Protein AF-A0A517VPV9-F1 (afdb_monomer)

Sequence (368 aa):
MKRKRGSSGGASLDSLLDTMTNVVGILVILLTVTQLGVGEAVERIKDALPDITDEDMDRSQKRVEDLDSLLKLEKEQLQTVKKLTEQKKPVNIEEQKALAEKLKKELEKLKEIQINIEALKKQIAERDKKVKSIEKTIVEKETELADIKAKLAKTPDPGPAPNAKIVNLPNPRDAPKGAKPIDYVCRGGRILHVDIPQLQSLALAAIAKSRFVTAQEQAVDCEKLVKLFENRNVGNRDWRIKLKPAGGVPYLILEPRKGRGDTSERLRKPSALFRKSIQKVNPNLFYLNFRVWSDSYDTYLVARQYADQRGVLAGWTALDTNSEFRVPLGGNLKLTCEGYTPPPTPPQPEVPDLPPPTERKLPGTKID

Organism: NCBI:txid2527964

pLDDT: mean 75.74, std 15.05, range [38.19, 94.62]

Secondary structure (DSSP, 8-state):
---------S-TTHHHHHHHHHHHHHHHHHHHHHHHHHHHHHHHHHHTS----HHHHHHHHHHHHHHHHHHHHHHHHHHHHHHHHHHS----HHHHHHHHHHHHHHHHHHHHHHHHHHHHHHHHHHHHHHHHHHHHHHHHHHHHHHHHHHHHHTSPP--S---------PPPPPPPTTPEEEEEEEETTEEEE--HHHHHHHHHHHHHHHT---TTT-EE-HHHHHHHHHHS--B-SSEEEEEEEETTEEEEEEEEPTT-SEEHHHHTSTT-HHHHHHTT--TTTEEEEEEEEGGGHHHHHHHHHHHHHTT--EEEEEE-TT---EEE--SS---EETTPPPPPPPPPP----PPPPP---PPP----

Foldseek 3Di:
DDDDDDDDDDCPPVVVVVVVCVVVVVVVVVVVCCVVVCVVVVVVVVVVDPDDDPVNVVVVVVVVVVVVVVVVVVVVVVVVVVVVVVPPDPPPVVVVVVVVVVVVVVVVVVVVVVVCPVVVVVVVVVVVVVVVVVVVVVVVVVVVVVVVVVVVVVPPDPPDDPPPPPPPPPDFDDDDVQAAEFEWEFAPQFIDTDDPVVLLVQLVVLVVVVPQQDPPPLAGAQVVSQVSLVVDQTDDPFWGWGWDDDLQAIKTFTDGDPPDGAHLVRLVDCPHPLNVVLVPDDQVRHAYEYEYEPNHVSVVSSSVVSCVVVNRHYGYDYDYNPDTPIDGSDDPRRYGHPPRDHDDDDPDPPPPCDPDPDPPPDPDPPDD

Mean predicted aligned error: 22.24 Å

Structure (mmCIF, N/CA/C/O backbone):
data_AF-A0A517VPV9-F1
#
_entry.id   AF-A0A517VPV9-F1
#
loop_
_atom_site.group_PDB
_atom_site.id
_atom_site.type_symbol
_atom_site.label_atom_id
_atom_site.label_alt_id
_atom_site.label_comp_id
_atom_site.label_asym_id
_atom_site.label_entity_id
_atom_site.label_seq_id
_atom_site.pdbx_PDB_ins_code
_atom_site.Cartn_x
_atom_site.Cartn_y
_atom_site.Cartn_z
_atom_site.occupancy
_atom_site.B_iso_or_equiv
_atom_site.auth_seq_id
_atom_site.auth_comp_id
_atom_site.auth_asym_id
_atom_site.auth_atom_id
_atom_site.pdbx_PDB_model_num
ATOM 1 N N . MET A 1 1 ? 117.061 19.006 -67.668 1.00 40.00 1 MET A N 1
ATOM 2 C CA . MET A 1 1 ? 118.178 19.965 -67.829 1.00 40.00 1 MET A CA 1
ATOM 3 C C . MET A 1 1 ? 117.732 21.121 -68.720 1.00 40.00 1 MET A C 1
ATOM 5 O O . MET A 1 1 ? 116.997 20.876 -69.662 1.00 40.00 1 MET A O 1
ATOM 9 N N . LYS A 1 2 ? 118.140 22.346 -68.340 1.00 40.81 2 LYS A N 1
ATOM 10 C CA . LYS A 1 2 ? 118.360 23.592 -69.123 1.00 40.81 2 LYS A CA 1
ATOM 11 C C . LYS A 1 2 ? 117.968 23.572 -70.625 1.00 40.81 2 LYS A C 1
ATOM 13 O O . LYS A 1 2 ? 118.418 22.694 -71.338 1.00 40.81 2 LYS A O 1
ATOM 18 N N . ARG A 1 3 ? 117.127 24.516 -71.107 1.00 40.88 3 ARG A N 1
ATOM 19 C CA . ARG A 1 3 ? 117.476 25.870 -71.662 1.00 40.88 3 ARG A CA 1
ATOM 20 C C . ARG A 1 3 ? 118.312 25.746 -72.963 1.00 40.88 3 ARG A C 1
ATOM 22 O O . ARG A 1 3 ? 119.274 25.008 -72.948 1.00 40.88 3 ARG A O 1
ATOM 29 N N . LYS A 1 4 ? 118.144 26.488 -74.065 1.00 44.91 4 LYS A N 1
ATOM 30 C CA . LYS A 1 4 ? 117.578 27.821 -74.353 1.00 44.91 4 LYS A CA 1
ATOM 31 C C . LYS A 1 4 ? 117.811 28.086 -75.867 1.00 44.91 4 LYS A C 1
ATOM 33 O O . LYS A 1 4 ? 118.820 27.608 -76.356 1.00 44.91 4 LYS A O 1
ATOM 38 N N . ARG A 1 5 ? 116.945 28.902 -76.500 1.00 41.94 5 ARG A N 1
ATOM 39 C CA . ARG A 1 5 ? 117.170 29.957 -77.543 1.00 41.94 5 ARG A CA 1
ATOM 40 C C . ARG A 1 5 ? 118.299 29.760 -78.583 1.00 41.94 5 ARG A C 1
ATOM 42 O O . ARG A 1 5 ? 119.426 29.501 -78.209 1.00 41.94 5 ARG A O 1
ATOM 49 N N . GLY A 1 6 ? 118.132 30.081 -79.862 1.00 38.50 6 GLY A N 1
ATOM 50 C CA . GLY A 1 6 ? 117.142 30.929 -80.526 1.00 38.50 6 GLY A CA 1
ATOM 51 C C . GLY A 1 6 ? 117.776 31.610 -81.749 1.00 38.50 6 GLY A C 1
ATOM 52 O O . GLY A 1 6 ? 118.976 31.838 -81.710 1.00 38.50 6 GLY A O 1
ATOM 53 N N . SER A 1 7 ? 116.926 31.989 -82.723 1.00 38.19 7 SER A N 1
ATOM 54 C CA . SER A 1 7 ? 116.943 33.261 -83.491 1.00 38.19 7 SER A CA 1
ATOM 55 C C . SER A 1 7 ? 118.188 33.583 -84.342 1.00 38.19 7 SER A C 1
ATOM 57 O O . SER A 1 7 ? 119.300 33.516 -83.853 1.00 38.19 7 SER A O 1
ATOM 59 N N . SER A 1 8 ? 118.147 34.083 -85.577 1.00 43.34 8 SER A N 1
ATOM 60 C CA . SER A 1 8 ? 117.158 34.747 -86.445 1.00 43.34 8 SER A CA 1
ATOM 61 C C . SER A 1 8 ? 117.899 34.889 -87.792 1.00 43.34 8 SER A C 1
ATOM 63 O O . SER A 1 8 ? 119.102 35.119 -87.784 1.00 43.34 8 SER A O 1
ATOM 65 N N . GLY A 1 9 ? 117.313 34.634 -88.959 1.00 43.28 9 GLY A N 1
ATOM 66 C CA . GLY A 1 9 ? 116.405 35.560 -89.637 1.00 43.28 9 GLY A CA 1
ATOM 67 C C . GLY A 1 9 ? 117.114 36.174 -90.852 1.00 43.28 9 GLY A C 1
ATOM 68 O O . GLY A 1 9 ? 117.814 37.170 -90.730 1.00 43.28 9 GLY A O 1
ATOM 69 N N . GLY A 1 10 ? 116.929 35.532 -92.008 1.00 46.44 10 GLY A N 1
ATOM 70 C CA . GLY A 1 10 ? 117.367 36.001 -93.331 1.00 46.44 10 GLY A CA 1
ATOM 71 C C . GLY A 1 10 ? 116.617 35.336 -94.498 1.00 46.44 10 GLY A C 1
ATOM 72 O O . GLY A 1 10 ? 117.012 35.494 -95.642 1.00 46.44 10 GLY A O 1
ATOM 73 N N . ALA A 1 11 ? 115.542 34.583 -94.223 1.00 55.34 11 ALA A N 1
ATOM 74 C CA . ALA A 1 11 ? 114.932 33.630 -95.161 1.00 55.34 11 ALA A CA 1
ATOM 75 C C . ALA A 1 11 ? 113.523 34.026 -95.658 1.00 55.34 11 ALA A C 1
ATOM 77 O O . ALA A 1 11 ? 112.802 33.188 -96.190 1.00 55.34 11 ALA A O 1
ATOM 78 N N . SER A 1 12 ? 113.080 35.271 -95.451 1.00 57.59 12 SER A N 1
ATOM 79 C CA . SER A 1 12 ? 111.659 35.626 -95.617 1.00 57.59 12 SER A CA 1
ATOM 80 C C . SER A 1 12 ? 111.259 36.212 -96.976 1.00 57.59 12 SER A C 1
ATOM 82 O O . SER A 1 12 ? 110.064 36.293 -97.235 1.00 57.59 12 SER A O 1
ATOM 84 N N . LEU A 1 13 ? 112.195 36.606 -97.847 1.00 58.50 13 LEU A N 1
ATOM 85 C CA . LEU A 1 13 ? 111.855 37.116 -99.190 1.00 58.50 13 LEU A CA 1
ATOM 86 C C . LEU A 1 13 ? 112.043 36.061 -100.290 1.00 58.50 13 LEU A C 1
ATOM 88 O O . LEU A 1 13 ? 111.191 35.951 -101.167 1.00 58.50 13 LEU A O 1
ATOM 92 N N . ASP A 1 14 ? 113.077 35.226 -100.186 1.00 60.56 14 ASP A N 1
ATOM 93 C CA . ASP A 1 14 ? 113.318 34.118 -101.121 1.00 60.56 14 ASP A CA 1
ATOM 94 C C . ASP A 1 14 ? 112.247 33.020 -100.979 1.00 60.56 14 ASP A C 1
ATOM 96 O O . ASP A 1 14 ? 111.657 32.584 -101.959 1.00 60.56 14 ASP A O 1
ATOM 100 N N . SER A 1 15 ? 111.841 32.694 -99.743 1.00 63.81 15 SER A N 1
ATOM 101 C CA . SER A 1 15 ? 110.750 31.740 -99.490 1.00 63.81 15 SER A CA 1
ATOM 102 C C . SER A 1 15 ? 109.384 32.224 -100.003 1.00 63.81 15 SER A C 1
ATOM 104 O O . SER A 1 15 ? 108.512 31.402 -100.274 1.00 63.81 15 SER A O 1
ATOM 106 N N . LEU A 1 16 ? 109.174 33.535 -100.169 1.00 65.00 16 LEU A N 1
ATOM 107 C CA . LEU A 1 16 ? 107.915 34.086 -100.688 1.00 65.00 16 LEU A CA 1
ATOM 108 C C . LEU A 1 16 ? 107.869 34.030 -102.222 1.00 65.00 16 LEU A C 1
ATOM 110 O O . LEU A 1 16 ? 106.837 33.702 -102.802 1.00 65.00 16 LEU A O 1
ATOM 114 N N . LEU A 1 17 ? 109.001 34.282 -102.881 1.00 73.00 17 LEU A N 1
ATOM 115 C CA . LEU A 1 17 ? 109.107 34.156 -104.332 1.00 73.00 17 LEU A CA 1
ATOM 116 C C . LEU A 1 17 ? 109.133 32.677 -104.755 1.00 73.00 17 LEU A C 1
ATOM 118 O O . LEU A 1 17 ? 108.445 32.301 -105.701 1.00 73.00 17 LEU A O 1
ATOM 122 N N . ASP A 1 18 ? 109.796 31.810 -103.989 1.00 71.44 18 ASP A N 1
ATOM 123 C CA . ASP A 1 18 ? 109.818 30.362 -104.225 1.00 71.44 18 ASP A CA 1
ATOM 124 C C . ASP A 1 18 ? 108.444 29.713 -103.953 1.00 71.44 18 ASP A C 1
ATOM 126 O O . ASP A 1 18 ? 107.989 28.857 -104.709 1.00 71.44 18 ASP A O 1
ATOM 130 N N . THR A 1 19 ? 107.682 30.197 -102.959 1.00 71.94 19 THR A N 1
ATOM 131 C CA . THR A 1 19 ? 106.290 29.742 -102.757 1.00 71.94 19 THR A CA 1
ATOM 132 C C . THR A 1 19 ? 105.344 30.230 -103.849 1.00 71.94 19 THR A C 1
ATOM 134 O O . THR A 1 19 ? 104.514 29.443 -104.295 1.00 71.94 19 THR A O 1
ATOM 137 N N . MET A 1 20 ? 105.470 31.466 -104.348 1.00 74.44 20 MET A N 1
ATOM 138 C CA . MET A 1 20 ? 104.643 31.908 -105.479 1.00 74.44 20 MET A CA 1
ATOM 139 C C . MET A 1 20 ? 104.975 31.146 -106.766 1.00 74.44 20 MET A C 1
ATOM 141 O O . MET A 1 20 ? 104.061 30.750 -107.485 1.00 74.44 20 MET A O 1
ATOM 145 N N . THR A 1 21 ? 106.251 30.871 -107.040 1.00 70.50 21 THR A N 1
ATOM 146 C CA . THR A 1 21 ? 106.643 30.174 -108.276 1.00 70.50 21 THR A CA 1
ATOM 147 C C . THR A 1 21 ? 106.316 28.680 -108.217 1.00 70.50 21 THR A C 1
ATOM 149 O O . THR A 1 21 ? 105.867 28.119 -109.214 1.00 70.50 21 THR A O 1
ATOM 152 N N . ASN A 1 22 ? 106.427 28.043 -107.045 1.00 73.94 22 ASN A N 1
ATOM 153 C CA . ASN A 1 22 ? 106.031 26.646 -106.846 1.00 73.94 22 ASN A CA 1
ATOM 154 C C . ASN A 1 22 ? 104.497 26.471 -106.875 1.00 73.94 22 ASN A C 1
ATOM 156 O O . ASN A 1 22 ? 103.988 25.525 -107.475 1.00 73.94 22 ASN A O 1
ATOM 160 N N . VAL A 1 23 ? 103.734 27.421 -106.314 1.00 79.06 23 VAL A N 1
ATOM 161 C CA . VAL A 1 23 ? 102.258 27.399 -106.358 1.00 79.06 23 VAL A CA 1
ATOM 162 C C . VAL A 1 23 ? 101.730 27.679 -107.767 1.00 79.06 23 VAL A C 1
ATOM 164 O O . VAL A 1 23 ? 100.814 27.000 -108.229 1.00 79.06 23 VAL A O 1
ATOM 167 N N . VAL A 1 24 ? 102.316 28.637 -108.489 1.00 79.94 24 VAL A N 1
ATOM 168 C CA . VAL A 1 24 ? 101.944 28.887 -109.889 1.00 79.94 24 VAL A CA 1
ATOM 169 C C . VAL A 1 24 ? 102.392 27.723 -110.778 1.00 79.94 24 VAL A C 1
ATOM 171 O O . VAL A 1 24 ? 101.628 27.290 -111.635 1.00 79.94 24 VAL A O 1
ATOM 174 N N . GLY A 1 25 ? 103.571 27.147 -110.533 1.00 77.31 25 GLY A N 1
ATOM 175 C CA . GLY A 1 25 ? 104.073 25.975 -111.251 1.00 77.31 25 GLY A CA 1
ATOM 176 C C . GLY A 1 25 ? 103.159 24.759 -111.108 1.00 77.31 25 GLY A C 1
ATOM 177 O O . GLY A 1 25 ? 102.794 24.149 -112.113 1.00 77.31 25 GLY A O 1
ATOM 178 N N . ILE A 1 26 ? 102.706 24.446 -109.887 1.00 79.56 26 ILE A N 1
ATOM 179 C CA . ILE A 1 26 ? 101.782 23.324 -109.680 1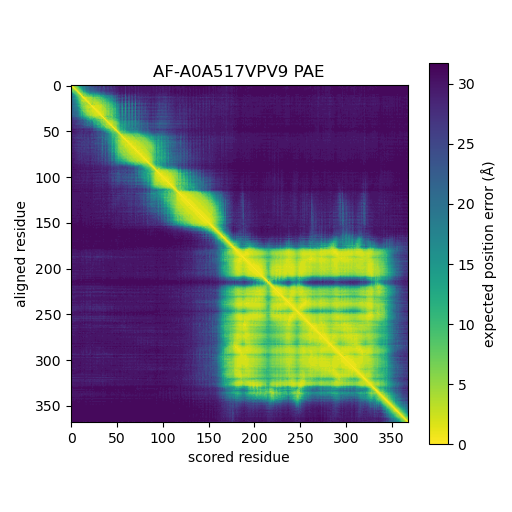.00 79.56 26 ILE A CA 1
ATOM 180 C C . ILE A 1 26 ? 100.392 23.601 -110.257 1.00 79.56 26 ILE A C 1
ATOM 182 O O . ILE A 1 26 ? 99.758 22.680 -110.763 1.00 79.56 26 ILE A O 1
ATOM 186 N N . LEU A 1 27 ? 99.939 24.859 -110.261 1.00 77.19 27 LEU A N 1
ATOM 187 C CA . LEU A 1 27 ? 98.692 25.254 -110.920 1.00 77.19 27 LEU A CA 1
ATOM 188 C C . LEU A 1 27 ? 98.769 25.098 -112.440 1.00 77.19 27 LEU A C 1
ATOM 190 O O . LEU A 1 27 ? 97.826 24.581 -113.030 1.00 77.19 27 LEU A O 1
ATOM 194 N N . VAL A 1 28 ? 99.879 25.491 -113.071 1.00 77.56 28 VAL A N 1
ATOM 195 C CA . VAL A 1 28 ? 100.078 25.326 -114.520 1.00 77.56 28 VAL A CA 1
ATOM 196 C C . VAL A 1 28 ? 100.158 23.844 -114.889 1.00 77.56 28 VAL A C 1
ATOM 198 O O . VAL A 1 28 ? 99.532 23.437 -115.863 1.00 77.56 28 VAL A O 1
ATOM 201 N N . ILE A 1 29 ? 100.843 23.020 -114.089 1.00 74.62 29 ILE A N 1
ATOM 202 C CA . ILE A 1 29 ? 100.905 21.565 -114.302 1.00 74.62 29 ILE A CA 1
ATOM 203 C C . ILE A 1 29 ? 99.531 20.910 -114.083 1.00 74.62 29 ILE A C 1
ATOM 205 O O . ILE A 1 29 ? 99.129 20.052 -114.861 1.00 74.62 29 ILE A O 1
ATOM 209 N N . LEU A 1 30 ? 98.763 21.326 -113.071 1.00 74.69 30 LEU A N 1
ATOM 210 C CA . LEU A 1 30 ? 97.394 20.835 -112.867 1.00 74.69 30 LEU A CA 1
ATOM 211 C C . LEU A 1 30 ? 96.463 21.252 -114.010 1.00 74.69 30 LEU A C 1
ATOM 213 O O . LEU A 1 30 ? 95.627 20.457 -114.435 1.00 74.69 30 LEU A O 1
ATOM 217 N N . LEU A 1 31 ? 96.612 22.466 -114.542 1.00 71.31 31 LEU A N 1
ATOM 218 C CA . LEU A 1 31 ? 95.843 22.932 -115.696 1.00 71.31 31 LEU A CA 1
ATOM 219 C C . LEU A 1 31 ? 96.191 22.156 -116.967 1.00 71.31 31 LEU A C 1
ATOM 221 O O . LEU A 1 31 ? 95.282 21.761 -117.689 1.00 71.31 31 LEU A O 1
ATOM 225 N N . THR A 1 32 ? 97.466 21.866 -117.228 1.00 72.75 32 THR A N 1
ATOM 226 C CA . THR A 1 32 ? 97.845 21.062 -118.400 1.00 72.75 32 THR A CA 1
ATOM 227 C C . THR A 1 32 ? 97.427 19.602 -118.245 1.00 72.75 32 THR A C 1
ATOM 229 O O . THR A 1 32 ? 96.916 19.028 -119.201 1.00 72.75 32 THR A O 1
ATOM 232 N N . VAL A 1 33 ? 97.539 19.010 -117.051 1.00 70.19 33 VAL A N 1
ATOM 233 C CA . VAL A 1 33 ? 97.084 17.632 -116.780 1.00 70.19 33 VAL A CA 1
ATOM 234 C C . VAL A 1 33 ? 95.559 17.512 -116.843 1.00 70.19 33 VAL A C 1
ATOM 236 O O . VAL A 1 33 ? 95.050 16.515 -117.345 1.00 70.19 33 VAL A O 1
ATOM 239 N N . THR A 1 34 ? 94.808 18.523 -116.401 1.00 66.81 34 THR A N 1
ATOM 240 C CA . THR A 1 34 ? 93.341 18.525 -116.542 1.00 66.81 34 THR A CA 1
ATOM 241 C C . THR A 1 34 ? 92.908 18.789 -117.981 1.00 66.81 34 THR A C 1
ATOM 243 O O . THR A 1 34 ? 91.985 18.137 -118.451 1.00 66.81 34 THR A O 1
ATOM 246 N N . GLN A 1 35 ? 93.594 19.655 -118.730 1.00 62.25 35 GLN A N 1
ATOM 247 C CA . GLN A 1 35 ? 93.282 19.876 -120.147 1.00 62.25 35 GLN A CA 1
ATOM 248 C C . GLN A 1 35 ? 93.642 18.664 -121.023 1.00 62.25 35 GLN A C 1
ATOM 250 O O . GLN A 1 35 ? 92.851 18.288 -121.886 1.00 62.25 35 GLN A O 1
ATOM 255 N N . LEU A 1 36 ? 94.775 18.002 -120.764 1.00 63.50 36 LEU A N 1
ATOM 256 C CA . LEU A 1 36 ? 95.171 16.770 -121.461 1.00 63.50 36 LEU A CA 1
ATOM 257 C C . LEU A 1 36 ? 94.307 15.571 -121.036 1.00 63.50 36 LEU A C 1
ATOM 259 O O . LEU A 1 36 ? 93.930 14.758 -121.874 1.00 63.50 36 LEU A O 1
ATOM 263 N N . GLY A 1 37 ? 93.924 15.494 -119.757 1.00 61.25 37 GLY A N 1
ATOM 264 C CA . GLY A 1 37 ? 93.083 14.421 -119.226 1.00 61.25 37 GLY A CA 1
ATOM 265 C C . GLY A 1 37 ? 91.610 14.522 -119.627 1.00 61.25 37 GLY A C 1
ATOM 266 O O . GLY A 1 37 ? 90.955 13.495 -119.766 1.00 61.25 37 GLY A O 1
ATOM 267 N N . VAL A 1 38 ? 91.079 15.729 -119.851 1.00 60.34 38 VAL A N 1
ATOM 268 C CA . VAL A 1 38 ? 89.680 15.918 -120.273 1.00 60.34 38 VAL A CA 1
ATOM 269 C C . VAL A 1 38 ? 89.503 15.624 -121.764 1.00 60.34 38 VAL A C 1
ATOM 271 O O . VAL A 1 38 ? 88.489 15.041 -122.124 1.00 60.34 38 VAL A O 1
ATOM 274 N N . GLY A 1 39 ? 90.482 15.930 -122.626 1.00 59.31 39 GLY A N 1
ATOM 275 C CA . GLY A 1 39 ? 90.413 15.571 -124.051 1.00 59.31 39 GLY A CA 1
ATOM 276 C C . GLY A 1 39 ? 90.358 14.056 -124.279 1.00 59.31 39 GLY A C 1
ATOM 277 O O . GLY A 1 39 ? 89.467 13.564 -124.966 1.00 59.31 39 GLY A O 1
ATOM 278 N N . GLU A 1 40 ? 91.244 13.309 -123.613 1.00 61.91 40 GLU A N 1
ATOM 279 C CA . GLU A 1 40 ? 91.336 11.850 -123.759 1.00 61.91 40 GLU A CA 1
ATOM 280 C C . GLU A 1 40 ? 90.228 11.103 -122.990 1.00 61.91 40 GLU A C 1
ATOM 282 O O . GLU A 1 40 ? 89.731 10.075 -123.450 1.00 61.91 40 GLU A O 1
ATOM 287 N N . ALA A 1 41 ? 89.779 11.623 -121.838 1.00 58.59 41 ALA A N 1
ATOM 288 C CA . ALA A 1 41 ? 88.627 11.062 -121.128 1.00 58.59 41 ALA A CA 1
ATOM 289 C C . ALA A 1 41 ? 87.314 11.304 -121.883 1.00 58.59 41 ALA A C 1
ATOM 291 O O . ALA A 1 41 ? 86.446 10.437 -121.867 1.00 58.59 41 ALA A O 1
ATOM 292 N N . VAL A 1 42 ? 87.163 12.441 -122.571 1.00 59.09 42 VA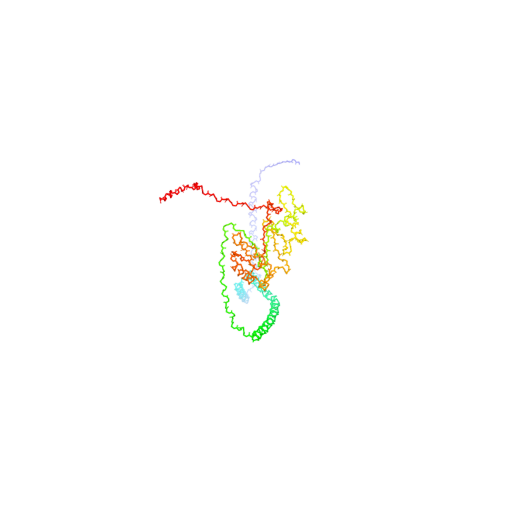L A N 1
ATOM 293 C CA . VAL A 1 42 ? 85.971 12.721 -123.382 1.00 59.09 42 VAL A CA 1
ATOM 294 C C . VAL A 1 42 ? 85.964 11.886 -124.661 1.00 59.09 42 VAL A C 1
ATOM 296 O O . VAL A 1 42 ? 84.910 11.344 -124.971 1.00 59.09 42 VAL A O 1
ATOM 299 N N . GLU A 1 43 ? 87.094 11.690 -125.355 1.00 61.59 43 GLU A N 1
ATOM 300 C CA . GLU A 1 43 ? 87.169 10.755 -126.499 1.00 61.59 43 GLU A CA 1
ATOM 301 C C . GLU A 1 43 ? 86.896 9.304 -126.079 1.00 61.59 43 GLU A C 1
ATOM 303 O O . GLU A 1 43 ? 86.076 8.639 -126.704 1.00 61.59 43 GLU A O 1
ATOM 308 N N . ARG A 1 44 ? 87.450 8.836 -124.949 1.00 60.88 44 ARG A N 1
ATOM 309 C CA . ARG A 1 44 ? 87.146 7.489 -124.425 1.00 60.88 44 ARG A CA 1
ATOM 310 C C . ARG A 1 44 ? 85.696 7.320 -123.973 1.00 60.88 44 ARG A C 1
ATOM 312 O O . ARG A 1 44 ? 85.170 6.219 -124.077 1.00 60.88 44 ARG A O 1
ATOM 319 N N . ILE A 1 45 ? 85.045 8.368 -123.462 1.00 60.59 45 ILE A N 1
ATOM 320 C CA . ILE A 1 45 ? 83.608 8.326 -123.142 1.00 60.59 45 ILE A CA 1
ATOM 321 C C . ILE A 1 45 ? 82.781 8.341 -124.432 1.00 60.59 45 ILE A C 1
ATOM 323 O O . ILE A 1 45 ? 81.776 7.644 -124.503 1.00 60.59 45 ILE A O 1
ATOM 327 N N . LYS A 1 46 ? 83.210 9.076 -125.464 1.00 56.78 46 LYS A N 1
ATOM 328 C CA . LYS A 1 46 ? 82.527 9.126 -126.763 1.00 56.78 46 LYS A CA 1
ATOM 329 C C . LYS A 1 46 ? 82.596 7.789 -127.510 1.00 56.78 46 LYS A C 1
ATOM 331 O O . LYS A 1 46 ? 81.591 7.394 -128.084 1.00 56.78 46 LYS A O 1
ATOM 336 N N . ASP A 1 47 ? 83.721 7.080 -127.421 1.00 59.03 47 ASP A N 1
ATOM 337 C CA . ASP A 1 47 ? 83.918 5.756 -128.034 1.00 59.03 47 ASP A CA 1
ATOM 338 C C . ASP A 1 47 ? 83.347 4.594 -127.190 1.00 59.03 47 ASP A C 1
ATOM 340 O O . ASP A 1 47 ? 83.197 3.479 -127.688 1.00 59.03 47 ASP A O 1
ATOM 344 N N . ALA A 1 48 ? 83.016 4.832 -125.912 1.00 58.53 48 ALA A N 1
ATOM 345 C CA . ALA A 1 48 ? 82.433 3.840 -124.995 1.00 58.53 48 ALA A CA 1
ATOM 346 C C . ALA A 1 48 ? 80.910 3.984 -124.798 1.00 58.53 48 ALA A C 1
ATOM 348 O O . ALA A 1 48 ? 80.321 3.239 -124.009 1.00 58.53 48 ALA A O 1
ATOM 349 N N . LEU A 1 49 ? 80.267 4.928 -125.489 1.00 52.25 49 LEU A N 1
ATOM 350 C CA . LEU A 1 49 ? 78.814 5.085 -125.496 1.00 52.25 49 LEU A CA 1
ATOM 351 C C . LEU A 1 49 ? 78.241 4.379 -126.738 1.00 52.25 49 LEU A C 1
ATOM 353 O O . LEU A 1 49 ? 78.573 4.777 -127.851 1.00 52.25 49 LEU A O 1
ATOM 357 N N . PRO A 1 50 ? 77.401 3.338 -126.590 1.00 57.53 50 PRO A N 1
ATOM 358 C CA . PRO A 1 50 ? 76.704 2.750 -127.730 1.00 57.53 50 PRO A CA 1
ATOM 359 C C . PRO A 1 50 ? 75.737 3.773 -128.346 1.00 57.53 50 PRO A C 1
ATOM 361 O O . PRO A 1 50 ? 75.092 4.528 -127.614 1.00 57.53 50 PRO A O 1
ATOM 364 N N . ASP A 1 51 ? 75.621 3.779 -129.678 1.00 55.72 51 ASP A N 1
ATOM 365 C CA . ASP A 1 51 ? 74.591 4.539 -130.392 1.00 55.72 51 ASP A CA 1
ATOM 366 C C . ASP A 1 51 ? 73.213 4.131 -129.852 1.00 55.72 51 ASP A C 1
ATOM 368 O O . ASP A 1 51 ? 72.806 2.973 -129.953 1.00 55.72 51 ASP A O 1
ATOM 372 N N . ILE A 1 52 ? 72.517 5.076 -129.219 1.00 54.44 52 ILE A N 1
ATOM 373 C CA . ILE A 1 52 ? 71.195 4.851 -128.634 1.00 54.44 52 ILE A CA 1
ATOM 374 C C . ILE A 1 52 ? 70.211 4.660 -129.791 1.00 54.44 52 ILE A C 1
ATOM 376 O O . ILE A 1 52 ? 69.805 5.622 -130.439 1.00 54.44 52 ILE A O 1
ATOM 380 N N . THR A 1 53 ? 69.845 3.412 -130.062 1.00 62.88 53 THR A N 1
ATOM 381 C CA . THR A 1 53 ? 68.759 3.056 -130.978 1.00 62.88 53 THR A CA 1
ATOM 382 C C . THR A 1 53 ? 67.416 3.559 -130.444 1.00 62.88 53 THR A C 1
ATOM 384 O O . THR A 1 53 ? 67.189 3.551 -129.233 1.00 62.88 53 THR A O 1
ATOM 387 N N . ASP A 1 54 ? 66.489 3.941 -131.331 1.00 61.28 54 ASP A N 1
ATOM 388 C CA . ASP A 1 54 ? 65.140 4.412 -130.956 1.00 61.28 54 ASP A CA 1
ATOM 389 C C . ASP A 1 54 ? 64.401 3.427 -130.015 1.00 61.28 54 ASP A C 1
ATOM 391 O O . ASP A 1 54 ? 63.626 3.834 -129.149 1.00 61.28 54 ASP A O 1
ATOM 395 N N . GLU A 1 55 ? 64.718 2.129 -130.090 1.00 62.78 55 GLU A N 1
ATOM 396 C CA . GLU A 1 55 ? 64.182 1.085 -129.204 1.00 62.78 55 GLU A CA 1
ATOM 397 C C . GLU A 1 55 ? 64.615 1.215 -127.727 1.00 62.78 55 GLU A C 1
ATOM 399 O O . GLU A 1 55 ? 63.871 0.816 -126.823 1.00 62.78 55 GLU A O 1
ATOM 404 N N . ASP A 1 56 ? 65.791 1.783 -127.444 1.00 63.16 56 ASP A N 1
ATOM 405 C CA . ASP A 1 56 ? 66.291 1.974 -126.075 1.00 63.16 56 ASP A CA 1
ATOM 406 C C . ASP A 1 56 ? 65.694 3.223 -125.409 1.00 63.16 56 ASP A C 1
ATOM 408 O O . ASP A 1 56 ? 65.481 3.241 -124.187 1.00 63.16 56 ASP A O 1
ATOM 412 N N . MET A 1 57 ? 65.338 4.233 -126.211 1.00 60.72 57 MET A N 1
ATOM 413 C CA . MET A 1 57 ? 64.566 5.396 -125.765 1.00 60.72 57 MET A CA 1
ATOM 414 C C . MET A 1 57 ? 63.129 5.007 -125.417 1.00 60.72 57 MET A C 1
ATOM 416 O O . MET A 1 57 ? 62.655 5.365 -124.338 1.00 60.72 57 MET A O 1
ATOM 420 N N . ASP A 1 58 ? 62.487 4.179 -126.244 1.00 71.62 58 ASP A N 1
ATOM 421 C CA . ASP A 1 58 ? 61.144 3.646 -125.982 1.00 71.62 58 ASP A CA 1
ATOM 422 C C . ASP A 1 58 ? 61.103 2.765 -124.723 1.00 71.62 58 ASP A C 1
ATOM 424 O O . ASP A 1 58 ? 60.182 2.855 -123.906 1.00 71.62 58 ASP A O 1
ATOM 428 N N . ARG A 1 59 ? 62.122 1.921 -124.505 1.00 72.88 59 ARG A N 1
ATOM 429 C CA . ARG A 1 59 ? 62.237 1.129 -123.266 1.00 72.88 59 ARG A CA 1
ATOM 430 C C . ARG A 1 59 ? 62.442 2.007 -122.040 1.00 72.88 59 ARG A C 1
ATOM 432 O O . ARG A 1 59 ? 61.952 1.665 -120.965 1.00 72.88 59 ARG A O 1
ATOM 439 N N . SER A 1 60 ? 63.174 3.105 -122.179 1.00 68.25 60 SER A N 1
ATOM 440 C CA . SER A 1 60 ? 63.417 4.040 -121.081 1.00 68.25 60 SER A CA 1
ATOM 441 C C . SER A 1 60 ? 62.171 4.869 -120.771 1.00 68.25 60 SER A C 1
ATOM 443 O O . SER A 1 60 ? 61.827 5.011 -119.600 1.00 68.25 60 SER A O 1
ATOM 445 N N . GLN A 1 61 ? 61.434 5.321 -121.790 1.00 74.69 61 GLN A N 1
ATOM 446 C CA . GLN A 1 61 ? 60.141 5.991 -121.624 1.00 74.69 61 GLN A CA 1
ATOM 447 C C . GLN A 1 61 ? 59.109 5.074 -120.969 1.00 74.69 61 GLN A C 1
ATOM 449 O O . GLN A 1 61 ? 58.503 5.477 -119.980 1.00 74.69 61 GLN A O 1
ATOM 454 N N . LYS A 1 62 ? 58.997 3.812 -121.406 1.00 78.62 62 LYS A N 1
ATOM 455 C CA . LYS A 1 62 ? 58.122 2.828 -120.746 1.00 78.62 62 LYS A CA 1
ATOM 456 C C . LYS A 1 62 ? 58.497 2.594 -119.286 1.00 78.62 62 LYS A C 1
ATOM 458 O O . LYS A 1 62 ? 57.618 2.561 -118.438 1.00 78.62 62 LYS A O 1
ATOM 463 N N . ARG A 1 63 ? 59.792 2.508 -118.954 1.00 75.19 63 ARG A N 1
ATOM 464 C CA . ARG A 1 63 ? 60.223 2.399 -117.547 1.00 75.19 63 ARG A CA 1
ATOM 465 C C . ARG A 1 63 ? 59.852 3.627 -116.726 1.00 75.19 63 ARG A C 1
ATOM 467 O O . ARG A 1 63 ? 59.511 3.472 -115.559 1.00 75.19 63 ARG A O 1
ATOM 474 N N . VAL A 1 64 ? 59.948 4.825 -117.303 1.00 78.19 64 VAL A N 1
ATOM 475 C CA . VAL A 1 64 ? 59.557 6.068 -116.626 1.00 78.19 64 VAL A CA 1
ATOM 476 C C . VAL A 1 64 ? 58.045 6.108 -116.414 1.00 78.19 64 VAL A C 1
ATOM 478 O O . VAL A 1 64 ? 57.617 6.420 -115.309 1.00 78.19 64 VAL A O 1
ATOM 481 N N . GLU A 1 65 ? 57.244 5.724 -117.409 1.00 80.75 65 GLU A N 1
ATOM 482 C CA . GLU A 1 65 ? 55.784 5.620 -117.280 1.00 80.75 65 GLU A CA 1
ATOM 483 C C . GLU A 1 65 ? 55.365 4.560 -116.250 1.00 80.75 65 GLU A C 1
ATOM 485 O O . GLU A 1 65 ? 54.507 4.827 -115.405 1.00 80.75 65 GLU A O 1
ATOM 490 N N . ASP A 1 66 ? 56.017 3.395 -116.253 1.00 80.94 66 ASP A N 1
ATOM 491 C CA . ASP A 1 66 ? 55.794 2.334 -115.269 1.00 80.94 66 ASP A CA 1
ATOM 492 C C . ASP A 1 66 ? 56.164 2.809 -113.855 1.00 80.94 66 ASP A C 1
ATOM 494 O O . ASP A 1 66 ? 55.389 2.616 -112.916 1.00 80.94 66 ASP A O 1
ATOM 498 N N . LEU A 1 67 ? 57.300 3.495 -113.687 1.00 74.75 67 LEU A N 1
ATOM 499 C CA . LEU A 1 67 ? 57.712 4.098 -112.414 1.00 74.75 67 LEU A CA 1
ATOM 500 C C . LEU A 1 67 ? 56.729 5.171 -111.935 1.00 74.75 67 LEU A C 1
ATOM 502 O O . LEU A 1 67 ? 56.391 5.201 -110.751 1.00 74.75 67 LEU A O 1
ATOM 506 N N . ASP A 1 68 ? 56.237 6.020 -112.834 1.00 80.44 68 ASP A N 1
ATOM 507 C CA . ASP A 1 68 ? 55.240 7.040 -112.508 1.00 80.44 68 ASP A CA 1
ATOM 508 C C . ASP A 1 68 ? 53.902 6.409 -112.109 1.00 80.44 68 ASP A C 1
ATOM 510 O O . ASP A 1 68 ? 53.230 6.888 -111.188 1.00 80.44 68 ASP A O 1
ATOM 514 N N . SER A 1 69 ? 53.519 5.309 -112.762 1.00 80.31 69 SER A N 1
ATOM 515 C CA . SER A 1 69 ? 52.323 4.546 -112.408 1.00 80.31 69 SER A CA 1
ATOM 516 C C . SER A 1 69 ? 52.454 3.915 -111.017 1.00 80.31 69 SER A C 1
ATOM 518 O O . SER A 1 69 ? 51.542 4.047 -110.199 1.00 80.31 69 SER A O 1
ATOM 520 N N . LEU A 1 70 ? 53.620 3.340 -110.699 1.00 79.56 70 LEU A N 1
ATOM 521 C CA . LEU A 1 70 ? 53.930 2.766 -109.390 1.00 79.56 70 LEU A CA 1
ATOM 522 C C . LEU A 1 70 ? 53.959 3.836 -108.296 1.00 79.56 70 LEU A C 1
ATOM 524 O O . LEU A 1 70 ? 53.366 3.637 -107.239 1.00 79.56 70 LEU A O 1
ATOM 528 N N . LEU A 1 71 ? 54.564 4.998 -108.558 1.00 80.12 71 LEU A N 1
ATOM 529 C CA . LEU A 1 71 ? 54.589 6.124 -107.621 1.00 80.12 71 LEU A CA 1
ATOM 530 C C . LEU A 1 71 ? 53.194 6.695 -107.357 1.00 80.12 71 LEU A C 1
ATOM 532 O O . LEU A 1 71 ? 52.906 7.117 -106.235 1.00 80.12 71 LEU A O 1
ATOM 536 N N . LYS A 1 72 ? 52.311 6.727 -108.362 1.00 83.88 72 LYS A N 1
ATOM 537 C CA . LYS A 1 72 ? 50.903 7.108 -108.166 1.00 83.88 72 LYS A CA 1
ATOM 538 C C . LYS A 1 72 ? 50.177 6.093 -107.294 1.00 83.88 72 LYS A C 1
ATOM 540 O O . LYS A 1 72 ? 49.508 6.497 -106.346 1.00 83.88 72 LYS A O 1
ATOM 545 N N . LEU A 1 73 ? 50.370 4.804 -107.560 1.00 79.94 73 LEU A N 1
ATOM 546 C CA . LEU A 1 73 ? 49.774 3.713 -106.792 1.00 79.94 73 LEU A CA 1
ATOM 547 C C . LEU A 1 73 ? 50.242 3.734 -105.333 1.00 79.94 73 LEU A C 1
ATOM 549 O O . LEU A 1 73 ? 49.430 3.641 -104.418 1.00 79.94 73 LEU A O 1
ATOM 553 N N . GLU A 1 74 ? 51.536 3.944 -105.099 1.00 77.00 74 GLU A N 1
ATOM 554 C CA . GLU A 1 74 ? 52.102 4.053 -103.757 1.00 77.00 74 GLU A CA 1
ATOM 555 C C . GLU A 1 74 ? 51.607 5.317 -103.037 1.00 77.00 74 GLU A C 1
ATOM 557 O O . GLU A 1 74 ? 51.272 5.272 -101.855 1.00 77.00 74 GLU A O 1
ATOM 562 N N . LYS A 1 75 ? 51.463 6.448 -103.744 1.00 80.75 75 LYS A N 1
ATOM 563 C CA . LYS A 1 75 ? 50.855 7.666 -103.182 1.00 80.75 75 LYS A CA 1
ATOM 564 C C . LYS A 1 75 ? 49.384 7.470 -102.831 1.00 80.75 75 LYS A C 1
ATOM 566 O O . LYS A 1 75 ? 48.964 7.947 -101.780 1.00 80.75 75 LYS A O 1
ATOM 571 N N . GLU A 1 76 ? 48.605 6.779 -103.656 1.00 79.19 76 GLU A N 1
ATOM 572 C CA . GLU A 1 76 ? 47.210 6.437 -103.355 1.00 79.19 76 GLU A CA 1
ATOM 573 C C . GLU A 1 76 ? 47.111 5.463 -102.179 1.00 79.19 76 GLU A C 1
ATOM 575 O O . GLU A 1 76 ? 46.273 5.647 -101.293 1.00 79.19 76 GLU A O 1
ATOM 580 N N . GLN A 1 77 ? 48.009 4.480 -102.097 1.00 77.44 77 GLN A N 1
ATOM 581 C CA . GLN A 1 77 ? 48.130 3.595 -100.939 1.00 77.44 77 GLN A CA 1
ATOM 582 C C . GLN A 1 77 ? 48.517 4.373 -99.675 1.00 77.44 77 GLN A C 1
ATOM 584 O O . GLN A 1 77 ? 47.905 4.204 -98.627 1.00 77.44 77 GLN A O 1
ATOM 589 N N . LEU A 1 78 ? 49.457 5.313 -99.757 1.00 75.69 78 LEU A N 1
ATOM 590 C CA . LEU A 1 78 ? 49.828 6.169 -98.630 1.00 75.69 78 LEU A CA 1
ATOM 591 C C . LEU A 1 78 ? 48.697 7.124 -98.236 1.00 75.69 78 LEU A C 1
ATOM 593 O O . LEU A 1 78 ? 48.512 7.384 -97.050 1.00 75.69 78 LEU A O 1
ATOM 597 N N . GLN A 1 79 ? 47.919 7.639 -99.189 1.00 77.25 79 GLN A N 1
ATOM 598 C CA . GLN A 1 79 ? 46.750 8.477 -98.909 1.00 77.25 79 GLN A CA 1
ATOM 599 C C . GLN A 1 79 ? 45.592 7.679 -98.309 1.00 77.25 79 GLN A C 1
ATOM 601 O O . GLN A 1 79 ? 44.921 8.178 -97.409 1.00 77.25 79 GLN A O 1
ATOM 606 N N . THR A 1 80 ? 45.353 6.451 -98.768 1.00 71.75 80 THR A N 1
ATOM 607 C CA . THR A 1 80 ? 44.343 5.559 -98.182 1.00 71.75 80 THR A CA 1
ATOM 608 C C . THR A 1 80 ? 44.762 5.113 -96.791 1.00 71.75 80 THR A C 1
ATOM 610 O O . THR A 1 80 ? 43.949 5.199 -95.876 1.00 71.75 80 THR A O 1
ATOM 613 N N . VAL A 1 81 ? 46.033 4.760 -96.583 1.00 70.25 81 VAL A N 1
ATOM 614 C CA . VAL A 1 81 ? 46.581 4.484 -95.250 1.00 70.25 81 VAL A CA 1
ATOM 615 C C . VAL A 1 81 ? 46.442 5.712 -94.358 1.00 70.25 81 VAL A C 1
ATOM 617 O O . VAL A 1 81 ? 45.871 5.565 -93.288 1.00 70.25 81 VAL A O 1
ATOM 620 N N . LYS A 1 82 ? 46.840 6.917 -94.800 1.00 72.06 82 LYS A N 1
ATOM 621 C CA . LYS A 1 82 ? 46.662 8.171 -94.038 1.00 72.06 82 LYS A CA 1
ATOM 622 C C . LYS A 1 82 ? 45.200 8.450 -93.691 1.00 72.06 82 LYS A C 1
ATOM 624 O O . LYS A 1 82 ? 44.911 8.737 -92.537 1.00 72.06 82 LYS A O 1
ATOM 629 N N . LYS A 1 83 ? 44.269 8.291 -94.637 1.00 70.75 83 LYS A N 1
ATOM 630 C CA . LYS A 1 83 ? 42.824 8.421 -94.374 1.00 70.75 83 LYS A CA 1
ATOM 631 C C . LYS A 1 83 ? 42.330 7.373 -93.373 1.00 70.75 83 LYS A C 1
ATOM 633 O O . LYS A 1 83 ? 41.508 7.693 -92.522 1.00 70.75 83 LYS A O 1
ATOM 638 N N . LEU A 1 84 ? 42.837 6.141 -93.429 1.00 62.22 84 LEU A N 1
ATOM 639 C CA . LEU A 1 84 ? 42.506 5.078 -92.473 1.00 62.22 84 LEU A CA 1
ATOM 640 C C . LEU A 1 84 ? 43.116 5.331 -91.083 1.00 62.22 84 LEU A C 1
ATOM 642 O O . LEU A 1 84 ? 42.485 4.987 -90.082 1.00 62.22 84 LEU A O 1
ATOM 646 N N . THR A 1 85 ? 44.303 5.940 -90.982 1.00 58.16 85 THR A N 1
ATOM 647 C CA . THR A 1 85 ? 44.886 6.366 -89.697 1.00 58.16 85 THR A CA 1
ATOM 648 C C . THR A 1 85 ? 44.228 7.623 -89.136 1.00 58.16 85 THR A C 1
ATOM 650 O O . THR A 1 85 ? 44.081 7.704 -87.923 1.00 58.16 85 THR A O 1
ATOM 653 N N . GLU A 1 86 ? 43.766 8.553 -89.971 1.00 60.09 86 GLU A N 1
ATOM 654 C CA . GLU A 1 86 ? 42.975 9.723 -89.553 1.00 60.09 86 GLU A CA 1
ATOM 655 C C . GLU A 1 86 ? 41.550 9.333 -89.111 1.00 60.09 86 GLU A C 1
ATOM 657 O O . GLU A 1 86 ? 40.988 9.951 -88.208 1.00 60.09 86 GLU A O 1
ATOM 662 N N . GLN A 1 87 ? 40.971 8.273 -89.690 1.00 55.34 87 GLN A N 1
ATOM 663 C CA . GLN A 1 87 ? 39.666 7.724 -89.288 1.00 55.34 87 GLN A CA 1
ATOM 664 C C . GLN A 1 87 ? 39.728 6.792 -88.071 1.00 55.34 87 GLN A C 1
ATOM 666 O O . GLN A 1 87 ? 38.707 6.560 -87.414 1.00 55.34 87 GLN A O 1
ATOM 671 N N . LYS A 1 88 ? 40.909 6.273 -87.716 1.00 52.97 88 LYS A N 1
ATOM 672 C CA . LYS A 1 88 ? 41.114 5.640 -86.413 1.00 52.97 88 LYS A CA 1
ATOM 673 C C . LYS A 1 88 ? 41.155 6.739 -85.360 1.00 52.97 88 LYS A C 1
ATOM 675 O O . LYS A 1 88 ? 42.207 7.304 -85.077 1.00 52.97 88 LYS A O 1
ATOM 680 N N . LYS A 1 89 ? 39.997 7.000 -84.738 1.00 52.94 89 LYS A N 1
ATOM 681 C CA . LYS A 1 89 ? 39.933 7.661 -83.425 1.00 52.94 89 LYS A CA 1
ATOM 682 C C . LYS A 1 89 ? 41.075 7.097 -82.570 1.00 52.94 89 LYS A C 1
ATOM 684 O O . LYS A 1 89 ? 41.191 5.865 -82.522 1.00 52.94 89 LYS A O 1
ATOM 689 N N . PRO A 1 90 ? 41.913 7.931 -81.925 1.00 54.06 90 PRO A N 1
ATOM 690 C CA . PRO A 1 90 ? 42.880 7.409 -80.976 1.00 54.06 90 PRO A CA 1
ATOM 691 C C . PRO A 1 90 ? 42.081 6.557 -80.000 1.00 54.06 90 PRO A C 1
ATOM 693 O O . PRO A 1 90 ? 41.093 7.023 -79.433 1.00 54.06 90 PRO A O 1
ATOM 696 N N . VAL A 1 91 ? 42.427 5.276 -79.899 1.00 56.72 91 VAL A N 1
ATOM 697 C CA . VAL A 1 91 ? 41.837 4.394 -78.899 1.00 56.72 91 VAL A CA 1
ATOM 698 C C . VAL A 1 91 ? 42.148 5.057 -77.565 1.00 56.72 91 VAL A C 1
ATOM 700 O O . VAL A 1 91 ? 43.289 5.026 -77.110 1.00 56.72 91 VAL A O 1
ATOM 703 N N . ASN A 1 92 ? 41.163 5.751 -76.996 1.00 62.84 92 ASN A N 1
ATOM 704 C CA . ASN A 1 92 ? 41.335 6.452 -75.742 1.00 62.84 92 ASN A CA 1
ATOM 705 C C . ASN A 1 92 ? 41.365 5.376 -74.656 1.00 62.84 92 ASN A C 1
ATOM 707 O O . ASN A 1 92 ? 40.334 4.879 -74.200 1.00 62.84 92 ASN A O 1
ATOM 711 N N . ILE A 1 93 ? 42.579 4.943 -74.316 1.00 64.56 93 ILE A N 1
ATOM 712 C CA . ILE A 1 93 ? 42.846 3.895 -73.327 1.00 64.56 93 ILE A CA 1
ATOM 713 C C . ILE A 1 93 ? 42.174 4.252 -71.991 1.00 64.56 93 ILE A C 1
ATOM 715 O O . ILE A 1 93 ? 41.764 3.355 -71.256 1.00 64.56 93 ILE A O 1
ATOM 719 N N . GLU A 1 94 ? 42.003 5.541 -71.687 1.00 69.38 94 GLU A N 1
ATOM 720 C CA . GLU A 1 94 ? 41.310 6.007 -70.486 1.00 69.38 94 GLU A CA 1
ATOM 721 C C . GLU A 1 94 ? 39.798 5.771 -70.544 1.00 69.38 94 GLU A C 1
ATOM 723 O O . GLU A 1 94 ? 39.230 5.284 -69.569 1.00 69.38 94 GLU A O 1
ATOM 728 N N . GLU A 1 95 ? 39.145 6.014 -71.683 1.00 71.50 95 GLU A N 1
ATOM 729 C CA . GLU A 1 95 ? 37.709 5.742 -71.848 1.00 71.50 95 GLU A CA 1
ATOM 730 C C . GLU A 1 95 ? 37.404 4.245 -71.771 1.00 71.50 95 GLU A C 1
ATOM 732 O O . GLU A 1 95 ? 36.438 3.845 -71.123 1.00 71.50 95 GLU A O 1
ATOM 737 N N . GLN A 1 96 ? 38.249 3.397 -72.365 1.00 70.62 96 GLN A N 1
ATOM 738 C CA . GLN A 1 96 ? 38.085 1.944 -72.269 1.00 70.62 96 GLN A CA 1
ATOM 739 C C . GLN A 1 96 ? 38.364 1.423 -70.856 1.00 70.62 96 GLN A C 1
ATOM 741 O O . GLN A 1 96 ? 37.645 0.543 -70.381 1.00 70.62 96 GLN A O 1
ATOM 746 N N . LYS A 1 97 ? 39.351 1.987 -70.144 1.00 76.25 97 LYS A N 1
ATOM 747 C CA . LYS A 1 97 ? 39.582 1.686 -68.722 1.00 76.25 97 LYS A CA 1
ATOM 748 C C . LYS A 1 97 ? 38.409 2.133 -67.854 1.00 76.25 97 LYS A C 1
ATOM 750 O O . LYS A 1 97 ? 37.985 1.371 -66.991 1.00 76.25 97 LYS A O 1
ATOM 755 N N . ALA A 1 98 ? 37.847 3.312 -68.111 1.00 80.19 98 ALA A N 1
ATOM 756 C CA . ALA A 1 98 ? 36.674 3.813 -67.404 1.00 80.19 98 ALA A CA 1
ATOM 757 C C . ALA A 1 98 ? 35.433 2.948 -67.676 1.00 80.19 98 ALA A C 1
ATOM 759 O O . ALA A 1 98 ? 34.665 2.662 -66.758 1.00 80.19 98 ALA A O 1
ATOM 760 N N . LEU A 1 99 ? 35.246 2.481 -68.915 1.00 79.75 99 LEU A N 1
ATOM 761 C CA . LEU A 1 99 ? 34.168 1.558 -69.265 1.00 79.75 99 LEU A CA 1
ATOM 762 C C . LEU A 1 99 ? 34.365 0.191 -68.593 1.00 79.75 99 LEU A C 1
ATOM 764 O O . LEU A 1 99 ? 33.419 -0.360 -68.039 1.00 79.75 99 LEU A O 1
ATOM 768 N N . ALA A 1 100 ? 35.595 -0.328 -68.576 1.00 77.38 100 ALA A N 1
ATOM 769 C CA . ALA A 1 100 ? 35.939 -1.574 -67.899 1.00 77.38 100 ALA A CA 1
ATOM 770 C C . ALA A 1 100 ? 35.769 -1.476 -66.373 1.00 77.38 100 ALA A C 1
ATOM 772 O O . ALA A 1 100 ? 35.309 -2.430 -65.750 1.00 77.38 100 ALA A O 1
ATOM 773 N N . GLU A 1 101 ? 36.081 -0.332 -65.758 1.00 85.19 101 GLU A N 1
ATOM 774 C CA . GLU A 1 101 ? 35.777 -0.072 -64.346 1.00 85.19 101 GLU A CA 1
ATOM 775 C C . GLU A 1 101 ? 34.273 -0.004 -64.078 1.00 85.19 101 GLU A C 1
ATOM 777 O O . GLU A 1 101 ? 33.805 -0.576 -63.094 1.00 85.19 101 GLU A O 1
ATOM 782 N N . LYS A 1 102 ? 33.505 0.675 -64.939 1.00 84.62 102 LYS A N 1
ATOM 783 C CA . LYS A 1 102 ? 32.041 0.726 -64.822 1.00 84.62 102 LYS A CA 1
ATOM 784 C C . LYS A 1 102 ? 31.436 -0.670 -64.932 1.00 84.62 102 LYS A C 1
ATOM 786 O O . LYS A 1 102 ? 30.657 -1.048 -64.065 1.00 84.62 102 LYS A O 1
ATOM 791 N N . LEU A 1 103 ? 31.874 -1.459 -65.912 1.00 83.75 103 LEU A N 1
ATOM 792 C CA . LEU A 1 103 ? 31.458 -2.851 -66.087 1.00 83.75 103 LEU A CA 1
ATOM 793 C C . LEU A 1 103 ? 31.855 -3.724 -64.891 1.00 83.75 103 LEU A C 1
ATOM 795 O O . LEU A 1 103 ? 31.056 -4.540 -64.444 1.00 83.75 103 LEU A O 1
ATOM 799 N N . LYS A 1 104 ? 33.050 -3.536 -64.311 1.00 83.12 104 LYS A N 1
ATOM 800 C CA . LYS A 1 104 ? 33.442 -4.220 -63.066 1.00 83.12 104 LYS A CA 1
ATOM 801 C C . LYS A 1 104 ? 32.533 -3.841 -61.897 1.00 83.12 104 LYS A C 1
ATOM 803 O O . LYS A 1 104 ? 32.071 -4.732 -61.194 1.00 83.12 104 LYS A O 1
ATOM 808 N N . LYS A 1 105 ? 32.230 -2.552 -61.717 1.00 84.06 105 LYS A N 1
ATOM 809 C CA . LYS A 1 105 ? 31.308 -2.074 -60.672 1.00 84.06 105 LYS A CA 1
ATOM 810 C C . LYS A 1 105 ? 29.890 -2.610 -60.868 1.00 84.06 105 LYS A C 1
ATOM 812 O O . LYS A 1 105 ? 29.236 -2.962 -59.893 1.00 84.06 105 LYS A O 1
ATOM 817 N N . GLU A 1 106 ? 29.405 -2.689 -62.102 1.00 81.69 106 GLU A N 1
ATOM 818 C CA . GLU A 1 106 ? 28.103 -3.289 -62.411 1.00 81.69 106 GLU A CA 1
ATOM 819 C C . GLU A 1 106 ? 28.095 -4.801 -62.160 1.00 81.69 106 GLU A C 1
ATOM 821 O O . GLU A 1 106 ? 27.146 -5.308 -61.568 1.00 81.69 106 GLU A O 1
ATOM 826 N N . LEU A 1 107 ? 29.170 -5.516 -62.504 1.00 76.56 107 LEU A N 1
ATOM 827 C CA . LEU A 1 107 ? 29.316 -6.938 -62.185 1.00 76.56 107 LEU A CA 1
ATOM 828 C C . LEU A 1 107 ? 29.379 -7.202 -60.676 1.00 76.56 107 LEU A C 1
ATOM 830 O O . LEU A 1 107 ? 28.805 -8.188 -60.217 1.00 76.56 107 LEU A O 1
ATOM 834 N N . GLU A 1 108 ? 30.037 -6.347 -59.891 1.00 77.94 108 GLU A N 1
ATOM 835 C CA . GLU A 1 108 ? 30.030 -6.474 -58.428 1.00 77.94 108 GLU A CA 1
ATOM 836 C C . GLU A 1 108 ? 28.649 -6.197 -57.830 1.00 77.94 108 GLU A C 1
ATOM 838 O O . GLU A 1 108 ? 28.173 -7.002 -57.031 1.00 77.94 108 GLU A O 1
ATOM 843 N N . LYS A 1 109 ? 27.943 -5.159 -58.297 1.00 76.44 109 LYS A N 1
ATOM 844 C CA . LYS A 1 109 ? 26.546 -4.906 -57.900 1.00 76.44 109 LYS A CA 1
ATOM 845 C C . LYS A 1 109 ? 25.633 -6.091 -58.223 1.00 76.44 109 LYS A C 1
ATOM 847 O O . LYS A 1 109 ? 24.795 -6.468 -57.409 1.00 76.44 109 LYS A O 1
ATOM 852 N N . LEU A 1 110 ? 25.794 -6.708 -59.394 1.00 71.19 110 LEU A N 1
ATOM 853 C CA . LEU A 1 110 ? 25.021 -7.894 -59.773 1.00 71.19 110 LEU A CA 1
ATOM 854 C C . LEU A 1 110 ? 25.364 -9.112 -58.902 1.00 71.19 110 LEU A C 1
ATOM 856 O O . LEU A 1 110 ? 24.458 -9.855 -58.524 1.00 71.19 110 LEU A O 1
ATOM 860 N N . LYS A 1 111 ? 26.634 -9.294 -58.514 1.00 68.12 111 LYS A N 1
ATOM 861 C CA . LYS A 1 111 ? 27.041 -10.339 -57.559 1.00 68.12 111 LYS A CA 1
ATOM 862 C C . LYS A 1 111 ? 26.461 -10.108 -56.162 1.00 68.12 111 LYS A C 1
ATOM 864 O O . LYS A 1 111 ? 25.975 -11.063 -55.567 1.00 68.12 111 LYS A O 1
ATOM 869 N N . GLU A 1 112 ? 26.439 -8.876 -55.655 1.00 65.19 112 GLU A N 1
ATOM 870 C CA . GLU A 1 112 ? 25.788 -8.543 -54.375 1.00 65.19 112 GLU A CA 1
ATOM 871 C C . GLU A 1 112 ? 24.282 -8.849 -54.388 1.00 65.19 112 GLU A C 1
ATOM 873 O O . GLU A 1 112 ? 23.734 -9.372 -53.414 1.00 65.19 112 GLU A O 1
ATOM 878 N N . ILE A 1 113 ? 23.607 -8.582 -55.509 1.00 61.22 113 ILE A N 1
ATOM 879 C CA . ILE A 1 113 ? 22.193 -8.936 -55.698 1.00 61.22 113 ILE A CA 1
ATOM 880 C C . ILE A 1 113 ? 22.015 -10.462 -55.699 1.00 61.22 113 ILE A C 1
ATOM 882 O O . ILE A 1 113 ? 21.080 -10.970 -55.081 1.00 61.22 113 ILE A O 1
ATOM 886 N N . GLN A 1 114 ? 22.931 -11.206 -56.327 1.00 59.50 114 GLN A N 1
ATOM 887 C CA . GLN A 1 114 ? 22.889 -12.670 -56.391 1.00 59.50 114 GLN A CA 1
ATOM 888 C C . GLN A 1 114 ? 23.174 -13.333 -55.028 1.00 59.50 114 GLN A C 1
ATOM 890 O O . GLN A 1 114 ? 22.529 -14.325 -54.687 1.00 59.50 114 GLN A O 1
ATOM 895 N N . ILE A 1 115 ? 24.053 -12.741 -54.209 1.00 57.78 115 ILE A N 1
ATOM 896 C CA . ILE A 1 115 ? 24.357 -13.174 -52.831 1.00 57.78 115 ILE A CA 1
ATOM 897 C C . ILE A 1 115 ? 23.162 -12.932 -51.884 1.00 57.78 115 ILE A C 1
ATOM 899 O O . ILE A 1 115 ? 22.949 -13.690 -50.938 1.00 57.78 115 ILE A O 1
ATOM 903 N N . ASN A 1 116 ? 22.303 -11.945 -52.160 1.00 63.12 116 ASN A N 1
ATOM 904 C CA . ASN A 1 116 ? 21.136 -11.645 -51.321 1.00 63.12 116 ASN A CA 1
ATOM 905 C C . ASN A 1 116 ? 19.894 -12.519 -51.580 1.00 63.12 116 ASN A C 1
ATOM 907 O O . ASN A 1 116 ? 18.953 -12.483 -50.785 1.00 63.12 116 ASN A O 1
ATOM 911 N N . ILE A 1 117 ? 19.865 -13.342 -52.633 1.00 70.25 117 ILE A N 1
ATOM 912 C CA . ILE A 1 117 ? 18.713 -14.216 -52.932 1.00 70.25 117 ILE A CA 1
ATOM 913 C C . ILE A 1 117 ? 18.532 -15.288 -51.847 1.00 70.25 117 ILE A C 1
ATOM 915 O O . ILE A 1 117 ? 17.409 -15.613 -51.464 1.00 70.25 117 ILE A O 1
ATOM 919 N N . GLU A 1 118 ? 19.626 -15.834 -51.323 1.00 75.62 118 GLU A N 1
ATOM 920 C CA . GLU A 1 118 ? 19.582 -16.875 -50.294 1.00 75.62 118 GLU A CA 1
ATOM 921 C C . GLU A 1 118 ? 19.162 -16.311 -48.928 1.00 75.62 118 GLU A C 1
ATOM 923 O O . GLU A 1 118 ? 18.329 -16.900 -48.232 1.00 75.62 118 GLU A O 1
ATOM 928 N N . ALA A 1 119 ? 19.630 -15.102 -48.596 1.00 80.50 119 ALA A N 1
ATOM 929 C CA . ALA A 1 119 ? 19.171 -14.352 -47.429 1.00 80.50 119 ALA A CA 1
ATOM 930 C C . ALA A 1 119 ? 17.671 -14.016 -47.521 1.00 80.50 119 ALA A C 1
ATOM 932 O O . ALA A 1 119 ? 16.935 -14.207 -46.551 1.00 80.50 119 ALA A O 1
ATOM 933 N N . LEU A 1 120 ? 17.194 -13.593 -48.697 1.00 79.56 120 LEU A N 1
ATOM 934 C CA . LEU A 1 120 ? 15.774 -13.339 -48.954 1.00 79.56 120 LEU A CA 1
ATOM 935 C C . LEU A 1 120 ? 14.930 -14.616 -48.829 1.00 79.56 120 LEU A C 1
ATOM 937 O O . LEU A 1 120 ? 13.899 -14.592 -48.160 1.00 79.56 120 LEU A O 1
ATOM 941 N N . LYS A 1 121 ? 15.382 -15.754 -49.374 1.00 82.56 121 LYS A N 1
ATOM 942 C CA . LYS A 1 121 ? 14.708 -17.057 -49.199 1.00 82.56 121 LYS A CA 1
ATOM 943 C C . LYS A 1 121 ? 14.603 -17.457 -47.727 1.00 82.56 121 LYS A C 1
ATOM 945 O O . LYS A 1 121 ? 13.550 -17.923 -47.292 1.00 82.56 121 LYS A O 1
ATOM 950 N N . LYS A 1 122 ? 15.662 -17.234 -46.943 1.00 86.12 122 LYS A N 1
ATOM 951 C CA . LYS A 1 122 ? 15.654 -17.496 -45.498 1.00 86.12 122 LYS A CA 1
ATOM 952 C C . LYS A 1 122 ? 14.663 -16.590 -44.761 1.00 86.12 122 LYS A C 1
ATOM 954 O O . LYS A 1 122 ? 13.902 -17.079 -43.929 1.00 86.12 122 LYS A O 1
ATOM 959 N N . GLN A 1 123 ? 14.607 -15.302 -45.108 1.00 85.62 123 GLN A N 1
ATOM 960 C CA . GLN A 1 123 ? 13.635 -14.367 -44.532 1.00 85.62 123 GLN A CA 1
ATOM 961 C C . GLN A 1 123 ? 12.186 -14.713 -44.896 1.00 85.62 123 GLN A C 1
ATOM 963 O O . GLN A 1 123 ? 11.305 -14.568 -44.050 1.00 85.62 123 GLN A O 1
ATOM 968 N N . ILE A 1 124 ? 11.929 -15.177 -46.122 1.00 87.44 124 ILE A N 1
ATOM 969 C CA . ILE A 1 124 ? 10.601 -15.649 -46.544 1.00 87.44 124 ILE A CA 1
ATOM 970 C C . ILE A 1 124 ? 10.202 -16.871 -45.710 1.00 87.44 124 ILE A C 1
ATOM 972 O O . ILE A 1 124 ? 9.150 -16.852 -45.080 1.00 87.44 124 ILE A O 1
ATOM 976 N N . ALA A 1 125 ? 11.081 -17.868 -45.580 1.00 89.62 125 ALA A N 1
ATOM 977 C CA . ALA A 1 125 ? 10.808 -19.056 -44.770 1.00 89.62 125 ALA A CA 1
ATOM 978 C C . ALA A 1 125 ? 10.579 -18.735 -43.277 1.00 89.62 125 ALA A C 1
ATOM 980 O O . ALA A 1 125 ? 9.747 -19.361 -42.617 1.00 89.62 125 ALA A O 1
ATOM 981 N N . GLU A 1 126 ? 11.299 -17.758 -42.718 1.00 90.94 126 GLU A N 1
ATOM 982 C CA . GLU A 1 126 ? 11.061 -17.270 -41.354 1.00 90.94 126 GLU A CA 1
ATOM 983 C C . GLU A 1 126 ? 9.723 -16.538 -41.221 1.00 90.94 126 GLU A C 1
ATOM 985 O O . GLU A 1 126 ? 9.018 -16.725 -40.224 1.00 90.94 126 GLU A O 1
ATOM 990 N N . ARG A 1 127 ? 9.348 -15.723 -42.212 1.00 89.88 127 ARG A N 1
ATOM 991 C CA . ARG A 1 127 ? 8.045 -15.054 -42.231 1.00 89.88 127 ARG A CA 1
ATOM 992 C C . ARG A 1 127 ? 6.900 -16.048 -42.376 1.00 89.88 127 ARG A C 1
ATOM 994 O O . ARG A 1 127 ? 5.946 -15.929 -41.618 1.00 89.88 127 ARG A O 1
ATOM 1001 N N . ASP A 1 128 ? 7.031 -17.077 -43.205 1.00 92.81 128 ASP A N 1
ATOM 1002 C CA . ASP A 1 128 ? 6.021 -18.134 -43.339 1.00 92.81 128 ASP A CA 1
ATOM 1003 C C . ASP A 1 128 ? 5.812 -18.899 -42.026 1.00 92.81 128 ASP A C 1
ATOM 1005 O O . ASP A 1 128 ? 4.682 -19.206 -41.645 1.00 92.81 128 ASP A O 1
ATOM 1009 N N . LYS A 1 129 ? 6.890 -19.171 -41.276 1.00 93.31 129 LYS A N 1
ATOM 1010 C CA . LYS A 1 129 ? 6.784 -19.763 -39.930 1.00 93.31 129 LYS A CA 1
ATOM 1011 C C . LYS A 1 129 ? 6.029 -18.846 -38.968 1.00 93.31 129 LYS A C 1
ATOM 1013 O O . LYS A 1 129 ? 5.199 -19.332 -38.199 1.00 93.31 129 LYS A O 1
ATOM 1018 N N . LYS A 1 130 ? 6.293 -17.536 -39.017 1.00 91.94 130 LYS A N 1
ATOM 1019 C CA . LYS A 1 130 ? 5.586 -16.544 -38.193 1.00 91.94 130 LYS A CA 1
ATOM 1020 C C . LYS A 1 130 ? 4.110 -16.459 -38.568 1.00 91.94 130 LYS A C 1
ATOM 1022 O O . LYS A 1 130 ? 3.280 -16.526 -37.669 1.00 91.94 130 LYS A O 1
ATOM 1027 N N . VAL A 1 131 ? 3.782 -16.400 -39.858 1.00 92.69 131 VAL A N 1
ATOM 1028 C CA . VAL A 1 131 ? 2.393 -16.404 -40.346 1.00 92.69 131 VAL A CA 1
ATOM 1029 C C . VAL A 1 131 ? 1.656 -17.638 -39.831 1.00 92.69 131 VAL A C 1
ATOM 1031 O O . VAL A 1 131 ? 0.651 -17.485 -39.148 1.00 92.69 131 VAL A O 1
ATOM 1034 N N . LYS A 1 132 ? 2.223 -18.841 -39.993 1.00 92.75 132 LYS A N 1
ATOM 1035 C CA . LYS A 1 132 ? 1.617 -20.082 -39.472 1.00 92.75 132 LYS A CA 1
ATOM 1036 C C . LYS A 1 132 ? 1.427 -20.079 -37.954 1.00 92.75 132 LYS A C 1
ATOM 1038 O O . LYS A 1 132 ? 0.463 -20.648 -37.452 1.00 92.75 132 LYS A O 1
ATOM 1043 N N . SER A 1 133 ? 2.353 -19.483 -37.200 1.00 90.56 133 SER A N 1
ATOM 1044 C CA . SER A 1 133 ? 2.200 -19.354 -35.745 1.00 90.56 133 SER A CA 1
ATOM 1045 C C . SER A 1 133 ? 1.079 -18.384 -35.371 1.00 90.56 133 SER A C 1
ATOM 1047 O O . SER A 1 133 ? 0.294 -18.681 -34.477 1.00 90.56 133 SER A O 1
ATOM 1049 N N . ILE A 1 134 ? 0.963 -17.270 -36.097 1.00 91.56 134 ILE A N 1
ATOM 1050 C CA . ILE A 1 134 ? -0.072 -16.262 -35.876 1.00 91.56 134 ILE A CA 1
ATOM 1051 C C . ILE A 1 134 ? -1.442 -16.842 -36.234 1.00 91.56 134 ILE A C 1
ATOM 1053 O O . ILE A 1 134 ? -2.368 -16.726 -35.441 1.00 91.56 134 ILE A O 1
ATOM 1057 N N . GLU A 1 135 ? -1.561 -17.544 -37.360 1.00 91.00 135 GLU A N 1
ATOM 1058 C CA . GLU A 1 135 ? -2.788 -18.247 -37.753 1.00 91.00 135 GLU A CA 1
ATOM 1059 C C . GLU A 1 135 ? -3.251 -19.228 -36.671 1.00 91.00 135 GLU A C 1
ATOM 1061 O O . GLU A 1 135 ? -4.420 -19.208 -36.291 1.00 91.00 135 GLU A O 1
ATOM 1066 N N . LYS A 1 136 ? -2.336 -20.022 -36.093 1.00 93.12 136 LYS A N 1
ATOM 1067 C CA . LYS A 1 136 ? -2.668 -20.897 -34.956 1.00 93.12 136 LYS A CA 1
ATOM 1068 C C . LYS A 1 136 ? -3.193 -20.112 -33.758 1.00 93.12 136 LYS A C 1
ATOM 1070 O O . LYS A 1 136 ? -4.224 -20.480 -33.209 1.00 93.12 136 LYS A O 1
ATOM 1075 N N . THR A 1 137 ? -2.534 -19.012 -33.389 1.00 90.81 137 THR A N 1
ATOM 1076 C CA . THR A 1 137 ? -2.997 -18.182 -32.266 1.00 90.81 137 THR A CA 1
ATOM 1077 C C . THR A 1 137 ? -4.344 -17.515 -32.537 1.00 90.81 137 THR A C 1
ATOM 1079 O O . THR A 1 137 ? -5.129 -17.359 -31.608 1.00 90.81 137 THR A O 1
ATOM 1082 N N . ILE A 1 138 ? -4.641 -17.142 -33.787 1.00 92.69 138 ILE A N 1
ATOM 1083 C CA . ILE A 1 138 ? -5.945 -16.586 -34.167 1.00 92.69 138 ILE A CA 1
ATOM 1084 C C . ILE A 1 138 ? -7.024 -17.645 -33.955 1.00 92.69 138 ILE A C 1
ATOM 1086 O O . ILE A 1 138 ? -7.994 -17.371 -33.257 1.00 92.69 138 ILE A O 1
ATOM 1090 N N . VAL A 1 139 ? -6.813 -18.864 -34.459 1.00 94.56 139 VAL A N 1
ATOM 1091 C CA . VAL A 1 139 ? -7.760 -19.973 -34.275 1.00 94.56 139 VAL A CA 1
ATOM 1092 C C . VAL A 1 139 ? -7.962 -20.283 -32.787 1.00 94.56 139 VAL A C 1
ATOM 1094 O O . VAL A 1 139 ? -9.097 -20.391 -32.333 1.00 94.56 139 VAL A O 1
ATOM 1097 N N . GLU A 1 140 ? -6.889 -20.353 -31.994 1.00 92.25 140 GLU A N 1
ATOM 1098 C CA . GLU A 1 140 ? -6.979 -20.549 -30.539 1.00 92.25 140 GLU A CA 1
ATOM 1099 C C . GLU A 1 140 ? -7.810 -19.441 -29.869 1.00 92.25 140 GLU A C 1
ATOM 1101 O O . GLU A 1 140 ? -8.739 -19.724 -29.111 1.00 92.25 140 GLU A O 1
ATOM 1106 N N . LYS A 1 141 ? -7.552 -18.169 -30.192 1.00 91.62 141 LYS A N 1
ATOM 1107 C CA . LYS A 1 141 ? -8.294 -17.035 -29.621 1.00 91.62 141 LYS A CA 1
ATOM 1108 C C . LYS A 1 141 ? -9.752 -17.002 -30.065 1.00 91.62 141 LYS A C 1
ATOM 1110 O O . LYS A 1 141 ? -10.618 -16.664 -29.262 1.00 91.62 141 LYS A O 1
ATOM 1115 N N . GLU A 1 142 ? -10.048 -17.376 -31.304 1.00 90.06 142 GLU A N 1
ATOM 1116 C CA . GLU A 1 142 ? -11.421 -17.509 -31.792 1.00 90.06 142 GLU A CA 1
ATOM 1117 C C . GLU A 1 142 ? -12.176 -18.615 -31.048 1.00 90.06 142 GLU A C 1
ATOM 1119 O O . GLU A 1 142 ? -13.325 -18.400 -30.653 1.00 90.06 142 GLU A O 1
ATOM 1124 N N . THR A 1 143 ? -11.527 -19.753 -30.771 1.00 91.12 143 THR A N 1
ATOM 1125 C CA . THR A 1 143 ? -12.129 -20.822 -29.958 1.00 91.12 143 THR A CA 1
ATOM 1126 C C . THR A 1 143 ? -12.369 -20.384 -28.512 1.00 91.12 143 THR A C 1
ATOM 1128 O O . THR A 1 143 ? -13.467 -20.580 -27.995 1.00 91.12 143 THR A O 1
ATOM 1131 N N . GLU A 1 144 ? -11.415 -19.687 -27.883 1.00 90.56 144 GLU A N 1
ATOM 1132 C CA . GLU A 1 144 ? -11.597 -19.112 -26.543 1.00 90.56 144 GLU A CA 1
ATOM 1133 C C . GLU A 1 144 ? -12.758 -18.105 -26.511 1.00 90.56 144 GLU A C 1
ATOM 1135 O O . GLU A 1 144 ? -13.567 -18.109 -25.580 1.00 90.56 144 GLU A O 1
ATOM 1140 N N . LEU A 1 145 ? -12.875 -17.246 -27.530 1.00 88.31 145 LEU A N 1
ATOM 1141 C CA . LEU A 1 145 ? -13.977 -16.290 -27.641 1.00 88.31 145 LEU A CA 1
ATOM 1142 C C . LEU A 1 145 ? -15.325 -16.988 -27.821 1.00 88.31 145 LEU A C 1
ATOM 1144 O O . LEU A 1 145 ? -16.310 -16.558 -27.218 1.00 88.31 145 LEU A O 1
ATOM 1148 N N . ALA A 1 146 ? -15.386 -18.047 -28.629 1.00 90.88 146 ALA A N 1
ATOM 1149 C CA . ALA A 1 146 ? -16.592 -18.848 -28.797 1.00 90.88 146 ALA A CA 1
ATOM 1150 C C . ALA A 1 146 ? -17.003 -19.515 -27.473 1.00 90.88 146 ALA A C 1
ATOM 1152 O O . ALA A 1 146 ? -18.169 -19.429 -27.080 1.00 90.88 146 ALA A O 1
ATOM 1153 N N . ASP A 1 147 ? -16.046 -20.076 -26.733 1.00 91.19 147 ASP A N 1
ATOM 1154 C CA . ASP A 1 147 ? -16.274 -20.685 -25.422 1.00 91.19 147 ASP A CA 1
ATOM 1155 C C . ASP A 1 147 ? -16.745 -19.670 -24.376 1.00 91.19 147 ASP A C 1
ATOM 1157 O O . ASP A 1 147 ? -17.674 -19.942 -23.611 1.00 91.19 147 ASP A O 1
ATOM 1161 N N . ILE A 1 148 ? -16.132 -18.483 -24.333 1.00 87.31 148 ILE A N 1
ATOM 1162 C CA . ILE A 1 148 ? -16.542 -17.399 -23.433 1.00 87.31 148 ILE A CA 1
ATOM 1163 C C . ILE A 1 148 ? -17.956 -16.934 -23.781 1.00 87.31 148 ILE A C 1
ATOM 1165 O O . ILE A 1 148 ? -18.780 -16.798 -22.878 1.00 87.31 148 ILE A O 1
ATOM 1169 N N . LYS A 1 149 ? -18.278 -16.750 -25.068 1.00 87.19 149 LYS A N 1
ATOM 1170 C CA . LYS A 1 149 ? -19.636 -16.393 -25.510 1.00 87.19 149 LYS A CA 1
ATOM 1171 C C . LYS A 1 149 ? -20.655 -17.468 -25.137 1.00 87.19 149 LYS A C 1
ATOM 1173 O O . LYS A 1 149 ? -21.728 -17.135 -24.643 1.00 87.19 149 LYS A O 1
ATOM 1178 N N . ALA A 1 150 ? -20.315 -18.744 -25.304 1.00 89.50 150 ALA A N 1
ATOM 1179 C CA . ALA A 1 150 ? -21.178 -19.856 -24.918 1.00 89.50 150 ALA A CA 1
ATOM 1180 C C . ALA A 1 150 ? -21.396 -19.921 -23.395 1.00 89.50 150 ALA A C 1
ATOM 1182 O O . ALA A 1 150 ? -22.507 -20.193 -22.942 1.00 89.50 150 ALA A O 1
ATOM 1183 N N . LYS A 1 151 ? -20.363 -19.639 -22.589 1.00 86.38 151 LYS A N 1
ATOM 1184 C CA . LYS A 1 151 ? -20.480 -19.514 -21.125 1.00 86.38 151 LYS A CA 1
ATOM 1185 C C . LYS A 1 151 ? -21.330 -18.308 -20.721 1.00 86.38 151 LYS A C 1
ATOM 1187 O O . LYS A 1 151 ? -22.153 -18.428 -19.817 1.00 86.38 151 LYS A O 1
ATOM 1192 N N . LEU A 1 152 ? -21.178 -17.180 -21.413 1.00 82.25 152 LEU A N 1
ATOM 1193 C CA . LEU A 1 152 ? -21.969 -15.974 -21.175 1.00 82.25 152 LEU A CA 1
ATOM 1194 C C . LEU A 1 152 ? -23.453 -16.221 -21.480 1.00 82.25 152 LEU A C 1
ATOM 1196 O O . LEU A 1 152 ? -24.299 -15.898 -20.660 1.00 82.25 152 LEU A O 1
ATOM 1200 N N . ALA A 1 153 ? -23.764 -16.890 -22.594 1.00 82.75 153 ALA A N 1
ATOM 1201 C CA . ALA A 1 153 ? -25.133 -17.263 -22.958 1.00 82.75 153 ALA A CA 1
ATOM 1202 C C . ALA A 1 153 ? -25.781 -18.263 -21.980 1.00 82.75 153 ALA A C 1
ATOM 1204 O O . ALA A 1 153 ? -26.999 -18.287 -21.838 1.00 82.75 153 ALA A O 1
ATOM 1205 N N . LYS A 1 154 ? -24.977 -19.093 -21.300 1.00 83.19 154 LYS A N 1
ATOM 1206 C CA . LYS A 1 154 ? -25.435 -20.012 -20.242 1.00 83.19 154 LYS A CA 1
ATOM 1207 C C . LYS A 1 154 ? -25.514 -19.356 -18.865 1.00 83.19 154 LYS A C 1
ATOM 1209 O O . LYS A 1 154 ? -25.975 -19.999 -17.924 1.00 83.19 154 LYS A O 1
ATOM 1214 N N . THR A 1 155 ? -25.039 -18.119 -18.727 1.00 74.75 155 THR A N 1
ATOM 1215 C CA . THR A 1 155 ? -25.196 -17.359 -17.490 1.00 74.75 155 THR A CA 1
ATOM 1216 C C . THR A 1 155 ? -26.652 -16.903 -17.429 1.00 74.75 155 THR A C 1
ATOM 1218 O O . THR A 1 155 ? -27.091 -16.216 -18.350 1.00 74.75 155 THR A O 1
ATOM 1221 N N . PRO A 1 156 ? -27.426 -17.308 -16.405 1.00 73.44 156 PRO A N 1
ATOM 1222 C CA . PRO A 1 156 ? -28.786 -16.818 -16.232 1.00 73.44 156 PRO A CA 1
ATOM 1223 C C . PRO A 1 156 ? -28.775 -15.292 -16.200 1.00 73.44 156 PRO A C 1
ATOM 1225 O O . PRO A 1 156 ? -27.847 -14.711 -15.630 1.00 73.44 156 PRO A O 1
ATOM 1228 N N . ASP A 1 157 ? -29.792 -14.672 -16.801 1.00 65.25 157 ASP A N 1
ATOM 1229 C CA . ASP A 1 157 ? -29.970 -13.221 -16.777 1.00 65.25 157 ASP A CA 1
ATOM 1230 C C . ASP A 1 157 ? -29.788 -12.741 -15.329 1.00 65.25 157 ASP A C 1
ATOM 1232 O O . ASP A 1 157 ? -30.489 -13.253 -14.440 1.00 65.25 157 ASP A O 1
ATOM 1236 N N . PRO A 1 158 ? -28.797 -11.873 -15.032 1.00 57.06 158 PRO A N 1
ATOM 1237 C CA . PRO A 1 158 ? -28.693 -11.279 -13.718 1.00 57.06 158 PRO A CA 1
ATOM 1238 C C . PRO A 1 158 ? -29.985 -10.497 -13.542 1.00 57.06 158 PRO A C 1
ATOM 1240 O O . PRO A 1 158 ? -30.140 -9.413 -14.100 1.00 57.06 158 PRO A O 1
ATOM 1243 N N . GLY A 1 159 ? -30.935 -11.102 -12.820 1.00 63.25 159 GLY A N 1
ATOM 1244 C CA . GLY A 1 159 ? -32.224 -10.500 -12.511 1.00 63.25 159 GLY A CA 1
ATOM 1245 C C . GLY A 1 159 ? -32.038 -9.055 -12.051 1.00 63.25 159 GLY A C 1
ATOM 1246 O O . GLY A 1 159 ? -30.929 -8.695 -11.649 1.00 63.25 159 GLY A O 1
ATOM 1247 N N . PRO A 1 160 ? -33.101 -8.234 -12.112 1.00 60.38 160 PRO A N 1
ATOM 1248 C CA . PRO A 1 160 ? -33.032 -6.774 -12.079 1.00 60.38 160 PRO A CA 1
ATOM 1249 C C . PRO A 1 160 ? -31.896 -6.303 -11.185 1.00 60.38 160 PRO A C 1
ATOM 1251 O O . PRO A 1 160 ? -31.908 -6.615 -9.989 1.00 60.38 160 PRO A O 1
ATOM 1254 N N . ALA A 1 161 ? -30.900 -5.648 -11.804 1.00 50.59 161 ALA A N 1
ATOM 1255 C CA . ALA A 1 161 ? -29.691 -5.190 -11.132 1.00 50.59 161 ALA A CA 1
ATOM 1256 C C . ALA A 1 161 ? -30.101 -4.670 -9.752 1.00 50.59 161 ALA A C 1
ATOM 1258 O O . ALA A 1 161 ? -30.977 -3.797 -9.705 1.00 50.59 161 ALA A O 1
ATOM 1259 N N . PRO A 1 162 ? -29.586 -5.254 -8.647 1.00 54.56 162 PRO A N 1
ATOM 1260 C CA . PRO A 1 162 ? -30.038 -4.888 -7.314 1.00 54.56 162 PRO A CA 1
ATOM 1261 C C . PRO A 1 162 ? -29.986 -3.374 -7.249 1.00 54.56 162 PRO A C 1
ATOM 1263 O O . PRO A 1 162 ? -28.920 -2.832 -7.551 1.00 54.56 162 PRO A O 1
ATOM 1266 N N . ASN A 1 163 ? -31.145 -2.742 -6.979 1.00 46.34 163 ASN A N 1
ATOM 1267 C CA . ASN A 1 163 ? -31.351 -1.291 -7.041 1.00 46.34 163 ASN A CA 1
ATOM 1268 C C . ASN A 1 163 ? -30.035 -0.612 -6.729 1.00 46.34 163 ASN A C 1
ATOM 1270 O O . ASN A 1 163 ? -29.557 -0.799 -5.603 1.00 46.34 163 ASN A O 1
ATOM 1274 N N . ALA A 1 164 ? -29.430 0.033 -7.740 1.00 39.47 164 ALA A N 1
ATOM 1275 C CA . ALA A 1 164 ? -28.085 0.582 -7.652 1.00 39.47 164 ALA A CA 1
ATOM 1276 C C . ALA A 1 164 ? -27.947 1.199 -6.269 1.00 39.47 164 ALA A C 1
ATOM 1278 O O . ALA A 1 164 ? -28.663 2.150 -5.946 1.00 39.47 164 ALA A O 1
ATOM 1279 N N . LYS A 1 165 ? -27.150 0.570 -5.393 1.00 47.66 165 LYS A N 1
ATOM 1280 C CA . LYS A 1 165 ? -26.973 1.094 -4.046 1.00 47.66 165 LYS A CA 1
ATOM 1281 C C . LYS A 1 165 ? -26.326 2.440 -4.292 1.00 47.66 165 LYS A C 1
ATOM 1283 O O . LYS A 1 165 ? -25.172 2.477 -4.704 1.00 47.66 165 LYS A O 1
ATOM 1288 N N . ILE A 1 166 ? -27.097 3.515 -4.149 1.00 40.53 166 ILE A N 1
ATOM 1289 C CA . ILE A 1 166 ? -26.610 4.877 -4.320 1.00 40.53 166 ILE A CA 1
ATOM 1290 C C . ILE A 1 166 ? -25.616 5.071 -3.180 1.00 40.53 166 ILE A C 1
ATOM 1292 O O . ILE A 1 166 ? -25.970 5.410 -2.051 1.00 40.53 166 ILE A O 1
ATOM 1296 N N . VAL A 1 167 ? -24.363 4.716 -3.446 1.00 47.06 167 VAL A N 1
ATOM 1297 C CA . VAL A 1 167 ? -23.245 4.975 -2.561 1.00 47.06 167 VAL A CA 1
ATOM 1298 C C . VAL A 1 167 ? -22.891 6.424 -2.826 1.00 47.06 167 VAL A C 1
ATOM 1300 O O . VAL A 1 167 ? -22.064 6.736 -3.676 1.00 47.06 167 VAL A O 1
ATOM 1303 N N . ASN A 1 168 ? -23.561 7.324 -2.112 1.00 45.88 168 ASN A N 1
ATOM 1304 C CA . ASN A 1 168 ? -23.043 8.671 -1.951 1.00 45.88 168 ASN A CA 1
ATOM 1305 C C . ASN A 1 168 ? -21.666 8.520 -1.306 1.00 45.88 168 ASN A C 1
ATOM 1307 O O . ASN A 1 168 ? -21.600 8.149 -0.134 1.00 45.88 168 ASN A O 1
ATOM 1311 N N . LEU A 1 169 ? -20.587 8.747 -2.067 1.00 53.78 169 LEU A N 1
ATOM 1312 C CA . LEU A 1 169 ? -19.246 8.895 -1.504 1.00 53.78 169 LEU A CA 1
ATOM 1313 C C . LEU A 1 169 ? -19.347 10.020 -0.470 1.00 53.78 169 LEU A C 1
ATOM 1315 O O . LEU A 1 169 ? -19.573 11.170 -0.857 1.00 53.78 169 LEU A O 1
ATOM 1319 N N . PRO A 1 170 ? -19.249 9.728 0.837 1.00 52.38 170 PRO A N 1
ATOM 1320 C CA . PRO A 1 170 ? -19.301 10.788 1.817 1.00 52.38 170 PRO A CA 1
ATOM 1321 C C . PRO A 1 170 ? -18.048 11.637 1.621 1.00 52.38 170 PRO A C 1
ATOM 1323 O O . PRO A 1 170 ? -16.926 11.124 1.661 1.00 52.38 170 PRO A O 1
ATOM 1326 N N . ASN A 1 171 ? -18.258 12.931 1.374 1.00 47.00 171 ASN A N 1
ATOM 1327 C CA . ASN A 1 171 ? -17.181 13.902 1.249 1.00 47.00 171 ASN A CA 1
ATOM 1328 C C . ASN A 1 171 ? -16.295 13.786 2.507 1.00 47.00 171 ASN A C 1
ATOM 1330 O O . ASN A 1 171 ? -16.857 13.777 3.614 1.00 47.00 171 ASN A O 1
ATOM 1334 N N . PRO A 1 172 ? -14.965 13.617 2.379 1.00 52.06 172 PRO A N 1
ATOM 1335 C CA . PRO A 1 172 ? -14.080 13.533 3.533 1.00 52.06 172 PRO A CA 1
ATOM 1336 C C . PRO A 1 172 ? -14.303 14.775 4.399 1.00 52.06 172 PRO A C 1
ATOM 1338 O O . PRO A 1 172 ? -14.124 15.900 3.946 1.00 52.06 172 PRO A O 1
ATOM 1341 N N . ARG A 1 173 ? -14.791 14.571 5.625 1.00 57.66 173 ARG A N 1
ATOM 1342 C CA . ARG A 1 173 ? -14.950 15.659 6.589 1.00 57.66 173 ARG A CA 1
ATOM 1343 C C . ARG A 1 173 ? -13.612 15.859 7.280 1.00 57.66 173 ARG A C 1
ATOM 1345 O O . ARG A 1 173 ? -13.033 14.881 7.758 1.00 57.66 173 ARG A O 1
ATOM 1352 N N . ASP A 1 174 ? -13.155 17.103 7.346 1.00 55.69 174 ASP A N 1
ATOM 1353 C CA . ASP A 1 174 ? -11.961 17.449 8.107 1.00 55.69 174 ASP A CA 1
ATOM 1354 C C . ASP A 1 174 ? -12.124 17.043 9.573 1.00 55.69 174 ASP A C 1
ATOM 1356 O O . ASP A 1 174 ? -13.211 17.125 10.159 1.00 55.69 174 ASP A O 1
ATOM 1360 N N . ALA A 1 175 ? -11.029 16.568 10.164 1.00 59.28 175 ALA A N 1
ATOM 1361 C CA . ALA A 1 175 ? -11.007 16.175 11.561 1.00 59.28 175 ALA A CA 1
ATOM 1362 C C . ALA A 1 175 ? -11.396 17.369 12.458 1.00 59.28 175 ALA A C 1
ATOM 1364 O O . ALA A 1 175 ? -10.918 18.486 12.230 1.00 59.28 175 ALA A O 1
ATOM 1365 N N . PRO A 1 176 ? -12.209 17.166 13.511 1.00 62.25 176 PRO A N 1
ATOM 1366 C CA . PRO A 1 176 ? -12.438 18.201 14.513 1.00 62.25 176 PRO A CA 1
ATOM 1367 C C . PRO A 1 176 ? -11.108 18.687 15.084 1.00 62.25 176 PRO A C 1
ATOM 1369 O O . PRO A 1 176 ? -10.224 17.879 15.384 1.00 62.25 176 PRO A O 1
ATOM 1372 N N . LYS A 1 177 ? -10.965 20.004 15.267 1.00 63.56 177 LYS A N 1
ATOM 1373 C CA . LYS A 1 177 ? -9.756 20.598 15.852 1.00 63.56 177 LYS A CA 1
ATOM 1374 C C . LYS A 1 177 ? -9.472 19.950 17.217 1.00 63.56 177 LYS A C 1
ATOM 1376 O O . LYS A 1 177 ? -10.260 20.096 18.143 1.00 63.56 177 LYS A O 1
ATOM 1381 N N . GLY A 1 178 ? -8.356 19.224 17.324 1.00 70.38 178 GLY A N 1
ATOM 1382 C CA . GLY A 1 178 ? -7.909 18.552 18.554 1.00 70.38 178 GLY A CA 1
ATOM 1383 C C . GLY A 1 178 ? -8.320 17.080 18.716 1.00 70.38 178 GLY A C 1
ATOM 1384 O O . GLY A 1 178 ? -7.847 16.435 19.653 1.00 70.38 178 GLY A O 1
ATOM 1385 N N . ALA A 1 179 ? -9.138 16.517 17.819 1.00 76.12 179 ALA A N 1
ATOM 1386 C CA . ALA A 1 179 ? -9.482 15.095 17.866 1.00 76.12 179 ALA A CA 1
ATOM 1387 C C . ALA A 1 179 ? -8.300 14.216 17.424 1.00 76.12 179 ALA A C 1
ATOM 1389 O O . ALA A 1 179 ? -7.606 14.518 16.450 1.00 76.12 179 ALA A O 1
ATOM 1390 N N . LYS A 1 180 ? -8.078 13.096 18.120 1.00 84.88 180 LYS A N 1
ATOM 1391 C CA . LYS A 1 180 ? -6.999 12.154 17.791 1.00 84.88 180 LYS A CA 1
ATOM 1392 C C . LYS A 1 180 ? -7.466 11.132 16.743 1.00 84.88 180 LYS A C 1
ATOM 1394 O O . LYS A 1 180 ? -8.555 10.573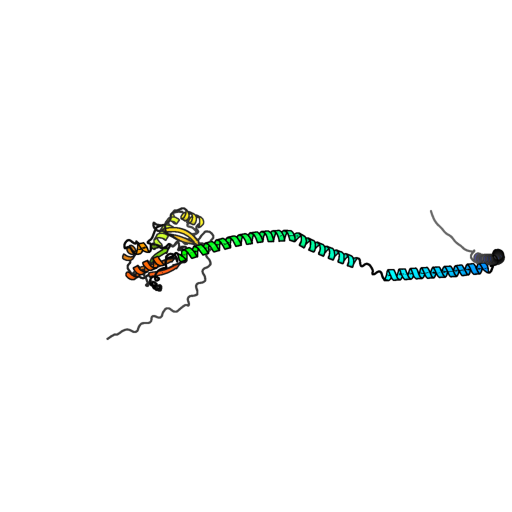 16.905 1.00 84.88 180 LYS A O 1
ATOM 1399 N N . PRO A 1 181 ? -6.667 10.853 15.697 1.00 88.44 181 PRO A N 1
ATOM 1400 C CA . PRO A 1 181 ? -7.002 9.817 14.729 1.00 88.44 181 PRO A CA 1
ATOM 1401 C C . PRO A 1 181 ? -6.909 8.429 15.357 1.00 88.44 181 PRO A C 1
ATOM 1403 O O . PRO A 1 181 ? -5.960 8.116 16.075 1.00 88.44 181 PRO A O 1
ATOM 1406 N N . ILE A 1 182 ? -7.874 7.580 15.023 1.00 90.62 182 ILE A N 1
ATOM 1407 C CA . ILE A 1 182 ? -7.770 6.130 15.148 1.00 90.62 182 ILE A CA 1
ATOM 1408 C C . ILE A 1 182 ? -7.625 5.583 13.734 1.00 90.62 182 ILE A C 1
ATOM 1410 O O . ILE A 1 182 ? -8.576 5.606 12.947 1.00 90.62 182 ILE A O 1
ATOM 1414 N N . ASP A 1 183 ? -6.425 5.116 13.410 1.00 92.69 183 ASP A N 1
ATOM 1415 C CA . ASP A 1 183 ? -6.095 4.665 12.067 1.00 92.69 183 ASP A CA 1
ATOM 1416 C C . ASP A 1 183 ? -6.607 3.236 11.806 1.00 92.69 183 ASP A C 1
ATOM 1418 O O . ASP A 1 183 ? -6.372 2.288 12.565 1.00 92.69 183 ASP A O 1
ATOM 1422 N N . TYR A 1 184 ? -7.278 3.071 10.670 1.00 94.50 184 TYR A N 1
ATOM 1423 C CA . TYR A 1 184 ? -7.705 1.787 10.130 1.00 94.50 184 TYR A CA 1
ATOM 1424 C C . TYR A 1 184 ? -7.190 1.612 8.705 1.00 94.50 184 TYR A C 1
ATOM 1426 O O . TYR A 1 184 ? -7.169 2.548 7.909 1.00 94.50 184 TYR A O 1
ATOM 1434 N N . VAL A 1 185 ? -6.814 0.384 8.366 1.00 94.38 185 VAL A N 1
ATOM 1435 C CA . VAL A 1 185 ? -6.393 -0.006 7.019 1.00 94.38 185 VAL A CA 1
ATOM 1436 C C . VAL A 1 185 ? -7.407 -0.974 6.438 1.00 94.38 185 VAL A C 1
ATOM 1438 O O . VAL A 1 185 ? -7.704 -1.999 7.054 1.00 94.38 185 VAL A O 1
ATOM 1441 N N . CYS A 1 186 ? -7.892 -0.661 5.241 1.00 93.12 186 CYS A N 1
ATOM 1442 C CA . CYS A 1 186 ? -8.733 -1.524 4.427 1.00 93.12 186 CYS A CA 1
ATOM 1443 C C . CYS A 1 186 ? -7.889 -2.084 3.274 1.00 93.12 186 CYS A C 1
ATOM 1445 O O . CYS A 1 186 ? -7.587 -1.348 2.334 1.00 93.12 186 CYS A O 1
ATOM 1447 N N . ARG A 1 187 ? -7.486 -3.359 3.367 1.00 91.38 187 ARG A N 1
ATOM 1448 C CA . ARG A 1 187 ? -6.664 -4.053 2.358 1.00 91.38 187 ARG A CA 1
ATOM 1449 C C . ARG A 1 187 ? -7.011 -5.543 2.278 1.00 91.38 187 ARG A C 1
ATOM 1451 O O . ARG A 1 187 ? -7.237 -6.176 3.312 1.00 91.38 1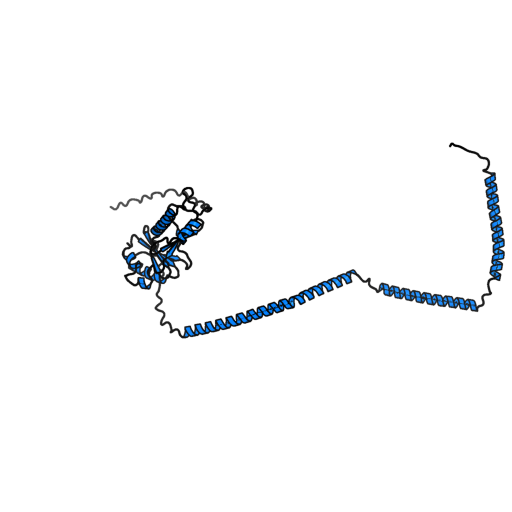87 ARG A O 1
ATOM 1458 N N . GLY A 1 188 ? -7.027 -6.125 1.077 1.00 89.25 188 GLY A N 1
ATOM 1459 C CA . GLY A 1 188 ? -7.364 -7.536 0.856 1.00 89.25 188 GLY A CA 1
ATOM 1460 C C . GLY A 1 188 ? -8.787 -7.908 1.287 1.00 89.25 188 GLY A C 1
ATOM 1461 O O . GLY A 1 188 ? -8.998 -8.983 1.854 1.00 89.25 188 GLY A O 1
ATOM 1462 N N . GLY A 1 189 ? -9.745 -6.990 1.123 1.00 90.19 189 GLY A N 1
ATOM 1463 C CA . GLY A 1 189 ? -11.136 -7.143 1.554 1.00 90.19 189 GLY A CA 1
ATOM 1464 C C . GLY A 1 189 ? -11.326 -7.118 3.074 1.00 90.19 189 GLY A C 1
ATOM 1465 O O . GLY A 1 189 ? -12.383 -7.518 3.573 1.00 90.19 189 GLY A O 1
ATOM 1466 N N . ARG A 1 190 ? -10.323 -6.673 3.840 1.00 93.00 190 ARG A N 1
ATOM 1467 C CA . ARG A 1 190 ? -10.319 -6.726 5.309 1.00 93.00 190 ARG A CA 1
ATOM 1468 C C . ARG A 1 190 ? -10.013 -5.376 5.921 1.00 93.00 190 ARG A C 1
ATOM 1470 O O . ARG A 1 190 ? -9.223 -4.617 5.375 1.00 93.00 190 ARG A O 1
ATOM 1477 N N . ILE A 1 191 ? -10.594 -5.126 7.091 1.00 94.31 191 ILE A N 1
ATOM 1478 C CA . ILE A 1 191 ? -10.288 -3.964 7.919 1.00 94.31 191 ILE A CA 1
ATOM 1479 C C . ILE A 1 191 ? -9.462 -4.356 9.144 1.00 94.31 191 ILE A C 1
ATOM 1481 O O . ILE A 1 191 ? -9.791 -5.302 9.867 1.00 94.31 191 ILE A O 1
ATOM 1485 N N . LEU A 1 192 ? -8.376 -3.618 9.371 1.00 94.62 192 LEU A N 1
ATOM 1486 C CA . LEU A 1 192 ? -7.461 -3.801 10.491 1.00 94.62 192 LEU A CA 1
ATOM 1487 C C . LEU A 1 192 ? -7.207 -2.466 11.183 1.00 94.62 192 LEU A C 1
ATOM 1489 O O . LEU A 1 192 ? -6.968 -1.457 10.526 1.00 94.62 192 LEU A O 1
ATOM 1493 N N . HIS A 1 193 ? -7.213 -2.477 12.513 1.00 93.94 193 HIS A N 1
ATOM 1494 C CA . HIS A 1 193 ? -6.711 -1.357 13.301 1.00 93.94 193 HIS A CA 1
ATOM 1495 C C . HIS A 1 193 ? -5.185 -1.284 13.177 1.00 93.94 193 HIS A C 1
ATOM 1497 O O . HIS A 1 193 ? -4.510 -2.319 13.273 1.00 93.94 193 HIS A O 1
ATOM 1503 N N . VAL A 1 194 ? -4.642 -0.082 13.001 1.00 93.75 194 VAL A N 1
ATOM 1504 C CA . VAL A 1 194 ? -3.199 0.158 13.031 1.00 93.75 194 VAL A CA 1
ATOM 1505 C C . VAL A 1 194 ? -2.863 1.158 14.131 1.00 93.75 194 VAL A C 1
ATOM 1507 O O . VAL A 1 194 ? -3.279 2.306 14.106 1.00 93.75 194 VAL A O 1
ATOM 1510 N N . ASP A 1 195 ? -2.071 0.707 15.101 1.00 92.12 195 ASP A N 1
ATOM 1511 C CA . ASP A 1 195 ? -1.483 1.569 16.122 1.00 92.12 195 ASP A CA 1
ATOM 1512 C C . ASP A 1 195 ? -0.060 1.924 15.678 1.00 92.12 195 ASP A C 1
ATOM 1514 O O . ASP A 1 195 ? 0.891 1.164 15.890 1.00 92.12 195 ASP A O 1
ATOM 1518 N N . ILE A 1 196 ? 0.063 3.042 14.959 1.00 91.12 196 ILE A N 1
ATOM 1519 C CA . ILE A 1 196 ? 1.345 3.509 14.425 1.00 91.12 196 ILE A CA 1
ATOM 1520 C C . ILE A 1 196 ? 2.374 3.731 15.552 1.00 91.12 196 ILE A C 1
ATOM 1522 O O . ILE A 1 196 ? 3.466 3.166 15.437 1.00 91.12 196 ILE A O 1
ATOM 1526 N N . PRO A 1 197 ? 2.063 4.457 16.648 1.00 91.31 197 PRO A N 1
ATOM 1527 C CA . PRO A 1 197 ? 2.998 4.636 17.762 1.00 91.31 197 PRO A CA 1
ATOM 1528 C C . PRO A 1 197 ? 3.497 3.316 18.361 1.00 91.31 197 PRO A C 1
ATOM 1530 O O . PRO A 1 197 ? 4.698 3.150 18.600 1.00 91.31 197 PRO A O 1
ATOM 1533 N N . GLN A 1 198 ? 2.605 2.339 18.558 1.00 92.19 198 GLN A N 1
ATOM 1534 C CA . GLN A 1 198 ? 3.001 1.029 19.068 1.00 92.19 198 GLN A CA 1
ATOM 1535 C C . GLN A 1 198 ? 3.954 0.318 18.098 1.00 92.19 198 GLN A C 1
ATOM 1537 O O . GLN A 1 198 ? 4.981 -0.212 18.524 1.00 92.19 198 GLN A O 1
ATOM 1542 N N . LEU A 1 199 ? 3.659 0.316 16.797 1.00 92.06 199 LEU A N 1
ATOM 1543 C CA . LEU A 1 199 ? 4.505 -0.340 15.794 1.00 92.06 199 LEU A CA 1
ATOM 1544 C C . LEU A 1 199 ? 5.871 0.345 15.648 1.00 92.06 199 LEU A C 1
ATOM 1546 O O . LEU A 1 199 ? 6.883 -0.348 15.535 1.00 92.06 199 LEU A O 1
ATOM 1550 N N . GLN A 1 200 ? 5.920 1.677 15.726 1.00 90.88 200 GLN A N 1
ATOM 1551 C CA . GLN A 1 200 ? 7.170 2.441 15.748 1.00 90.88 200 GLN A CA 1
ATOM 1552 C C . GLN A 1 200 ? 8.019 2.088 16.974 1.00 90.88 200 GLN A C 1
ATOM 1554 O O . GLN A 1 200 ? 9.199 1.775 16.828 1.00 90.88 200 GLN A O 1
ATOM 1559 N N . SER A 1 201 ? 7.426 2.038 18.173 1.00 90.25 201 SER A N 1
ATOM 1560 C CA . SER A 1 201 ? 8.161 1.651 19.389 1.00 90.25 201 SER A CA 1
ATOM 1561 C C . SER A 1 201 ? 8.723 0.223 19.318 1.00 90.25 201 SER A C 1
ATOM 1563 O O . SER A 1 201 ? 9.861 -0.012 19.725 1.00 90.25 201 SER A O 1
ATOM 1565 N N . LEU A 1 202 ? 7.981 -0.727 18.731 1.00 90.56 202 LEU A N 1
ATOM 1566 C CA . LEU A 1 202 ? 8.454 -2.097 18.506 1.00 90.56 202 LEU A CA 1
ATOM 1567 C C . LEU A 1 202 ? 9.619 -2.150 17.511 1.00 90.56 202 LEU A C 1
ATOM 1569 O O . LEU A 1 202 ? 10.574 -2.899 17.726 1.00 90.56 202 LEU A O 1
ATOM 1573 N N . ALA A 1 203 ? 9.554 -1.357 16.439 1.00 89.25 203 ALA A N 1
ATOM 1574 C CA . ALA A 1 203 ? 10.634 -1.251 15.466 1.00 89.25 203 ALA A CA 1
ATOM 1575 C C . ALA A 1 203 ? 11.895 -0.638 16.096 1.00 89.25 203 ALA A C 1
ATOM 1577 O O . ALA A 1 203 ? 12.972 -1.223 15.993 1.00 89.25 203 ALA A O 1
ATOM 1578 N N . LEU A 1 204 ? 11.759 0.472 16.828 1.00 86.69 204 LEU A N 1
ATOM 1579 C CA . LEU A 1 204 ? 12.864 1.112 17.548 1.00 86.69 204 LEU A CA 1
ATOM 1580 C C . LEU A 1 204 ? 13.485 0.175 18.590 1.00 86.69 204 LEU A C 1
ATOM 1582 O O . LEU A 1 204 ? 14.706 0.079 18.674 1.00 86.69 204 LEU A O 1
ATOM 1586 N N . ALA A 1 205 ? 12.678 -0.586 19.333 1.00 87.44 205 ALA A N 1
ATOM 1587 C CA . ALA A 1 205 ? 13.180 -1.580 20.280 1.00 87.44 205 ALA A CA 1
ATOM 1588 C C . ALA A 1 205 ? 13.942 -2.726 19.587 1.00 87.44 205 ALA A C 1
ATOM 1590 O O . ALA A 1 205 ? 14.912 -3.251 20.138 1.00 87.44 205 ALA A O 1
ATOM 1591 N N . ALA A 1 206 ? 13.526 -3.130 18.382 1.00 87.50 206 ALA A N 1
ATOM 1592 C CA . ALA A 1 206 ? 14.251 -4.120 17.587 1.00 87.50 206 ALA A CA 1
ATOM 1593 C C . ALA A 1 206 ? 15.600 -3.574 17.091 1.00 87.50 206 ALA A C 1
ATOM 1595 O O . ALA A 1 206 ? 16.601 -4.290 17.167 1.00 87.50 206 ALA A O 1
ATOM 1596 N N . ILE A 1 207 ? 15.632 -2.309 16.659 1.00 84.31 207 ILE A N 1
ATOM 1597 C CA . ILE A 1 207 ? 16.845 -1.603 16.227 1.00 84.31 207 ILE A CA 1
ATOM 1598 C C . ILE A 1 207 ? 17.807 -1.410 17.406 1.00 84.31 207 ILE A C 1
ATOM 1600 O O . ILE A 1 207 ? 18.975 -1.771 17.298 1.00 84.31 207 ILE A O 1
ATOM 1604 N N . ALA A 1 208 ? 17.329 -0.945 18.562 1.00 82.50 208 ALA A N 1
ATOM 1605 C CA . ALA A 1 208 ? 18.157 -0.748 19.754 1.00 82.50 208 ALA A CA 1
ATOM 1606 C C . ALA A 1 208 ? 18.843 -2.049 20.213 1.00 82.50 208 ALA A C 1
ATOM 1608 O O . ALA A 1 208 ? 20.010 -2.046 20.597 1.00 82.50 208 ALA A O 1
ATOM 1609 N N . LYS A 1 209 ? 18.155 -3.195 20.102 1.00 81.94 209 LYS A N 1
ATOM 1610 C CA . LYS A 1 209 ? 18.724 -4.519 20.418 1.00 81.94 209 LYS A CA 1
ATOM 1611 C C . LY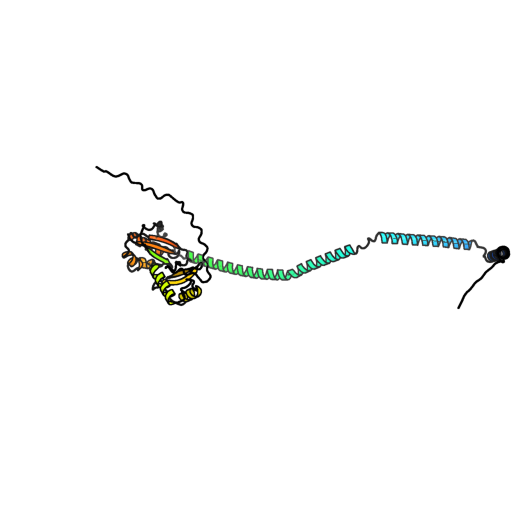S A 1 209 ? 19.792 -4.987 19.427 1.00 81.94 209 LYS A C 1
ATOM 1613 O O . LYS A 1 209 ? 20.558 -5.885 19.758 1.00 81.94 209 LYS A O 1
ATOM 1618 N N . SER A 1 210 ? 19.819 -4.428 18.221 1.00 75.19 210 SER A N 1
ATOM 1619 C CA . SER A 1 210 ? 20.710 -4.869 17.146 1.00 75.19 210 SER A CA 1
ATOM 1620 C C . SER A 1 210 ? 22.138 -4.336 17.261 1.00 75.19 210 SER A C 1
ATOM 1622 O O . SER A 1 210 ? 23.029 -4.866 16.609 1.00 75.19 210 SER A O 1
ATOM 1624 N N . ARG A 1 211 ? 22.363 -3.307 18.096 1.00 69.88 211 ARG A N 1
ATOM 1625 C CA . ARG A 1 211 ? 23.645 -2.587 18.233 1.00 69.88 211 ARG A CA 1
ATOM 1626 C C . ARG A 1 211 ? 24.194 -1.998 16.919 1.00 69.88 211 ARG A C 1
ATOM 1628 O O . ARG A 1 211 ? 25.339 -1.575 16.891 1.00 69.88 211 ARG A O 1
ATOM 1635 N N . PHE A 1 212 ? 23.387 -1.923 15.857 1.00 68.12 212 PHE A N 1
ATOM 1636 C CA . PHE A 1 212 ? 23.775 -1.327 14.569 1.00 68.12 212 PHE A CA 1
ATOM 1637 C C . PHE A 1 212 ? 23.671 0.205 14.542 1.00 68.12 212 PHE A C 1
ATOM 1639 O O . PHE A 1 212 ? 23.909 0.813 13.507 1.00 68.12 212 PHE A O 1
ATOM 1646 N N . VAL A 1 213 ? 23.296 0.834 15.659 1.00 61.97 213 VAL A N 1
ATOM 1647 C CA . VAL A 1 213 ? 23.253 2.292 15.794 1.00 61.97 213 VAL A CA 1
ATOM 1648 C C . VAL A 1 213 ? 24.528 2.740 16.497 1.00 61.97 213 VAL A C 1
ATOM 1650 O O . VAL A 1 213 ? 24.679 2.520 17.700 1.00 61.97 213 VAL A O 1
ATOM 1653 N N . THR A 1 214 ? 25.440 3.359 15.754 1.00 56.12 214 THR A N 1
ATOM 1654 C CA . THR A 1 214 ? 26.667 3.936 16.313 1.00 56.12 214 THR A CA 1
ATOM 1655 C C . THR A 1 214 ? 26.369 5.346 16.825 1.00 56.12 214 THR A C 1
ATOM 1657 O O . THR A 1 214 ? 25.754 6.157 16.132 1.00 56.12 214 THR A O 1
ATOM 1660 N N . ALA A 1 215 ? 26.778 5.644 18.060 1.00 54.12 215 ALA A N 1
ATOM 1661 C CA . ALA A 1 215 ? 26.396 6.867 18.772 1.00 54.12 215 ALA A CA 1
ATOM 1662 C C . ALA A 1 215 ? 26.942 8.168 18.153 1.00 54.12 215 ALA A C 1
ATOM 1664 O O . ALA A 1 215 ? 26.430 9.238 18.470 1.00 54.12 215 ALA A O 1
ATOM 1665 N N . GLN A 1 216 ? 27.966 8.093 17.298 1.00 49.84 216 GLN A N 1
ATOM 1666 C CA . GLN A 1 216 ? 28.710 9.276 16.867 1.00 49.84 216 GLN A CA 1
ATOM 1667 C C . GLN A 1 216 ? 28.136 10.015 15.653 1.00 49.84 216 GLN A C 1
ATOM 1669 O O . GLN A 1 216 ? 28.375 11.212 15.559 1.00 49.84 216 GLN A O 1
ATOM 1674 N N . GLU A 1 217 ? 27.329 9.389 14.787 1.00 51.72 217 GLU A N 1
ATOM 1675 C CA . GLU A 1 217 ? 26.830 10.085 13.579 1.00 51.72 217 GLU A CA 1
ATOM 1676 C C . GLU A 1 217 ? 25.367 9.807 13.214 1.00 51.72 217 GLU A C 1
ATOM 1678 O O . GLU A 1 217 ? 24.874 10.364 12.240 1.00 51.72 217 GLU A O 1
ATOM 1683 N N . GLN A 1 218 ? 24.644 8.957 13.960 1.00 61.41 218 GLN A N 1
ATOM 1684 C CA . GLN A 1 218 ? 23.275 8.518 13.609 1.00 61.41 218 GLN A CA 1
ATOM 1685 C C . GLN A 1 218 ? 23.152 7.897 12.194 1.00 61.41 218 GLN A C 1
ATOM 1687 O O . GLN A 1 218 ? 22.058 7.506 11.786 1.00 61.41 218 GLN A O 1
ATOM 1692 N N . ALA A 1 219 ? 24.269 7.741 11.480 1.00 63.16 219 ALA A N 1
ATOM 1693 C CA . ALA A 1 219 ? 24.398 6.965 10.267 1.00 63.16 219 ALA A CA 1
ATOM 1694 C C . ALA A 1 219 ? 24.269 5.481 10.616 1.00 63.16 219 ALA A C 1
ATOM 1696 O O . ALA A 1 219 ? 24.855 4.998 11.591 1.00 63.16 219 ALA A O 1
ATOM 1697 N N . VAL A 1 220 ? 23.447 4.770 9.852 1.00 72.12 220 VAL A N 1
ATOM 1698 C CA . VAL A 1 220 ? 23.209 3.345 10.049 1.00 72.12 220 VAL A CA 1
ATOM 1699 C C . VAL A 1 220 ? 23.376 2.614 8.734 1.00 72.12 220 VAL A C 1
ATOM 1701 O O . VAL A 1 220 ? 22.898 3.054 7.687 1.00 72.12 220 VAL A O 1
ATOM 1704 N N . ASP A 1 221 ? 23.998 1.444 8.810 1.00 76.44 221 ASP A N 1
ATOM 1705 C CA . ASP A 1 221 ? 23.999 0.469 7.732 1.00 76.44 221 ASP A CA 1
ATOM 1706 C C . ASP A 1 221 ? 22.559 -0.010 7.464 1.00 76.44 221 ASP A C 1
ATOM 1708 O O . ASP A 1 221 ? 22.003 -0.902 8.124 1.00 76.44 221 ASP A O 1
ATOM 1712 N N . CYS A 1 222 ? 21.928 0.639 6.487 1.00 79.19 222 CYS A N 1
ATOM 1713 C CA . CYS A 1 222 ? 20.570 0.343 6.063 1.00 79.19 222 CYS A CA 1
ATOM 1714 C C . CYS A 1 222 ? 20.436 -1.088 5.530 1.00 79.19 222 CYS A C 1
ATOM 1716 O O . CYS A 1 222 ? 19.375 -1.683 5.704 1.00 79.19 222 CYS A O 1
ATOM 1718 N N . GLU A 1 223 ? 21.480 -1.682 4.946 1.00 82.19 223 GLU A N 1
ATOM 1719 C CA . GLU A 1 223 ? 21.417 -3.063 4.464 1.00 82.19 223 GLU A CA 1
ATOM 1720 C C . GLU A 1 223 ? 21.335 -4.054 5.622 1.00 82.19 223 GLU A C 1
ATOM 1722 O O . GLU A 1 223 ? 20.518 -4.979 5.599 1.00 82.19 223 GLU A O 1
ATOM 1727 N N . LYS A 1 224 ? 22.140 -3.851 6.672 1.00 83.56 224 LYS A N 1
ATOM 1728 C CA . LYS A 1 224 ? 22.065 -4.663 7.895 1.00 83.56 224 LYS A CA 1
ATOM 1729 C C . LYS A 1 224 ? 20.710 -4.517 8.581 1.00 83.56 224 LYS A C 1
ATOM 1731 O O . LYS A 1 224 ? 20.157 -5.517 9.045 1.00 83.56 224 LYS A O 1
ATOM 1736 N N . LEU A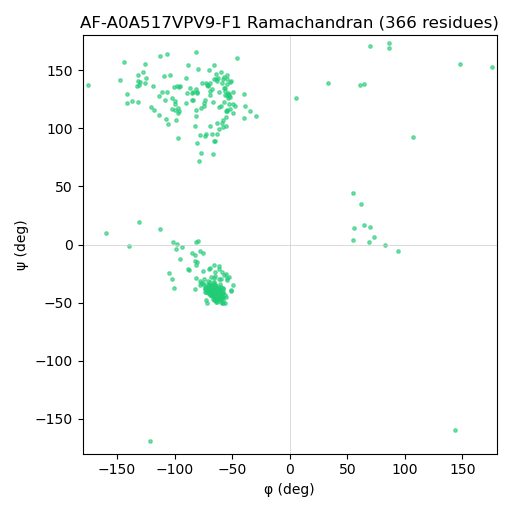 1 225 ? 20.140 -3.309 8.611 1.00 84.06 225 LEU A N 1
ATOM 1737 C CA . LEU A 1 225 ? 18.790 -3.096 9.139 1.00 84.06 225 LEU A CA 1
ATOM 1738 C C . LEU A 1 225 ? 17.719 -3.806 8.309 1.00 84.06 225 LEU A C 1
ATOM 1740 O O . LEU A 1 225 ? 16.867 -4.483 8.883 1.00 84.06 225 LEU A O 1
ATOM 1744 N N . VAL A 1 226 ? 17.759 -3.694 6.980 1.00 87.69 226 VAL A N 1
ATOM 1745 C CA . VAL A 1 226 ? 16.820 -4.400 6.095 1.00 87.69 226 VAL A CA 1
ATOM 1746 C C . VAL A 1 226 ? 16.909 -5.908 6.343 1.00 87.69 226 VAL A C 1
ATOM 1748 O O . VAL A 1 226 ? 15.896 -6.527 6.671 1.00 87.69 226 VAL A O 1
ATOM 1751 N N . LYS A 1 227 ? 18.122 -6.480 6.341 1.00 87.75 227 LYS A N 1
ATOM 1752 C CA . LYS A 1 227 ? 18.360 -7.906 6.631 1.00 87.75 227 LYS A CA 1
ATOM 1753 C C . LYS A 1 227 ? 17.835 -8.322 8.007 1.00 87.75 227 LYS A C 1
ATOM 1755 O O . LYS A 1 227 ? 17.282 -9.412 8.156 1.00 87.75 227 LYS A O 1
ATOM 1760 N N . LEU A 1 228 ? 17.961 -7.467 9.025 1.00 86.19 228 LEU A N 1
ATOM 1761 C CA . LEU A 1 228 ? 17.413 -7.744 10.353 1.00 86.19 228 LEU A CA 1
ATOM 1762 C C . LEU A 1 228 ? 15.888 -7.872 10.323 1.00 86.19 228 LEU A C 1
ATOM 1764 O O . LEU A 1 228 ? 15.354 -8.809 10.913 1.00 86.19 228 LEU A O 1
ATOM 1768 N N . PHE A 1 229 ? 15.184 -6.954 9.659 1.00 90.12 229 PHE A N 1
ATOM 1769 C CA . PHE A 1 229 ? 13.717 -6.973 9.582 1.00 90.12 229 PHE A CA 1
ATOM 1770 C C . PHE A 1 229 ? 13.178 -8.044 8.618 1.00 90.12 229 PHE A C 1
ATOM 1772 O O . PHE A 1 229 ? 12.044 -8.502 8.769 1.00 90.12 229 PHE A O 1
ATOM 1779 N N . GLU A 1 230 ? 13.980 -8.488 7.653 1.00 89.44 230 GLU A N 1
ATOM 1780 C CA . GLU A 1 230 ? 13.646 -9.628 6.798 1.00 89.44 230 GLU A CA 1
ATOM 1781 C C . GLU A 1 230 ? 13.742 -10.954 7.558 1.00 89.44 230 GLU A C 1
ATOM 1783 O O . GLU A 1 230 ? 12.790 -11.743 7.540 1.00 89.44 230 GLU A O 1
ATOM 1788 N N . ASN A 1 231 ? 14.846 -11.158 8.283 1.00 86.31 231 ASN A N 1
ATOM 1789 C CA . ASN A 1 231 ? 15.127 -12.400 9.005 1.00 86.31 231 ASN A CA 1
ATOM 1790 C C . ASN A 1 231 ? 14.354 -12.514 10.321 1.00 86.31 231 ASN A C 1
ATOM 1792 O O . ASN A 1 231 ? 14.000 -13.611 10.757 1.00 86.31 231 ASN A O 1
ATOM 1796 N N . ARG A 1 232 ? 14.074 -11.386 10.980 1.00 85.69 232 ARG A N 1
ATOM 1797 C CA . ARG A 1 232 ? 13.357 -11.357 12.252 1.00 85.69 232 ARG A CA 1
ATOM 1798 C C . ARG A 1 232 ? 11.886 -11.043 12.036 1.00 85.69 232 ARG A C 1
ATOM 1800 O O . ARG A 1 232 ? 11.513 -10.109 11.337 1.00 85.69 232 ARG A O 1
ATOM 1807 N N . ASN A 1 233 ? 11.024 -11.776 12.733 1.00 87.19 233 ASN A N 1
ATOM 1808 C CA . ASN A 1 233 ? 9.591 -11.509 12.720 1.00 87.19 233 ASN A CA 1
ATOM 1809 C C . ASN A 1 233 ? 9.229 -10.327 13.641 1.00 87.19 233 ASN A C 1
ATOM 1811 O O . ASN A 1 233 ? 8.678 -10.523 14.724 1.00 87.19 233 ASN A O 1
ATOM 1815 N N . VAL A 1 234 ? 9.586 -9.107 13.237 1.00 89.69 234 VAL A N 1
ATOM 1816 C CA . VAL A 1 234 ? 9.277 -7.879 13.984 1.00 89.69 234 VAL A CA 1
ATOM 1817 C C . VAL A 1 234 ? 7.844 -7.436 13.683 1.00 89.69 234 VAL A C 1
ATOM 1819 O O . VAL A 1 234 ? 7.408 -7.426 12.533 1.00 89.69 234 VAL A O 1
ATOM 1822 N N . GLY A 1 235 ? 7.089 -7.082 14.720 1.00 90.75 235 GLY A N 1
ATOM 1823 C CA . GLY A 1 235 ? 5.709 -6.617 14.608 1.00 90.75 235 GLY A CA 1
ATOM 1824 C C . GLY A 1 235 ? 4.852 -7.104 15.765 1.00 90.75 235 GLY A C 1
ATOM 1825 O O . GLY A 1 235 ? 5.364 -7.481 16.817 1.00 90.75 235 GLY A O 1
ATOM 1826 N N . ASN A 1 236 ? 3.540 -7.108 15.563 1.00 92.12 236 ASN A N 1
ATOM 1827 C CA . ASN A 1 236 ? 2.579 -7.599 16.543 1.00 92.12 236 ASN A CA 1
ATOM 1828 C C . ASN A 1 236 ? 1.740 -8.744 15.947 1.00 92.12 236 ASN A C 1
ATOM 1830 O O . ASN A 1 236 ? 2.050 -9.296 14.888 1.00 92.12 236 ASN A O 1
ATOM 1834 N N . ARG A 1 237 ? 0.672 -9.130 16.649 1.00 90.81 237 ARG A N 1
ATOM 1835 C CA . ARG A 1 237 ? -0.250 -10.194 16.225 1.00 90.81 237 ARG A CA 1
ATOM 1836 C C . ARG A 1 237 ? -0.919 -9.914 14.872 1.00 90.81 237 ARG A C 1
ATOM 1838 O O . ARG A 1 237 ? -1.274 -10.857 14.170 1.00 90.81 237 ARG A O 1
ATOM 1845 N N . ASP A 1 238 ? -1.129 -8.647 14.531 1.00 91.94 238 ASP A N 1
ATOM 1846 C CA . ASP A 1 238 ? -1.895 -8.223 13.357 1.00 91.94 238 ASP A CA 1
ATOM 1847 C C . ASP A 1 238 ? -0.986 -7.786 12.193 1.00 91.94 238 ASP A C 1
ATOM 1849 O O . ASP A 1 238 ? -1.318 -8.019 11.031 1.00 91.94 238 ASP A O 1
ATOM 1853 N N . TRP A 1 239 ? 0.204 -7.269 12.503 1.00 94.06 239 TRP A N 1
ATOM 1854 C CA . TRP A 1 239 ? 1.123 -6.639 11.560 1.00 94.06 239 TRP A CA 1
ATOM 1855 C C . TRP A 1 239 ? 2.520 -7.264 11.599 1.00 94.06 239 TRP A C 1
ATOM 1857 O O . TRP A 1 239 ? 3.065 -7.554 12.669 1.00 94.06 239 TRP A O 1
ATOM 1867 N N . ARG A 1 240 ? 3.118 -7.439 10.420 1.00 94.25 240 ARG A N 1
ATOM 1868 C CA . ARG A 1 240 ? 4.556 -7.642 10.229 1.00 94.25 240 ARG A CA 1
ATOM 1869 C C . ARG A 1 240 ? 5.168 -6.319 9.781 1.00 94.25 240 ARG A C 1
ATOM 1871 O O . ARG A 1 240 ? 4.614 -5.639 8.923 1.00 94.25 240 ARG A O 1
ATOM 1878 N N . ILE A 1 241 ? 6.305 -5.973 10.365 1.00 94.19 241 ILE A N 1
ATOM 1879 C CA . ILE A 1 241 ? 7.067 -4.777 10.028 1.00 94.19 241 ILE A CA 1
ATOM 1880 C C . ILE A 1 241 ? 8.241 -5.206 9.154 1.00 94.19 241 ILE A C 1
ATOM 1882 O O . ILE A 1 241 ? 9.015 -6.081 9.540 1.00 94.19 241 ILE A O 1
ATOM 1886 N N . LYS A 1 242 ? 8.373 -4.577 7.990 1.00 93.12 242 LYS A N 1
ATOM 1887 C CA . LYS A 1 242 ? 9.587 -4.586 7.170 1.00 93.12 242 LYS A CA 1
ATOM 1888 C C . LYS A 1 242 ? 10.189 -3.186 7.153 1.00 93.12 242 LYS A C 1
ATOM 1890 O O . LYS A 1 242 ? 9.508 -2.214 7.475 1.00 93.12 242 LYS A O 1
ATOM 1895 N N . LEU A 1 243 ? 11.454 -3.086 6.770 1.00 89.69 243 LEU A N 1
ATOM 1896 C CA . LEU A 1 243 ? 12.156 -1.815 6.649 1.00 89.69 243 LEU A CA 1
ATOM 1897 C C . LEU A 1 243 ? 12.594 -1.627 5.199 1.00 89.69 243 LEU A C 1
ATOM 1899 O O . LEU A 1 243 ? 13.070 -2.573 4.577 1.00 89.69 243 LEU A O 1
ATOM 1903 N N . LYS A 1 244 ? 12.407 -0.423 4.658 1.00 89.06 244 LYS A N 1
ATOM 1904 C CA . LYS A 1 244 ? 12.852 -0.059 3.310 1.00 89.06 244 LYS A CA 1
ATOM 1905 C C . LYS A 1 244 ? 13.387 1.373 3.316 1.00 89.06 244 LYS A C 1
ATOM 1907 O O . LYS A 1 244 ? 12.638 2.278 3.691 1.00 89.06 244 LYS A O 1
ATOM 1912 N N . PRO A 1 245 ? 14.650 1.605 2.931 1.00 85.00 245 PRO A N 1
ATOM 1913 C CA . PRO A 1 245 ? 15.170 2.956 2.799 1.00 85.00 245 PRO A CA 1
ATOM 1914 C C . PRO A 1 245 ? 14.550 3.644 1.576 1.00 85.00 245 PRO A C 1
ATOM 1916 O O . PRO A 1 245 ? 14.423 3.044 0.509 1.00 85.00 245 PRO A O 1
ATOM 1919 N N . ALA A 1 246 ? 14.160 4.907 1.725 1.00 81.62 246 ALA A N 1
ATOM 1920 C CA . ALA A 1 246 ? 13.747 5.769 0.623 1.00 81.62 246 ALA A CA 1
ATOM 1921 C C . ALA A 1 246 ? 14.366 7.154 0.832 1.00 81.62 246 ALA A C 1
ATOM 1923 O O . ALA A 1 246 ? 14.194 7.746 1.894 1.00 81.62 246 ALA A O 1
ATOM 1924 N N . GLY A 1 247 ? 15.130 7.639 -0.153 1.00 74.75 247 GLY A N 1
ATOM 1925 C CA . GLY A 1 247 ? 15.874 8.899 -0.020 1.00 74.75 247 GLY A CA 1
ATOM 1926 C C . GLY A 1 247 ? 16.799 8.908 1.202 1.00 74.75 247 GLY A C 1
ATOM 1927 O O . GLY A 1 247 ? 16.756 9.845 1.986 1.00 74.75 247 GLY A O 1
ATOM 1928 N N . GLY A 1 248 ? 17.530 7.811 1.438 1.00 71.38 248 GLY A N 1
ATOM 1929 C CA . GLY A 1 248 ? 18.460 7.683 2.565 1.00 71.38 248 GLY A CA 1
ATOM 1930 C C . GLY A 1 248 ? 17.831 7.605 3.959 1.00 71.38 248 GLY A C 1
ATOM 1931 O O . GLY A 1 248 ? 18.567 7.504 4.934 1.00 71.38 248 GLY A O 1
ATOM 1932 N N . VAL A 1 249 ? 16.499 7.611 4.072 1.00 80.56 249 VAL A N 1
ATOM 1933 C CA . VAL A 1 249 ? 15.777 7.507 5.347 1.00 80.56 249 VAL A CA 1
ATOM 1934 C C . VAL A 1 249 ? 15.064 6.152 5.430 1.00 80.56 249 VAL A C 1
ATOM 1936 O O . VAL A 1 249 ? 14.376 5.766 4.479 1.00 80.56 249 VAL A O 1
ATOM 1939 N N . PRO A 1 250 ? 15.188 5.399 6.538 1.00 83.06 250 PRO A N 1
ATOM 1940 C CA . PRO A 1 250 ? 14.498 4.126 6.704 1.00 83.06 250 PRO A CA 1
ATOM 1941 C C . PRO A 1 250 ? 13.000 4.325 6.989 1.00 83.06 250 PRO A C 1
ATOM 1943 O O . PRO A 1 250 ? 12.611 4.933 7.988 1.00 83.06 250 PRO A O 1
ATOM 1946 N N . TYR A 1 251 ? 12.145 3.750 6.140 1.00 89.38 251 TYR A N 1
ATOM 1947 C CA . TYR A 1 251 ? 10.695 3.692 6.340 1.00 89.38 251 TYR A CA 1
ATOM 1948 C C . TYR A 1 251 ? 10.249 2.304 6.797 1.00 89.38 251 TYR A C 1
ATOM 1950 O O . TYR A 1 251 ? 10.783 1.280 6.364 1.00 89.38 251 TYR A O 1
ATOM 1958 N N . LEU A 1 252 ? 9.216 2.276 7.639 1.00 91.62 252 LEU A N 1
ATOM 1959 C CA . LEU A 1 252 ? 8.517 1.061 8.030 1.00 91.62 252 LEU A CA 1
ATOM 1960 C C . LEU A 1 252 ? 7.470 0.718 6.975 1.00 91.62 252 LEU A C 1
ATOM 1962 O O . LEU A 1 252 ? 6.588 1.522 6.671 1.00 91.62 252 LEU A O 1
ATOM 1966 N N . ILE A 1 253 ? 7.551 -0.496 6.448 1.00 93.38 253 ILE A N 1
ATOM 1967 C CA . ILE A 1 253 ? 6.542 -1.082 5.575 1.00 93.38 253 ILE A CA 1
ATOM 1968 C C . ILE A 1 253 ? 5.689 -2.017 6.426 1.00 93.38 253 ILE A C 1
ATOM 1970 O O . ILE A 1 253 ? 6.185 -3.007 6.970 1.00 93.38 253 ILE A O 1
ATOM 1974 N N . LEU A 1 254 ? 4.407 -1.685 6.567 1.00 93.19 254 LEU A N 1
ATOM 1975 C CA . LEU A 1 254 ? 3.472 -2.436 7.398 1.00 93.19 254 LEU A CA 1
ATOM 1976 C C . LEU A 1 254 ? 2.684 -3.434 6.547 1.00 93.19 254 LEU A C 1
ATOM 1978 O O . LEU A 1 254 ? 1.879 -3.059 5.693 1.00 93.19 254 LEU A O 1
ATOM 1982 N N . GLU A 1 255 ? 2.897 -4.723 6.803 1.00 92.38 255 GLU A N 1
ATOM 1983 C CA . GLU A 1 255 ? 2.215 -5.816 6.111 1.00 92.38 255 GLU A CA 1
ATOM 1984 C C . GLU A 1 255 ? 1.197 -6.495 7.038 1.00 92.38 255 GLU A C 1
ATOM 1986 O O . GLU A 1 255 ? 1.571 -6.973 8.117 1.00 92.38 255 GLU A O 1
ATOM 1991 N N . PRO A 1 256 ? -0.087 -6.586 6.649 1.00 92.25 256 PRO A N 1
ATOM 1992 C CA . P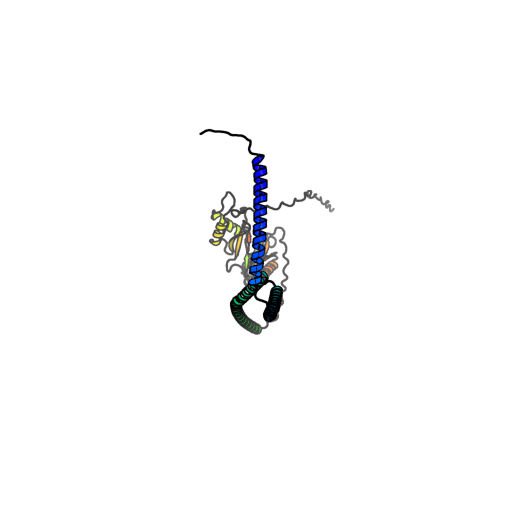RO A 1 256 ? -1.068 -7.318 7.435 1.00 92.25 256 PRO A CA 1
ATOM 1993 C C . PRO A 1 256 ? -0.745 -8.816 7.399 1.00 92.25 256 PRO A C 1
ATOM 1995 O O . PRO A 1 256 ? -0.487 -9.397 6.342 1.00 92.25 256 PRO A O 1
ATOM 1998 N N . ARG A 1 257 ? -0.772 -9.476 8.559 1.00 91.94 257 ARG A N 1
ATOM 1999 C CA . ARG A 1 257 ? -0.586 -10.932 8.617 1.00 91.94 257 ARG A CA 1
ATOM 2000 C C . ARG A 1 257 ? -1.803 -11.655 8.030 1.00 91.94 257 ARG A C 1
ATOM 2002 O O . ARG A 1 257 ? -2.940 -11.189 8.130 1.00 91.94 257 ARG A O 1
ATOM 2009 N N . LYS A 1 258 ? -1.573 -12.840 7.453 1.00 90.62 258 LYS A N 1
ATOM 2010 C CA . LYS A 1 258 ? -2.632 -13.655 6.836 1.00 90.62 258 LYS A CA 1
ATOM 2011 C C . LYS A 1 258 ? -3.760 -13.950 7.834 1.00 90.62 258 LYS A C 1
ATOM 2013 O O . LYS A 1 258 ? -3.510 -14.317 8.980 1.00 90.62 258 LYS A O 1
ATOM 2018 N N . GLY A 1 259 ? -5.004 -13.784 7.383 1.00 87.62 259 GLY A N 1
ATOM 2019 C CA . GLY A 1 259 ? -6.208 -14.086 8.166 1.00 87.62 259 GLY A CA 1
ATOM 2020 C C . GLY A 1 259 ? -6.536 -13.096 9.292 1.00 87.62 259 GLY A C 1
ATOM 2021 O O . GLY A 1 259 ? -7.461 -13.351 10.062 1.00 87.62 259 GLY A O 1
ATOM 2022 N N . ARG A 1 260 ? -5.808 -11.979 9.414 1.00 90.81 260 ARG A N 1
ATOM 2023 C CA . ARG A 1 260 ? -6.081 -10.933 10.411 1.00 90.81 260 ARG A CA 1
ATOM 2024 C C . ARG A 1 260 ? -7.076 -9.899 9.874 1.00 90.81 260 ARG A C 1
ATOM 2026 O O . ARG A 1 260 ? -7.189 -9.720 8.667 1.00 90.81 260 ARG A O 1
ATOM 2033 N N . GLY A 1 261 ? -7.797 -9.229 10.773 1.00 91.12 261 GLY A N 1
ATOM 2034 C CA . GLY A 1 261 ? -8.838 -8.254 10.423 1.00 91.12 261 GLY A CA 1
ATOM 2035 C C . GLY A 1 261 ? -10.224 -8.848 10.178 1.00 91.12 261 GLY A C 1
ATOM 2036 O O . GLY A 1 261 ? -10.397 -10.066 10.074 1.00 91.12 261 GLY A O 1
ATOM 2037 N N . ASP A 1 262 ? -11.218 -7.969 10.090 1.00 92.94 262 ASP A N 1
ATOM 2038 C CA . ASP A 1 262 ? -12.604 -8.340 9.796 1.00 92.94 262 ASP A CA 1
ATOM 2039 C C . ASP A 1 262 ? -12.894 -8.198 8.295 1.00 92.94 262 ASP A C 1
ATOM 2041 O O . ASP A 1 262 ? -12.502 -7.216 7.672 1.00 92.94 262 ASP A O 1
ATOM 2045 N N . THR A 1 263 ? -13.589 -9.174 7.708 1.00 93.12 263 THR A N 1
ATOM 2046 C CA . THR A 1 263 ? -14.124 -9.089 6.338 1.00 93.12 263 THR A CA 1
ATOM 2047 C C . THR A 1 263 ? -15.439 -8.311 6.311 1.00 93.12 263 THR A C 1
ATOM 2049 O O . THR A 1 263 ? -16.089 -8.151 7.348 1.00 93.12 263 THR A O 1
ATOM 2052 N N . SER A 1 264 ? -15.886 -7.898 5.123 1.00 88.38 264 SER A N 1
ATOM 2053 C CA . SER A 1 264 ? -17.208 -7.285 4.906 1.00 88.38 264 SER A CA 1
ATOM 2054 C C . SER A 1 264 ? -18.363 -8.112 5.500 1.00 88.38 264 SER A C 1
ATOM 2056 O O . SER A 1 264 ? -19.267 -7.560 6.128 1.00 88.38 264 SER A O 1
ATOM 2058 N N . GLU A 1 265 ? -18.308 -9.440 5.384 1.00 89.31 265 GLU A N 1
ATOM 2059 C CA . GLU A 1 265 ? -19.278 -10.360 5.993 1.00 89.31 265 GLU A CA 1
ATOM 2060 C C . GLU A 1 265 ? -19.208 -10.360 7.521 1.00 89.31 265 GLU A C 1
ATOM 2062 O O . GLU A 1 265 ? -20.229 -10.272 8.208 1.00 89.31 265 GLU A O 1
ATOM 2067 N N . ARG A 1 266 ? -17.993 -10.438 8.079 1.00 90.81 266 ARG A N 1
ATOM 2068 C CA . ARG A 1 266 ? -17.786 -10.483 9.528 1.00 90.81 266 ARG A CA 1
ATOM 2069 C C . ARG A 1 266 ? -18.200 -9.174 10.189 1.00 90.81 266 ARG A C 1
ATOM 2071 O O . ARG A 1 266 ? -18.774 -9.227 11.271 1.00 90.81 266 ARG A O 1
ATOM 2078 N N . LEU A 1 267 ? -18.005 -8.034 9.524 1.00 90.62 267 LEU A N 1
ATOM 2079 C CA . LEU A 1 267 ? -18.470 -6.720 9.982 1.00 90.62 267 LEU A CA 1
ATOM 2080 C C . LEU A 1 267 ? -19.986 -6.663 10.214 1.00 90.62 267 LEU A C 1
ATOM 2082 O O . LEU A 1 267 ? -20.452 -5.902 11.061 1.00 90.62 267 LEU A O 1
ATOM 2086 N N . ARG A 1 268 ? -20.782 -7.498 9.537 1.00 87.00 268 ARG A N 1
ATOM 2087 C CA . ARG A 1 268 ? -22.229 -7.578 9.796 1.00 87.00 268 ARG A CA 1
ATOM 2088 C C . ARG A 1 268 ? -22.554 -8.220 11.146 1.00 87.00 268 ARG A C 1
ATOM 2090 O O . ARG A 1 268 ? -23.622 -7.961 11.696 1.00 87.00 268 ARG A O 1
ATOM 2097 N N . LYS A 1 269 ? -21.628 -8.993 11.722 1.00 90.31 269 LYS A N 1
ATOM 2098 C CA . LYS A 1 269 ? -21.802 -9.680 13.007 1.00 90.31 269 LYS A CA 1
ATOM 2099 C C . LYS A 1 269 ? -21.333 -8.800 14.181 1.00 90.31 269 LYS A C 1
ATOM 2101 O O . LYS A 1 269 ? -20.296 -8.144 14.074 1.00 90.31 269 LYS A O 1
ATOM 2106 N N . PRO A 1 270 ? -22.006 -8.836 15.349 1.00 86.75 270 PRO A N 1
ATOM 2107 C CA . PRO A 1 270 ? -21.565 -8.111 16.550 1.00 86.75 270 PRO A CA 1
ATOM 2108 C C . PRO A 1 270 ? -20.189 -8.545 17.084 1.00 86.75 270 PRO A C 1
ATOM 2110 O O . PRO A 1 270 ? -19.553 -7.822 17.846 1.00 86.75 270 PRO A O 1
ATOM 2113 N N . SER A 1 271 ? -19.714 -9.731 16.692 1.00 88.25 271 SER A N 1
ATOM 2114 C CA . SER A 1 271 ? -18.424 -10.287 17.108 1.00 88.25 271 SER A CA 1
ATOM 2115 C C . SER A 1 271 ? -17.210 -9.692 16.379 1.00 88.25 271 SER A C 1
ATOM 2117 O O . SER A 1 271 ? -16.079 -10.014 16.758 1.00 88.25 271 SER A O 1
ATOM 2119 N N . ALA A 1 272 ? -17.419 -8.836 15.370 1.00 91.94 272 ALA A N 1
ATOM 2120 C CA . ALA A 1 272 ? -16.350 -8.140 14.656 1.00 91.94 272 ALA A CA 1
ATOM 2121 C C . ALA A 1 272 ? -15.476 -7.311 15.611 1.00 91.94 272 ALA A C 1
ATOM 2123 O O . ALA A 1 272 ? -15.986 -6.578 16.464 1.00 91.94 272 ALA A O 1
ATOM 2124 N N . LEU A 1 273 ? -14.156 -7.408 15.450 1.00 90.94 273 LEU A N 1
ATOM 2125 C CA . LEU A 1 273 ? -13.188 -6.652 16.246 1.00 90.94 273 LEU A CA 1
ATOM 2126 C C . LEU A 1 273 ? -13.384 -5.144 16.063 1.00 90.94 273 LEU A C 1
ATOM 2128 O O . LEU A 1 273 ? -13.389 -4.417 17.051 1.00 90.94 273 LEU A O 1
ATOM 2132 N N . PHE A 1 274 ? -13.636 -4.702 14.830 1.00 92.50 274 PHE A N 1
ATOM 2133 C CA . PHE A 1 274 ? -13.929 -3.311 14.487 1.00 92.50 274 PHE A CA 1
ATOM 2134 C C . PHE A 1 274 ? -15.175 -2.766 15.201 1.00 92.50 274 PHE A C 1
ATOM 2136 O O . PHE A 1 274 ? -15.188 -1.645 15.701 1.00 92.50 274 PHE A O 1
ATOM 2143 N N . ARG A 1 275 ? -16.240 -3.569 15.309 1.00 91.06 275 ARG A N 1
ATOM 2144 C CA . ARG A 1 275 ? -17.456 -3.133 16.016 1.00 91.06 275 ARG A CA 1
ATOM 2145 C C . ARG A 1 275 ? -17.217 -3.032 17.513 1.00 91.06 275 ARG A C 1
ATOM 2147 O O . ARG A 1 275 ? -17.670 -2.076 18.134 1.00 91.06 275 ARG A O 1
ATOM 2154 N N . LYS A 1 276 ? -16.472 -3.983 18.080 1.00 91.19 276 LYS A N 1
ATOM 2155 C CA . LYS A 1 276 ? -16.086 -3.959 19.496 1.00 91.19 276 LYS A CA 1
ATOM 2156 C C . LYS A 1 276 ? -15.161 -2.790 19.835 1.00 91.19 276 LYS A C 1
ATOM 2158 O O . LYS A 1 276 ? -15.255 -2.270 20.943 1.00 91.19 276 LYS A O 1
ATOM 2163 N N . SER A 1 277 ? -14.268 -2.387 18.927 1.00 90.19 277 SER A N 1
ATOM 2164 C CA . SER A 1 277 ? -13.393 -1.232 19.146 1.00 90.19 277 SER A CA 1
ATOM 2165 C C . SER A 1 277 ? -14.181 0.072 19.075 1.00 90.19 277 SER A C 1
ATOM 2167 O O . SER A 1 277 ? -14.129 0.842 20.027 1.00 90.19 277 SER A O 1
ATOM 2169 N N . ILE A 1 278 ? -14.985 0.280 18.026 1.00 89.75 278 ILE A N 1
ATOM 2170 C CA . ILE A 1 278 ? -15.786 1.506 17.852 1.00 89.75 278 ILE A CA 1
ATOM 2171 C C . ILE A 1 278 ? -16.786 1.722 18.981 1.00 89.75 278 ILE A C 1
ATOM 2173 O O . ILE A 1 278 ? -17.015 2.857 19.379 1.00 89.75 278 ILE A O 1
ATOM 2177 N N . GLN A 1 279 ? -17.348 0.653 19.547 1.00 88.56 279 GLN A N 1
ATOM 2178 C CA . GLN A 1 279 ? -18.236 0.759 20.709 1.00 88.56 279 GLN A CA 1
ATOM 2179 C C . GLN A 1 279 ? -17.607 1.483 21.907 1.00 88.56 279 GLN A C 1
ATOM 2181 O O . GLN A 1 279 ? -18.344 2.023 22.725 1.00 88.56 279 GLN A O 1
ATOM 2186 N N . LYS A 1 280 ? -16.275 1.480 22.016 1.00 89.12 280 LYS A N 1
ATOM 2187 C CA . LYS A 1 280 ? -15.525 2.105 23.112 1.00 89.12 280 LYS A CA 1
ATOM 2188 C C . LYS A 1 280 ? -14.977 3.488 22.752 1.00 89.12 280 LYS A C 1
ATOM 2190 O O . LYS A 1 280 ? -14.350 4.125 23.592 1.00 89.12 280 LYS A O 1
ATOM 2195 N N . VAL A 1 281 ? -15.154 3.931 21.508 1.00 87.12 281 VAL A N 1
ATOM 2196 C CA . VAL A 1 281 ? -14.613 5.203 21.024 1.00 87.12 281 VAL A CA 1
ATOM 2197 C C . VAL A 1 281 ? -15.518 6.340 21.480 1.00 87.12 281 VAL A C 1
ATOM 2199 O O . VAL A 1 281 ? -16.727 6.290 21.275 1.00 87.12 281 VAL A O 1
ATOM 2202 N N . ASN A 1 282 ? -14.926 7.378 22.073 1.00 85.12 282 ASN A N 1
ATOM 2203 C CA . ASN A 1 282 ? -15.629 8.621 22.371 1.00 85.12 282 ASN A CA 1
ATOM 2204 C C . ASN A 1 282 ? -15.688 9.496 21.099 1.00 85.12 282 ASN A C 1
ATOM 2206 O O . ASN A 1 282 ? -14.625 9.948 20.657 1.00 85.12 282 ASN A O 1
ATOM 2210 N N . PRO A 1 283 ? -16.882 9.772 20.534 1.00 80.38 283 PRO A N 1
ATOM 2211 C CA . PRO A 1 283 ? -17.027 10.528 19.285 1.00 80.38 283 PRO A CA 1
ATOM 2212 C C . PRO A 1 283 ? -16.497 11.969 19.332 1.00 80.38 283 PRO A C 1
ATOM 2214 O O . PRO A 1 283 ? -16.202 12.540 18.287 1.00 80.38 283 PRO A O 1
ATOM 2217 N N . ASN A 1 284 ? -16.357 12.558 20.526 1.00 80.19 284 ASN A N 1
ATOM 2218 C CA . ASN A 1 284 ? -15.901 13.942 20.692 1.00 80.19 284 ASN A CA 1
ATOM 2219 C C . ASN A 1 284 ? -14.372 14.066 20.775 1.00 80.19 284 ASN A C 1
ATOM 2221 O O . ASN A 1 284 ? -13.829 15.145 20.560 1.00 80.19 284 ASN A O 1
ATOM 2225 N N . LEU A 1 285 ? -13.676 12.978 21.120 1.00 83.12 285 LEU A N 1
ATOM 2226 C CA . LEU A 1 285 ? -12.221 12.977 21.327 1.00 83.12 285 LEU A CA 1
ATOM 2227 C C . LEU A 1 285 ? -11.459 12.318 20.179 1.00 83.12 285 LEU A C 1
ATOM 2229 O O . LEU A 1 285 ? -10.274 12.594 19.981 1.00 83.12 285 LEU A O 1
ATOM 2233 N N . PHE A 1 286 ? -12.123 11.430 19.445 1.00 86.62 286 PHE A N 1
ATOM 2234 C CA . PHE A 1 286 ? -11.498 10.606 18.427 1.00 86.62 286 PHE A CA 1
ATOM 2235 C C . PHE A 1 286 ? -12.295 10.636 17.132 1.00 86.62 286 PHE A C 1
ATOM 2237 O O . PHE A 1 286 ? -13.524 10.639 17.139 1.00 86.62 286 PHE A O 1
ATOM 2244 N N . TYR A 1 287 ? -11.572 10.571 16.021 1.00 88.50 287 TYR A N 1
ATOM 2245 C CA . TYR A 1 287 ? -12.145 10.345 14.702 1.00 88.50 287 TYR A CA 1
ATOM 2246 C C . TYR A 1 287 ? -11.456 9.149 14.047 1.00 88.50 287 TYR A C 1
ATOM 2248 O O . TYR A 1 287 ? -10.326 8.798 14.384 1.00 88.50 287 TYR A O 1
ATOM 2256 N N . LEU A 1 288 ? -12.143 8.495 13.120 1.00 90.38 288 LEU A N 1
ATOM 2257 C CA . LEU A 1 288 ? -11.604 7.356 12.389 1.00 90.38 288 LEU A CA 1
ATOM 2258 C C . LEU A 1 288 ? -10.891 7.841 11.130 1.00 90.38 288 LEU A C 1
ATOM 2260 O O . LEU A 1 288 ? -11.463 8.590 10.341 1.00 90.38 288 LEU A O 1
ATOM 2264 N N . ASN A 1 289 ? -9.668 7.380 10.910 1.00 91.31 289 ASN A N 1
ATOM 2265 C CA . ASN A 1 289 ? -8.923 7.664 9.693 1.00 91.31 289 ASN A CA 1
ATOM 2266 C C . ASN A 1 289 ? -8.730 6.371 8.897 1.00 91.31 289 ASN A C 1
ATOM 2268 O O . ASN A 1 289 ? -8.020 5.468 9.336 1.00 91.31 289 ASN A O 1
ATOM 2272 N N . PHE A 1 290 ? -9.383 6.255 7.742 1.00 92.69 290 PHE A N 1
ATOM 2273 C CA . PHE A 1 290 ? -9.344 5.043 6.926 1.00 92.69 290 PHE A CA 1
ATOM 2274 C C . PHE A 1 290 ? -8.357 5.171 5.766 1.00 92.69 290 PHE A C 1
ATOM 2276 O O . PHE A 1 290 ? -8.508 6.018 4.894 1.00 92.69 290 PHE A O 1
ATOM 2283 N N . ARG A 1 291 ? -7.394 4.260 5.679 1.00 92.94 291 ARG A N 1
ATOM 2284 C CA . ARG A 1 291 ? -6.535 4.091 4.500 1.00 92.94 291 ARG A CA 1
ATOM 2285 C C . ARG A 1 291 ? -7.100 2.965 3.650 1.00 92.94 291 ARG A C 1
ATOM 2287 O O . ARG A 1 291 ? -7.127 1.820 4.103 1.00 92.94 291 ARG A O 1
ATOM 2294 N N . VAL A 1 292 ? -7.589 3.287 2.458 1.00 92.94 292 VAL A N 1
ATOM 2295 C CA . VAL A 1 292 ? -8.412 2.372 1.658 1.00 92.94 292 VAL A CA 1
ATOM 2296 C C . VAL A 1 292 ? -7.716 2.044 0.349 1.00 92.94 292 VAL A C 1
ATOM 2298 O O . VAL A 1 292 ? -7.519 2.924 -0.485 1.00 92.94 292 VAL A O 1
ATOM 2301 N N . TRP A 1 293 ? -7.371 0.769 0.172 1.00 93.06 293 TRP A N 1
ATOM 2302 C CA . TRP A 1 293 ? -6.925 0.238 -1.111 1.00 93.06 293 TRP A CA 1
ATOM 2303 C C . TRP A 1 293 ? -8.128 -0.042 -2.014 1.00 93.06 293 TRP A C 1
ATOM 2305 O O . TRP A 1 293 ? -9.222 -0.365 -1.540 1.00 93.06 293 TRP A O 1
ATOM 2315 N N . SER A 1 294 ? -7.903 0.048 -3.324 1.00 88.94 294 SER A N 1
ATOM 2316 C CA . SER A 1 294 ? -8.882 -0.241 -4.385 1.00 88.94 294 SER A CA 1
ATOM 2317 C C . SER A 1 294 ? -9.605 -1.587 -4.215 1.00 88.94 294 SER A C 1
ATOM 2319 O O . SER A 1 294 ? -10.794 -1.691 -4.499 1.00 88.94 294 SER A O 1
ATOM 2321 N N . ASP A 1 295 ? -8.916 -2.602 -3.692 1.00 89.06 295 ASP A N 1
ATOM 2322 C CA . ASP A 1 295 ? -9.424 -3.963 -3.481 1.00 89.06 295 ASP A CA 1
ATOM 2323 C C . ASP A 1 295 ? -10.390 -4.114 -2.289 1.00 89.06 295 ASP A C 1
ATOM 2325 O O . ASP A 1 295 ? -10.950 -5.187 -2.069 1.00 89.06 295 ASP A O 1
ATOM 2329 N N . SER A 1 296 ? -10.557 -3.067 -1.476 1.00 90.50 296 SER A N 1
ATOM 2330 C CA . SER A 1 296 ? -11.217 -3.148 -0.165 1.00 90.50 296 SER A CA 1
ATOM 2331 C C . SER A 1 296 ? -12.281 -2.079 0.053 1.00 90.50 296 SER A C 1
ATOM 2333 O O . SER A 1 296 ? -12.674 -1.811 1.196 1.00 90.50 296 SER A O 1
ATOM 2335 N N . TYR A 1 297 ? -12.768 -1.484 -1.036 1.00 88.88 297 TYR A N 1
ATOM 2336 C CA . TYR A 1 297 ? -13.765 -0.423 -0.990 1.00 88.88 297 TYR A CA 1
ATOM 2337 C C . TYR A 1 297 ? -15.079 -0.880 -0.336 1.00 88.88 297 TYR A C 1
ATOM 2339 O O . TYR A 1 297 ? -15.590 -0.212 0.562 1.00 88.88 297 TYR A O 1
ATOM 2347 N N . ASP A 1 298 ? -15.570 -2.075 -0.672 1.00 88.75 298 ASP A N 1
ATOM 2348 C CA . ASP A 1 298 ? -16.798 -2.633 -0.085 1.00 88.75 298 ASP A CA 1
ATOM 2349 C C . ASP A 1 298 ? -16.708 -2.788 1.437 1.00 88.75 298 ASP A C 1
ATOM 2351 O O . ASP A 1 298 ? -17.645 -2.468 2.177 1.00 88.75 298 ASP A O 1
ATOM 2355 N N . THR A 1 299 ? -15.557 -3.251 1.928 1.00 91.88 299 THR A N 1
ATOM 2356 C CA . THR A 1 299 ? -15.302 -3.398 3.364 1.00 91.88 299 THR A CA 1
ATOM 2357 C C . THR A 1 299 ? -15.268 -2.035 4.053 1.00 91.88 299 THR A C 1
ATOM 2359 O O . THR A 1 299 ? -15.828 -1.893 5.143 1.00 91.88 299 THR A O 1
ATOM 2362 N N . TYR A 1 300 ? -14.683 -1.022 3.405 1.00 92.12 300 TYR A N 1
ATOM 2363 C CA . TYR A 1 300 ? -14.710 0.357 3.890 1.00 92.12 300 TYR A CA 1
ATOM 2364 C C . TYR A 1 300 ? -16.137 0.910 3.978 1.00 92.12 300 TYR A C 1
ATOM 2366 O O . TYR A 1 300 ? -16.495 1.458 5.017 1.00 92.12 300 TYR A O 1
ATOM 2374 N N . LEU A 1 301 ? -16.982 0.722 2.959 1.00 90.50 301 LEU A N 1
ATOM 2375 C CA . LEU A 1 301 ? -18.361 1.225 2.974 1.00 90.50 301 LEU A CA 1
ATOM 2376 C C . LEU A 1 301 ? -19.180 0.655 4.135 1.00 90.50 301 LEU A C 1
ATOM 2378 O O . LEU A 1 301 ? -19.894 1.389 4.821 1.00 90.50 301 LEU A O 1
ATOM 2382 N N . VAL A 1 302 ? -19.051 -0.650 4.390 1.00 91.25 302 VAL A N 1
ATOM 2383 C CA . VAL A 1 302 ? -19.720 -1.299 5.526 1.00 91.25 302 VAL A CA 1
ATOM 2384 C C . VAL A 1 302 ? -19.197 -0.731 6.846 1.00 91.25 302 VAL A C 1
ATOM 2386 O O . VAL A 1 302 ? -19.985 -0.389 7.727 1.00 91.25 302 VAL A O 1
ATOM 2389 N N . ALA A 1 303 ? -17.877 -0.591 6.988 1.00 91.94 303 ALA A N 1
ATOM 2390 C CA . ALA A 1 303 ? -17.252 -0.014 8.175 1.00 91.94 303 ALA A CA 1
ATOM 2391 C C . ALA A 1 303 ? -17.679 1.449 8.415 1.00 91.94 303 ALA A C 1
ATOM 2393 O O . ALA A 1 303 ? -18.004 1.824 9.545 1.00 91.94 303 ALA A O 1
ATOM 2394 N N . ARG A 1 304 ? -17.745 2.257 7.351 1.00 89.75 304 ARG A N 1
ATOM 2395 C CA . ARG A 1 304 ? -18.150 3.666 7.375 1.00 89.75 304 ARG A CA 1
ATOM 2396 C C . ARG A 1 304 ? -19.596 3.827 7.825 1.00 89.75 304 ARG A C 1
ATOM 2398 O O . ARG A 1 304 ? -19.853 4.652 8.699 1.00 89.75 304 ARG A O 1
ATOM 2405 N N . GLN A 1 305 ? -20.498 2.994 7.304 1.00 88.69 305 GLN A N 1
ATOM 2406 C CA . GLN A 1 305 ? -21.904 2.978 7.704 1.00 88.69 305 GLN A CA 1
ATOM 2407 C C . GLN A 1 305 ? -22.059 2.724 9.213 1.00 88.69 305 GLN A C 1
ATOM 2409 O O . GLN A 1 305 ? -22.867 3.376 9.871 1.00 88.69 305 GLN A O 1
ATOM 2414 N N . TYR A 1 306 ? -21.262 1.817 9.789 1.00 88.44 306 TYR A N 1
ATOM 2415 C CA . TYR A 1 306 ? -21.271 1.583 11.238 1.00 88.44 306 TYR A CA 1
ATOM 2416 C C . TYR A 1 306 ? -20.715 2.759 12.047 1.00 88.44 306 TYR A C 1
ATOM 2418 O O . TYR A 1 306 ? -21.213 3.023 13.141 1.00 88.44 306 TYR A O 1
ATOM 2426 N N . ALA A 1 307 ? -19.701 3.458 11.533 1.00 88.38 307 ALA A N 1
ATOM 2427 C CA . ALA A 1 307 ? -19.181 4.665 12.172 1.00 88.38 307 ALA A CA 1
ATOM 2428 C C . ALA A 1 307 ? -20.235 5.787 12.194 1.00 88.38 307 ALA A C 1
ATOM 2430 O O . ALA A 1 307 ? -20.455 6.389 13.245 1.00 88.38 307 ALA A O 1
ATOM 2431 N N . ASP A 1 308 ? -20.958 5.986 11.083 1.00 86.56 308 ASP A N 1
ATOM 2432 C CA . ASP A 1 308 ? -22.054 6.963 10.985 1.00 86.56 308 ASP A CA 1
ATOM 2433 C C . ASP A 1 308 ? -23.194 6.663 11.956 1.00 86.56 308 ASP A C 1
ATOM 2435 O O . ASP A 1 308 ? -23.643 7.551 12.674 1.00 86.56 308 ASP A O 1
ATOM 2439 N N . GLN A 1 309 ? -23.614 5.398 12.057 1.00 86.56 309 GLN A N 1
ATOM 2440 C CA . GLN A 1 309 ? -24.634 4.974 13.026 1.00 86.56 309 GLN A CA 1
ATOM 2441 C C . GLN A 1 309 ? -24.246 5.264 14.482 1.00 86.56 309 GLN A C 1
ATOM 2443 O O . GLN A 1 309 ? -25.112 5.340 15.350 1.00 86.56 309 GLN A O 1
ATOM 2448 N N . ARG A 1 310 ? -22.947 5.386 14.768 1.00 83.62 310 ARG A N 1
ATOM 2449 C CA . ARG A 1 310 ? -22.414 5.704 16.098 1.00 83.62 310 ARG A CA 1
ATOM 2450 C C . ARG A 1 310 ? -22.086 7.181 16.279 1.00 83.62 310 ARG A C 1
ATOM 2452 O O . ARG A 1 310 ? -21.611 7.548 17.349 1.00 83.62 310 ARG A O 1
ATOM 2459 N N . GLY A 1 311 ? -22.315 8.007 15.259 1.00 82.75 311 GLY A N 1
ATOM 2460 C CA . GLY A 1 311 ? -21.950 9.419 15.271 1.00 82.75 311 GLY A CA 1
ATOM 2461 C C . GLY A 1 311 ? -20.440 9.662 15.341 1.00 82.75 311 GLY A C 1
ATOM 2462 O O . GLY A 1 311 ? -20.028 10.764 15.682 1.00 82.75 311 GLY A O 1
ATOM 2463 N N . VAL A 1 312 ? -19.606 8.655 15.046 1.00 85.94 312 VAL A N 1
ATOM 2464 C CA . VAL A 1 312 ? -18.147 8.815 15.044 1.00 85.94 312 VAL A CA 1
ATOM 2465 C C . VAL A 1 312 ? -17.725 9.364 13.690 1.00 85.94 312 VAL A C 1
ATOM 2467 O O . VAL A 1 312 ? -18.007 8.772 12.645 1.00 85.94 312 VAL A O 1
ATOM 2470 N N . LEU A 1 313 ? -17.026 10.494 13.711 1.00 84.06 313 LEU A N 1
ATOM 2471 C CA . LEU A 1 313 ? -16.512 11.120 12.501 1.00 84.06 313 LEU A CA 1
ATOM 2472 C C . LEU A 1 313 ? -15.452 10.240 11.842 1.00 84.06 313 LEU A C 1
ATOM 2474 O O . LEU A 1 313 ? -14.650 9.600 12.523 1.00 84.06 313 LEU A O 1
ATOM 2478 N N . ALA A 1 314 ? -15.450 10.217 10.512 1.00 86.94 314 ALA A N 1
ATOM 2479 C CA . ALA A 1 314 ? -14.525 9.409 9.739 1.00 86.94 314 ALA A CA 1
ATOM 2480 C C . ALA A 1 314 ? -14.032 10.137 8.485 1.00 86.94 314 ALA A C 1
ATOM 2482 O O . ALA A 1 314 ? -14.838 10.614 7.684 1.00 86.94 314 ALA A O 1
ATOM 2483 N N . GLY A 1 315 ? -12.714 10.151 8.308 1.00 85.44 315 GLY A N 1
ATOM 2484 C CA . GLY A 1 315 ? -12.023 10.550 7.084 1.00 85.44 315 GLY A CA 1
ATOM 2485 C C . GLY A 1 315 ? -11.456 9.333 6.356 1.00 85.44 315 GLY A C 1
ATOM 2486 O O . GLY A 1 315 ? -11.355 8.245 6.929 1.00 85.44 315 GLY A O 1
ATOM 2487 N N . TRP A 1 316 ? -11.096 9.492 5.085 1.00 87.00 316 TRP A N 1
ATOM 2488 C CA . TRP A 1 316 ? -10.445 8.424 4.332 1.00 87.00 316 TRP A CA 1
ATOM 2489 C C . TRP A 1 316 ? -9.390 8.953 3.363 1.00 87.00 316 TRP A C 1
ATOM 2491 O O . TRP A 1 316 ? -9.425 10.108 2.947 1.00 87.00 316 TRP A O 1
ATOM 2501 N N . THR A 1 317 ? -8.451 8.086 3.003 1.00 89.31 317 THR A N 1
ATOM 2502 C CA . THR A 1 317 ? -7.419 8.331 1.997 1.00 89.31 317 THR A CA 1
ATOM 2503 C C . THR A 1 317 ? -7.371 7.142 1.048 1.00 89.31 317 THR A C 1
ATOM 2505 O O . THR A 1 317 ? -7.174 6.004 1.488 1.00 89.31 317 THR A O 1
ATOM 2508 N N . ALA A 1 318 ? -7.565 7.410 -0.243 1.00 87.69 318 ALA A N 1
ATOM 2509 C CA . ALA A 1 318 ? -7.436 6.418 -1.303 1.00 87.69 318 ALA A CA 1
ATOM 2510 C C . ALA A 1 318 ? -5.962 6.062 -1.527 1.00 87.69 318 ALA A C 1
ATOM 2512 O O . ALA A 1 318 ? -5.106 6.946 -1.555 1.00 87.69 318 ALA A O 1
ATOM 2513 N N . LEU A 1 319 ? -5.674 4.776 -1.703 1.00 87.56 319 LEU A N 1
ATOM 2514 C CA . LEU A 1 319 ? -4.348 4.270 -2.043 1.00 87.56 319 LEU A CA 1
ATOM 2515 C C . LEU A 1 319 ? -4.460 3.280 -3.204 1.00 87.56 319 LEU A C 1
ATOM 2517 O O . LEU A 1 319 ? -5.392 2.474 -3.264 1.00 87.56 319 LEU A O 1
ATOM 2521 N N . ASP A 1 320 ? -3.496 3.329 -4.121 1.00 82.94 320 ASP A N 1
ATOM 2522 C CA . ASP A 1 320 ? -3.452 2.409 -5.259 1.00 82.94 320 ASP A CA 1
ATOM 2523 C C . ASP A 1 320 ? -3.222 0.960 -4.828 1.00 82.94 320 ASP A C 1
ATOM 2525 O O . ASP A 1 320 ? -2.572 0.685 -3.818 1.00 82.94 320 ASP A O 1
ATOM 2529 N N . THR A 1 321 ? -3.666 0.012 -5.658 1.00 77.94 321 THR A N 1
ATOM 2530 C CA . THR A 1 321 ? -3.538 -1.436 -5.415 1.00 77.94 321 THR A CA 1
ATOM 2531 C C . THR A 1 321 ? -2.106 -1.858 -5.060 1.00 77.94 321 THR A C 1
ATOM 2533 O O . THR A 1 321 ? -1.893 -2.687 -4.174 1.00 77.94 321 THR A O 1
ATOM 2536 N N . ASN A 1 322 ? -1.121 -1.252 -5.730 1.00 82.88 322 ASN A N 1
ATOM 2537 C CA . ASN A 1 322 ? 0.300 -1.580 -5.595 1.00 82.88 322 ASN A CA 1
ATOM 2538 C C . ASN A 1 322 ? 1.034 -0.716 -4.560 1.00 82.88 322 ASN A C 1
ATOM 2540 O O . ASN A 1 322 ? 2.224 -0.925 -4.322 1.00 82.88 322 ASN A O 1
ATOM 2544 N N . SER A 1 323 ? 0.350 0.245 -3.935 1.00 84.88 323 SER A N 1
ATOM 2545 C CA . SER A 1 323 ? 0.971 1.126 -2.952 1.00 84.88 323 SER A CA 1
ATOM 2546 C C . SER A 1 323 ? 1.320 0.359 -1.680 1.00 84.88 323 SER A C 1
ATOM 2548 O O . SER A 1 323 ? 0.501 -0.352 -1.091 1.00 84.88 323 SER A O 1
ATOM 2550 N N . GLU A 1 324 ? 2.569 0.498 -1.242 1.00 87.38 324 GLU A N 1
ATOM 2551 C CA . GLU A 1 324 ? 3.035 -0.031 0.036 1.00 87.38 324 GLU A CA 1
ATOM 2552 C C . GLU A 1 324 ? 2.520 0.858 1.172 1.00 87.38 324 GLU A C 1
ATOM 2554 O O . GLU A 1 324 ? 2.555 2.086 1.079 1.00 87.38 324 GLU A O 1
ATOM 2559 N N . PHE A 1 325 ? 2.085 0.256 2.281 1.00 90.31 325 PHE A N 1
ATOM 2560 C CA . PHE A 1 325 ? 1.732 1.044 3.455 1.00 90.31 325 PHE A CA 1
ATOM 2561 C C . PHE A 1 325 ? 3.008 1.471 4.187 1.00 90.31 325 PHE A C 1
ATOM 2563 O O . PHE A 1 325 ? 3.562 0.711 4.987 1.00 90.31 325 PHE A O 1
ATOM 2570 N N . ARG A 1 326 ? 3.487 2.676 3.863 1.00 89.88 326 ARG A N 1
ATOM 2571 C CA . ARG A 1 326 ? 4.713 3.251 4.422 1.00 89.88 326 ARG A CA 1
ATOM 2572 C C . ARG A 1 326 ? 4.408 4.178 5.588 1.00 89.88 326 ARG A C 1
ATOM 2574 O O . ARG A 1 326 ? 3.522 5.028 5.504 1.00 89.88 326 ARG A O 1
ATOM 2581 N N . VAL A 1 327 ? 5.186 4.039 6.651 1.00 89.88 327 VAL A N 1
ATOM 2582 C CA . VAL A 1 327 ? 5.152 4.905 7.828 1.00 89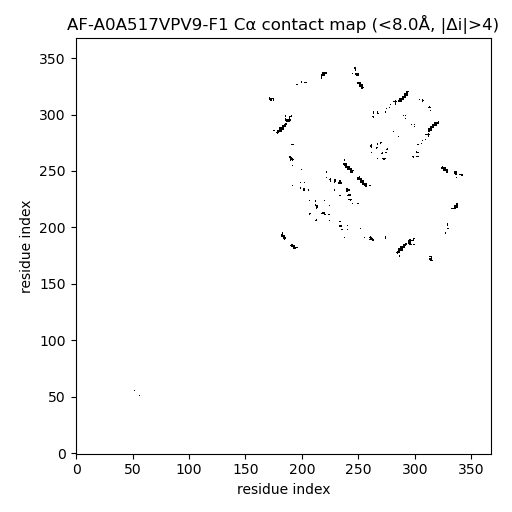.88 327 VAL A CA 1
ATOM 2583 C C . VAL A 1 327 ? 6.593 5.297 8.163 1.00 89.88 327 VAL A C 1
ATOM 2585 O O . VAL A 1 327 ? 7.476 4.439 8.096 1.00 89.88 327 VAL A O 1
ATOM 2588 N N . PRO A 1 328 ? 6.885 6.568 8.490 1.00 87.19 328 PRO A N 1
ATOM 2589 C CA . PRO A 1 328 ? 8.221 6.938 8.949 1.00 87.19 328 PRO A CA 1
ATOM 2590 C C . PRO A 1 328 ? 8.576 6.157 10.221 1.00 87.19 328 PRO A C 1
ATOM 2592 O O . PRO A 1 328 ? 7.694 5.858 11.029 1.00 87.19 328 PRO A O 1
ATOM 2595 N N . LEU A 1 329 ? 9.860 5.849 10.426 1.00 82.06 329 LEU A N 1
ATOM 2596 C CA . LEU A 1 329 ? 10.326 5.145 11.629 1.00 82.06 329 LEU A CA 1
ATOM 2597 C C . LEU A 1 329 ? 9.905 5.857 12.926 1.00 82.06 329 LEU A C 1
ATOM 2599 O O . LEU A 1 329 ? 9.602 5.196 13.917 1.00 82.06 329 LEU A O 1
ATOM 2603 N N . GLY A 1 330 ? 9.792 7.188 12.876 1.00 70.50 330 GLY A N 1
ATOM 2604 C CA . GLY A 1 330 ? 9.398 8.010 14.014 1.00 70.50 330 GLY A CA 1
ATOM 2605 C C . GLY A 1 330 ? 10.473 8.061 15.105 1.00 70.50 330 GLY A C 1
ATOM 2606 O O . GLY A 1 330 ? 11.465 7.334 15.074 1.00 70.50 330 GLY A O 1
ATOM 2607 N N . GLY A 1 331 ? 10.268 8.944 16.083 1.00 64.62 331 GLY A N 1
ATOM 2608 C CA . GLY A 1 331 ? 11.219 9.195 17.168 1.00 64.62 331 GLY A CA 1
ATOM 2609 C C . GLY A 1 331 ? 12.301 10.227 16.825 1.00 64.62 331 GLY A C 1
ATOM 2610 O O . GLY A 1 331 ? 12.410 10.698 15.698 1.00 64.62 331 GLY A O 1
ATOM 2611 N N . ASN A 1 332 ? 13.109 10.580 17.828 1.00 58.94 332 ASN A N 1
ATOM 2612 C CA . ASN A 1 332 ? 14.168 11.596 17.714 1.00 58.94 332 ASN A CA 1
ATOM 2613 C C . ASN A 1 332 ? 15.451 11.069 17.042 1.00 58.94 332 ASN A C 1
ATOM 2615 O O . ASN A 1 332 ? 16.449 11.783 16.964 1.00 58.94 332 ASN A O 1
ATOM 2619 N N . LEU A 1 333 ? 15.450 9.813 16.589 1.00 62.09 333 LEU A N 1
ATOM 2620 C CA . LEU A 1 333 ? 16.584 9.196 15.912 1.00 62.09 333 LEU A CA 1
ATOM 2621 C C . LEU A 1 333 ? 16.556 9.613 14.433 1.00 62.09 333 LEU A C 1
ATOM 2623 O O . LEU A 1 333 ? 15.777 9.069 13.649 1.00 62.09 333 LEU A O 1
ATOM 2627 N N . LYS A 1 334 ? 17.402 10.573 14.039 1.00 62.66 334 LYS A N 1
ATOM 2628 C CA . LYS A 1 334 ? 17.623 10.888 12.621 1.00 62.66 334 LYS A CA 1
ATOM 2629 C C . LYS A 1 334 ? 18.530 9.819 12.018 1.00 62.66 334 LYS A C 1
ATOM 2631 O O . LYS A 1 334 ? 19.727 10.022 11.893 1.00 62.66 334 LYS A O 1
ATOM 2636 N N . LEU A 1 335 ? 17.962 8.660 11.698 1.00 66.50 335 LEU A N 1
ATOM 2637 C CA . LEU A 1 335 ? 18.715 7.622 11.005 1.00 66.50 335 LEU A CA 1
ATOM 2638 C C . LEU A 1 335 ? 18.846 7.988 9.530 1.00 66.50 335 LEU A C 1
ATOM 2640 O O . LEU A 1 335 ? 17.840 8.060 8.821 1.00 66.50 335 LEU A O 1
ATOM 2644 N N . THR A 1 336 ? 20.076 8.185 9.076 1.00 70.69 336 THR A N 1
ATOM 2645 C CA . THR A 1 336 ? 20.410 8.248 7.653 1.00 70.69 336 THR A CA 1
ATOM 2646 C C . THR A 1 336 ? 21.196 7.007 7.264 1.00 70.69 336 THR A C 1
ATOM 2648 O O . THR A 1 336 ? 21.961 6.461 8.060 1.00 70.69 336 THR A O 1
ATOM 2651 N N . CYS A 1 337 ? 20.986 6.516 6.046 1.00 71.00 337 CYS A N 1
ATOM 2652 C CA . CYS A 1 337 ? 21.849 5.477 5.504 1.00 71.00 337 CYS A CA 1
ATOM 2653 C C . CYS A 1 337 ? 23.276 6.019 5.372 1.00 71.00 337 CYS A C 1
ATOM 2655 O O . CYS A 1 337 ? 23.462 7.175 4.981 1.00 71.00 337 CYS A O 1
ATOM 2657 N N . GLU A 1 338 ? 24.273 5.191 5.683 1.00 67.50 338 GLU A N 1
ATOM 2658 C CA . GLU A 1 338 ? 25.683 5.534 5.469 1.00 67.50 338 GLU A CA 1
ATOM 2659 C C . GLU A 1 338 ? 25.910 6.057 4.036 1.00 67.50 338 GLU A C 1
ATOM 2661 O O . GLU A 1 338 ? 25.429 5.476 3.062 1.00 67.50 338 GLU A O 1
ATOM 2666 N N . GLY A 1 339 ? 26.598 7.199 3.913 1.00 62.62 339 GLY A N 1
ATOM 2667 C CA . GLY A 1 339 ? 26.884 7.850 2.628 1.00 62.62 339 GLY A CA 1
ATOM 2668 C C . GLY A 1 339 ? 25.769 8.737 2.054 1.00 62.62 339 GLY A C 1
ATOM 2669 O O . GLY A 1 339 ? 25.967 9.331 0.996 1.00 62.62 339 GLY A O 1
ATOM 2670 N N . TYR A 1 340 ? 24.616 8.871 2.721 1.00 69.06 340 TYR A N 1
ATOM 2671 C CA . TYR A 1 340 ? 23.552 9.773 2.271 1.00 69.06 340 TYR A CA 1
ATOM 2672 C C . TYR A 1 340 ? 23.693 11.186 2.850 1.00 69.06 340 TYR A C 1
ATOM 2674 O O . TYR A 1 340 ? 23.612 11.384 4.063 1.00 69.06 340 TYR A O 1
ATOM 2682 N N . THR A 1 341 ? 23.799 12.183 1.971 1.00 64.19 341 THR A N 1
ATOM 2683 C CA . THR A 1 341 ? 23.632 13.599 2.312 1.00 64.19 341 THR A CA 1
ATOM 2684 C C . THR A 1 341 ? 22.224 14.057 1.912 1.00 64.19 341 THR A C 1
ATOM 2686 O O . THR A 1 341 ? 21.851 13.946 0.741 1.00 64.19 341 THR A O 1
ATOM 2689 N N . PRO A 1 342 ? 21.389 14.542 2.854 1.00 66.06 342 PRO A N 1
ATOM 2690 C CA . PRO A 1 342 ? 20.076 15.062 2.502 1.00 66.06 342 PRO A CA 1
ATOM 2691 C C . PRO A 1 342 ? 20.220 16.282 1.579 1.00 66.06 342 PRO A C 1
ATOM 2693 O O . PRO A 1 342 ? 21.147 17.075 1.768 1.00 66.06 342 PRO A O 1
ATOM 2696 N N . PRO A 1 343 ? 19.320 16.459 0.593 1.00 67.56 343 PRO A N 1
ATOM 2697 C CA . PRO A 1 343 ? 19.322 17.654 -0.238 1.00 67.56 343 PRO A CA 1
ATOM 2698 C C . PRO A 1 343 ? 19.190 18.900 0.652 1.00 67.56 343 PRO A C 1
ATOM 2700 O O . PRO A 1 343 ? 18.486 18.844 1.668 1.00 67.56 343 PRO A O 1
ATOM 2703 N N . PRO A 1 344 ? 19.857 20.015 0.303 1.00 65.75 344 PRO A N 1
ATOM 2704 C CA . PRO A 1 344 ? 19.766 21.242 1.081 1.00 65.75 344 PRO A CA 1
ATOM 2705 C C . PRO A 1 344 ? 18.300 21.665 1.200 1.00 65.75 344 PRO A C 1
ATOM 2707 O O . PRO A 1 344 ? 17.565 21.672 0.210 1.00 65.75 344 PRO A O 1
ATOM 2710 N N . THR A 1 345 ? 17.866 21.989 2.420 1.00 65.69 345 THR A N 1
ATOM 2711 C CA . THR A 1 345 ? 16.523 22.524 2.654 1.00 65.69 345 THR A CA 1
ATOM 2712 C C . THR A 1 345 ? 16.357 23.776 1.789 1.00 65.69 345 THR A C 1
ATOM 2714 O O . THR A 1 345 ? 17.228 24.648 1.851 1.00 65.69 345 THR A O 1
ATOM 2717 N N . PRO A 1 346 ? 15.283 23.895 0.986 1.00 63.19 346 PRO A N 1
ATOM 2718 C CA . PRO A 1 346 ? 14.985 25.139 0.291 1.00 63.19 346 PRO A CA 1
ATOM 2719 C C . PRO A 1 346 ? 14.989 26.291 1.303 1.00 63.19 346 PRO A C 1
ATOM 2721 O O . PRO A 1 346 ? 14.499 26.087 2.421 1.00 63.19 346 PRO A O 1
ATOM 2724 N N . PRO A 1 347 ? 15.536 27.472 0.960 1.00 65.06 347 PRO A N 1
ATOM 2725 C CA . PRO A 1 347 ? 15.464 28.623 1.847 1.00 65.06 347 PRO A CA 1
ATOM 2726 C C . PRO A 1 347 ? 14.002 28.826 2.246 1.00 65.06 347 PRO A C 1
ATOM 2728 O O . PRO A 1 347 ? 13.116 28.829 1.386 1.00 65.06 347 PRO A O 1
ATOM 2731 N N . GLN A 1 348 ? 13.740 28.906 3.555 1.00 62.31 348 GLN A N 1
ATOM 2732 C CA . GLN A 1 348 ? 12.405 29.247 4.031 1.00 62.31 348 GLN A CA 1
ATOM 2733 C C . GLN A 1 348 ? 12.019 30.566 3.359 1.00 62.31 348 GLN A C 1
ATOM 2735 O O . GLN A 1 348 ? 12.827 31.496 3.402 1.00 62.31 348 GLN A O 1
ATOM 2740 N N . PRO A 1 349 ? 10.840 30.660 2.717 1.00 63.72 349 PRO A N 1
ATOM 2741 C CA . PRO A 1 349 ? 10.365 31.949 2.247 1.00 63.72 349 PRO A CA 1
ATOM 2742 C C . PRO A 1 349 ? 10.383 32.896 3.444 1.00 63.72 349 PRO A C 1
ATOM 2744 O O . PRO A 1 349 ? 9.856 32.542 4.503 1.00 63.72 349 PRO A O 1
ATOM 2747 N N . GLU A 1 350 ? 11.056 34.040 3.293 1.00 62.88 350 GLU A N 1
ATOM 2748 C CA . GLU A 1 350 ? 11.067 35.092 4.304 1.00 62.88 350 GLU A CA 1
ATOM 2749 C C . GLU A 1 350 ? 9.615 35.350 4.695 1.00 62.88 350 GLU A C 1
ATOM 2751 O O . GLU A 1 350 ? 8.793 35.743 3.865 1.00 62.88 350 GLU A O 1
ATOM 2756 N N . VAL A 1 351 ? 9.271 35.023 5.942 1.00 61.97 351 VAL A N 1
ATOM 2757 C CA . VAL A 1 351 ? 7.967 35.376 6.490 1.00 61.97 351 VAL A CA 1
ATOM 2758 C C . VAL A 1 351 ? 7.943 36.900 6.446 1.00 61.97 351 VAL A C 1
ATOM 2760 O O . VAL A 1 351 ? 8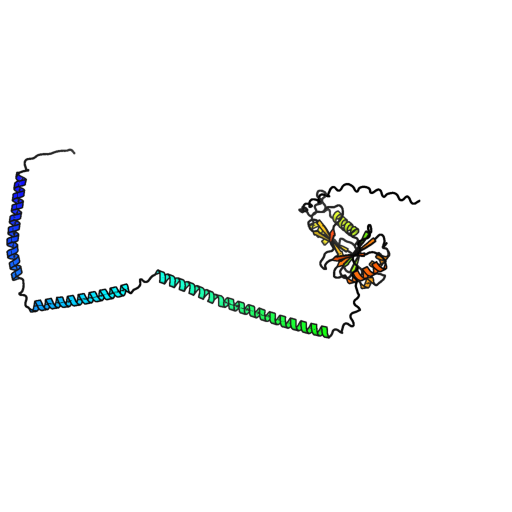.823 37.503 7.063 1.00 61.97 351 VAL A O 1
ATOM 2763 N N . PRO A 1 352 ? 7.018 37.539 5.704 1.00 63.31 352 PRO A N 1
ATOM 2764 C CA . PRO A 1 352 ? 6.913 38.986 5.734 1.00 63.31 352 PRO A CA 1
ATOM 2765 C C . PRO A 1 352 ? 6.767 39.395 7.193 1.00 63.31 352 PRO A C 1
ATOM 2767 O O . PRO A 1 352 ? 5.954 38.796 7.904 1.00 63.31 352 PRO A O 1
ATOM 2770 N N . ASP A 1 353 ? 7.573 40.360 7.627 1.00 58.75 353 ASP A N 1
ATOM 2771 C CA . ASP A 1 353 ? 7.543 40.911 8.978 1.00 58.75 353 ASP A CA 1
ATOM 2772 C C . ASP A 1 353 ? 6.209 41.653 9.153 1.00 58.75 353 ASP A C 1
ATOM 2774 O O . ASP A 1 353 ? 6.080 42.860 8.946 1.00 58.75 353 ASP A O 1
ATOM 2778 N N . LEU A 1 354 ? 5.144 40.881 9.370 1.00 62.41 354 LEU A N 1
ATOM 2779 C CA . LEU A 1 354 ? 3.818 41.399 9.622 1.00 62.41 354 LEU A CA 1
ATOM 2780 C C . LEU A 1 354 ? 3.850 41.951 11.046 1.00 62.41 354 LEU A C 1
ATOM 2782 O O . LEU A 1 354 ? 4.180 41.201 11.971 1.00 62.41 354 LEU A O 1
ATOM 2786 N N . PRO A 1 355 ? 3.500 43.234 11.249 1.00 65.62 355 PRO A N 1
ATOM 2787 C CA . PRO A 1 355 ? 3.437 43.798 12.585 1.00 65.62 355 PRO A CA 1
ATOM 2788 C C . PRO A 1 355 ? 2.515 42.935 13.458 1.00 65.62 355 PRO A C 1
ATOM 2790 O O . PRO A 1 355 ? 1.533 42.378 12.948 1.00 65.62 355 PRO A O 1
ATOM 2793 N N . PRO A 1 356 ? 2.818 42.800 14.763 1.00 61.03 356 PRO A N 1
ATOM 2794 C CA . PRO A 1 356 ? 2.029 41.975 15.665 1.00 61.03 356 PRO A CA 1
ATOM 2795 C C . PRO A 1 356 ? 0.543 42.349 15.553 1.00 61.03 356 PRO A C 1
ATOM 2797 O O . PRO A 1 356 ? 0.234 43.540 15.416 1.00 61.03 356 PRO A O 1
ATOM 2800 N N . PRO A 1 357 ? -0.384 41.369 15.595 1.00 57.34 357 PRO A N 1
ATOM 2801 C CA . PRO A 1 357 ? -1.809 41.639 15.483 1.00 57.34 357 PRO A CA 1
ATOM 2802 C C . PRO A 1 357 ? -2.194 42.710 16.497 1.00 57.34 357 PRO A C 1
ATOM 2804 O O . PRO A 1 357 ? -2.047 42.514 17.703 1.00 57.34 357 PRO A O 1
ATOM 2807 N N . THR A 1 358 ? -2.648 43.862 16.011 1.00 59.91 358 THR A N 1
ATOM 2808 C CA . THR A 1 358 ? -3.121 44.936 16.878 1.00 59.91 358 THR A CA 1
ATOM 2809 C C . THR A 1 358 ? -4.286 44.371 17.683 1.00 59.91 358 THR A C 1
ATOM 2811 O O . THR A 1 358 ? -5.272 43.923 17.093 1.00 59.91 358 THR A O 1
ATOM 2814 N N . GLU A 1 359 ? -4.176 44.347 19.013 1.00 49.56 359 GLU A N 1
ATOM 2815 C CA . GLU A 1 359 ? -5.288 43.978 19.885 1.00 49.56 359 GLU A CA 1
ATOM 2816 C C . GLU A 1 359 ? -6.480 44.884 19.558 1.00 49.56 359 GLU A C 1
ATOM 2818 O O . GLU A 1 359 ? -6.542 46.049 19.959 1.00 49.56 359 GLU A O 1
ATOM 2823 N N . ARG A 1 360 ? -7.458 44.360 18.812 1.00 49.66 360 ARG A N 1
ATOM 2824 C CA . ARG A 1 360 ? -8.774 44.984 18.727 1.00 49.66 360 ARG A CA 1
ATOM 2825 C C . ARG A 1 360 ? -9.410 44.838 20.101 1.00 49.66 360 ARG A C 1
ATOM 2827 O O . ARG A 1 360 ? -10.025 43.817 20.397 1.00 49.66 360 ARG A O 1
ATOM 2834 N N . LYS A 1 361 ? -9.277 45.870 20.935 1.00 51.12 361 LYS A N 1
ATOM 2835 C CA . LYS A 1 361 ? -10.153 46.056 22.092 1.00 51.12 361 LYS A CA 1
ATOM 2836 C C . LYS A 1 361 ? -11.580 46.142 21.559 1.00 51.12 361 LYS A C 1
ATOM 2838 O O . LYS A 1 361 ? -11.960 47.140 20.951 1.00 51.12 361 LYS A O 1
ATOM 2843 N N . LEU A 1 362 ? -12.340 45.063 21.729 1.00 53.03 362 LEU A N 1
ATOM 2844 C CA . LEU A 1 362 ? -13.781 45.071 21.508 1.00 53.03 362 LEU A CA 1
ATOM 2845 C C . LEU A 1 362 ? -14.370 46.162 22.421 1.00 53.03 362 LEU A C 1
ATOM 2847 O O . LEU A 1 362 ? -14.113 46.121 23.628 1.00 53.03 362 LEU A O 1
ATOM 2851 N N . PRO A 1 363 ? -15.091 47.162 21.884 1.00 48.69 363 PRO A N 1
ATOM 2852 C CA . PRO A 1 363 ? -15.744 48.163 22.713 1.00 48.69 363 PRO A CA 1
ATOM 2853 C C . PRO A 1 363 ? -16.763 47.463 23.612 1.00 48.69 363 PRO A C 1
ATOM 2855 O O . PRO A 1 363 ? -17.527 46.609 23.162 1.00 48.69 363 PRO A O 1
ATOM 2858 N N . GLY A 1 364 ? -16.695 47.788 24.902 1.00 45.91 364 GLY A N 1
ATOM 2859 C CA . GLY A 1 364 ? -17.412 47.097 25.960 1.00 45.91 364 GLY A CA 1
ATOM 2860 C C . GLY A 1 364 ? -18.909 46.985 25.699 1.00 45.91 364 GLY A C 1
ATOM 2861 O O . GLY A 1 364 ? -19.598 47.977 25.477 1.00 45.91 364 GLY A O 1
ATOM 2862 N N . THR A 1 365 ? -19.420 45.767 25.833 1.00 44.03 365 THR A N 1
ATOM 2863 C CA . THR A 1 365 ? -20.807 45.525 26.213 1.00 44.03 365 THR A CA 1
ATOM 2864 C C . THR A 1 365 ? -21.009 46.042 27.636 1.00 44.03 365 THR A C 1
ATOM 2866 O O . THR A 1 365 ? -20.820 45.309 28.605 1.00 44.03 365 THR A O 1
ATOM 2869 N N . LYS A 1 366 ? -21.375 47.319 27.764 1.00 46.91 366 LYS A N 1
ATOM 2870 C CA . LYS A 1 366 ? -22.344 47.710 28.786 1.00 46.91 366 LYS A CA 1
ATOM 2871 C C . LYS A 1 366 ? -23.714 47.391 28.203 1.00 46.91 366 LYS A C 1
ATOM 2873 O O . LYS A 1 366 ? -24.113 47.990 27.210 1.00 46.91 366 LYS A O 1
ATOM 2878 N N . ILE A 1 367 ? -24.355 46.383 28.769 1.00 47.78 367 ILE A N 1
ATOM 2879 C CA . ILE A 1 367 ? -25.798 46.209 28.674 1.00 47.78 367 ILE A CA 1
ATOM 2880 C C . ILE A 1 367 ? -26.298 46.692 30.035 1.00 47.78 367 ILE A C 1
ATOM 2882 O O . ILE A 1 367 ? -25.850 46.155 31.052 1.00 47.78 367 ILE A O 1
ATOM 2886 N N . ASP A 1 368 ? -27.085 47.768 30.017 1.00 45.72 368 ASP A N 1
ATOM 2887 C CA . ASP A 1 368 ? -27.871 48.256 31.157 1.00 45.72 368 ASP A CA 1
ATOM 2888 C C . ASP A 1 368 ? -28.996 47.274 31.517 1.00 45.72 368 ASP A C 1
ATOM 2890 O O . ASP A 1 368 ? -29.512 46.599 30.589 1.00 45.72 368 ASP A O 1
#

Nearest PDB structures (foldseek):
  5l4n-assembly1_B  TM=5.045E-01  e=1.092E+00  Leishmania major
  2bfo-assembly1_D  TM=4.548E-01  e=7.018E-01  Leishmania major
  7pxx-assembly1_B  TM=5.049E-01  e=1.321E+00  Leishmania major
  1w0c-assembly2_H  TM=5.055E-01  e=1.407E+00  Leishmania major
  1e7w-assembly1_A-2  TM=4.509E-01  e=9.627E-01  Leishmania major

Radius of gyration: 66.23 Å; Cα contacts (8 Å, |Δi|>4): 304; chains: 1; bounding box: 151×69×162 Å

Solvent-accessible surface area (backbone atoms only — not comparable to full-atom values): 21572 Å² total; per-residue (Å²): 131,82,89,78,88,78,90,81,92,87,65,76,63,63,55,50,53,51,47,52,51,52,54,51,48,53,48,52,52,49,50,52,50,50,55,58,47,47,56,54,51,50,51,53,51,61,77,68,52,76,84,82,48,73,69,58,54,51,54,50,50,51,50,51,53,52,50,52,52,50,52,50,52,51,48,50,49,50,49,50,49,48,52,53,55,69,66,46,67,76,79,53,65,63,61,55,51,50,49,51,50,50,50,50,53,51,51,50,53,52,49,53,56,62,63,44,51,60,58,49,52,51,52,49,55,53,47,52,53,50,50,55,52,49,54,52,51,50,53,53,51,52,51,53,50,51,52,51,50,54,52,54,73,69,48,73,80,78,64,79,69,72,73,75,75,80,72,73,78,72,75,69,50,80,77,61,92,87,40,44,76,47,41,32,39,20,51,87,34,18,42,34,82,51,60,62,71,61,53,30,52,54,50,51,55,54,49,64,72,62,68,60,69,48,90,87,72,42,42,24,61,53,66,62,51,30,51,48,30,70,77,37,94,43,66,60,96,51,35,38,39,37,53,48,72,55,94,42,32,58,26,33,36,58,40,75,38,88,91,52,58,38,37,53,72,43,59,76,40,84,83,18,64,68,57,57,51,56,74,70,56,54,50,84,53,35,32,38,34,35,40,33,24,69,72,5,52,70,28,45,54,56,53,48,55,55,33,55,76,65,63,30,48,59,32,70,45,85,41,58,80,85,59,75,53,71,40,74,46,66,80,92,68,70,51,30,27,68,93,55,76,79,77,80,76,74,79,74,77,79,74,74,88,68,76,76,82,75,82,76,75,73,80,76,87,80,78,132